Protein AF-A0A1F3PW70-F1 (afdb_monomer)

Structure (mmCIF, N/CA/C/O backbone):
data_AF-A0A1F3PW70-F1
#
_entry.id   AF-A0A1F3PW70-F1
#
loop_
_atom_site.group_PDB
_atom_site.id
_atom_site.type_symbol
_atom_site.label_atom_id
_atom_site.label_alt_id
_atom_site.label_comp_id
_atom_site.label_asym_id
_atom_site.label_entity_id
_atom_site.label_seq_id
_atom_site.pdbx_PDB_ins_code
_atom_site.Cartn_x
_atom_site.Cartn_y
_atom_site.Cartn_z
_atom_site.occupancy
_atom_site.B_iso_or_equiv
_atom_site.auth_seq_id
_atom_site.auth_comp_id
_atom_site.auth_asym_id
_atom_site.auth_atom_id
_atom_site.pdbx_PDB_model_num
ATOM 1 N N . MET A 1 1 ? 24.484 23.112 -0.962 1.00 27.11 1 MET A N 1
ATOM 2 C CA . MET A 1 1 ? 23.730 22.766 -2.185 1.00 27.11 1 MET A CA 1
ATOM 3 C C . MET A 1 1 ? 22.436 22.133 -1.709 1.00 27.11 1 MET A C 1
ATOM 5 O O . MET A 1 1 ? 22.497 21.049 -1.152 1.00 27.11 1 MET A O 1
ATOM 9 N N . ASP A 1 2 ? 21.318 22.853 -1.799 1.00 23.48 2 ASP A N 1
ATOM 10 C CA . ASP A 1 2 ? 20.024 22.425 -1.249 1.00 23.48 2 ASP A CA 1
ATOM 11 C C . ASP A 1 2 ? 19.510 21.160 -1.950 1.00 23.48 2 ASP A C 1
ATOM 13 O O . ASP A 1 2 ? 19.098 21.205 -3.111 1.00 23.48 2 ASP A O 1
ATOM 17 N N . HIS A 1 3 ? 19.544 20.029 -1.244 1.00 26.25 3 HIS A N 1
ATOM 18 C CA . HIS A 1 3 ? 19.108 18.719 -1.738 1.00 26.25 3 HIS A CA 1
ATOM 19 C C . HIS A 1 3 ? 17.603 18.440 -1.534 1.00 26.25 3 HIS A C 1
ATOM 21 O O . HIS A 1 3 ? 17.117 17.414 -2.000 1.00 26.25 3 HIS A O 1
ATOM 27 N N . ASP A 1 4 ? 16.837 19.358 -0.933 1.00 32.06 4 ASP A N 1
ATOM 28 C CA . ASP A 1 4 ? 15.473 19.067 -0.449 1.00 32.06 4 ASP A CA 1
ATOM 29 C C . ASP A 1 4 ? 14.313 19.587 -1.315 1.00 32.06 4 ASP A C 1
ATOM 31 O O . ASP A 1 4 ? 13.145 19.476 -0.934 1.00 32.06 4 ASP A O 1
ATOM 35 N N . CYS A 1 5 ? 14.574 20.130 -2.508 1.00 30.66 5 CYS A N 1
ATOM 36 C CA . CYS A 1 5 ? 13.488 20.618 -3.360 1.00 30.66 5 CYS A CA 1
ATOM 37 C C . CYS A 1 5 ? 13.078 19.567 -4.411 1.00 30.66 5 CYS A C 1
ATOM 39 O O . CYS A 1 5 ? 13.832 19.335 -5.361 1.00 30.66 5 CYS A O 1
ATOM 41 N N . PRO A 1 6 ? 11.878 18.950 -4.314 1.00 42.06 6 PRO A N 1
ATOM 42 C CA . PRO A 1 6 ? 11.386 18.041 -5.337 1.00 42.06 6 PRO A CA 1
ATOM 43 C C . PRO A 1 6 ? 11.268 18.785 -6.662 1.00 42.06 6 PRO A C 1
ATOM 45 O O . PRO A 1 6 ? 10.415 19.659 -6.854 1.00 42.06 6 PRO A O 1
ATOM 48 N N . VAL A 1 7 ? 12.150 18.428 -7.586 1.00 42.88 7 VAL A N 1
ATOM 49 C CA . VAL A 1 7 ? 12.255 19.083 -8.877 1.00 42.88 7 VAL A CA 1
ATOM 50 C C . VAL A 1 7 ? 10.946 18.884 -9.631 1.00 42.88 7 VAL A C 1
ATOM 52 O O . VAL A 1 7 ? 10.474 17.761 -9.815 1.00 42.88 7 VAL A O 1
ATOM 55 N N . ASN A 1 8 ? 10.340 19.983 -10.084 1.00 49.62 8 ASN A N 1
ATOM 56 C CA . ASN A 1 8 ? 9.178 19.916 -10.958 1.00 49.62 8 ASN A CA 1
ATOM 57 C C . ASN A 1 8 ? 9.621 19.232 -12.260 1.00 49.62 8 ASN A C 1
ATOM 59 O O . ASN A 1 8 ? 10.335 19.802 -13.091 1.00 49.62 8 ASN A O 1
ATOM 63 N N . TYR A 1 9 ? 9.258 17.962 -12.372 1.00 51.97 9 TYR A N 1
ATOM 64 C CA . TYR A 1 9 ? 9.927 16.967 -13.202 1.00 51.97 9 TYR A CA 1
ATOM 65 C C . TYR A 1 9 ? 9.960 17.319 -14.691 1.00 51.97 9 TYR A C 1
ATOM 67 O O . TYR A 1 9 ? 10.949 17.094 -15.381 1.00 51.97 9 TYR A O 1
ATOM 75 N N . PHE A 1 10 ? 8.941 18.028 -15.172 1.00 49.50 10 PHE A N 1
ATOM 76 C CA . PHE A 1 10 ? 8.879 18.498 -16.555 1.00 49.50 10 PHE A CA 1
ATOM 77 C C . PHE A 1 10 ? 9.731 19.741 -16.865 1.00 49.50 10 PHE A C 1
ATOM 79 O O . PHE A 1 10 ? 9.753 20.196 -18.012 1.00 49.50 10 PHE A O 1
ATOM 86 N N . THR A 1 11 ? 10.382 20.333 -15.863 1.00 49.75 11 THR A N 1
ATOM 87 C CA . THR A 1 11 ? 11.128 21.596 -15.992 1.00 49.75 11 THR A CA 1
ATOM 88 C C . THR A 1 11 ? 12.610 21.492 -15.653 1.00 49.75 11 THR A C 1
ATOM 90 O O . THR A 1 11 ? 13.328 22.461 -15.906 1.00 49.75 11 THR A O 1
ATOM 93 N N . SER A 1 12 ? 13.098 20.346 -15.158 1.00 55.97 12 SER A N 1
ATOM 94 C CA . SER A 1 12 ? 14.501 20.243 -14.749 1.00 55.97 12 SER A CA 1
ATOM 95 C C . SER A 1 12 ? 15.457 20.468 -15.924 1.00 55.97 12 SER A C 1
ATOM 97 O O . SER A 1 12 ? 15.285 19.930 -17.024 1.00 55.97 12 SER A O 1
ATOM 99 N N . ARG A 1 13 ? 16.480 21.301 -15.694 1.00 48.81 13 ARG A N 1
ATOM 100 C CA . ARG A 1 13 ? 17.551 21.567 -16.669 1.00 48.81 13 ARG A CA 1
ATOM 101 C C . ARG A 1 13 ? 18.281 20.276 -17.060 1.00 48.81 13 ARG A C 1
ATOM 103 O O . ARG A 1 13 ? 18.597 20.104 -18.234 1.00 48.81 13 ARG A O 1
ATOM 110 N N . TYR A 1 14 ? 18.448 19.355 -16.107 1.00 54.81 14 TYR A N 1
ATOM 111 C CA . TYR A 1 14 ? 19.025 18.026 -16.316 1.00 54.81 14 TYR A CA 1
ATOM 112 C C . TYR A 1 14 ? 18.229 17.210 -17.346 1.00 54.81 14 TYR A C 1
ATOM 114 O O . TYR A 1 14 ? 18.786 16.773 -18.350 1.00 54.81 14 TYR A O 1
ATOM 122 N N . TYR A 1 15 ? 16.907 17.101 -17.186 1.00 56.78 15 TYR A N 1
ATOM 123 C CA . TYR A 1 15 ? 16.068 16.347 -18.122 1.00 56.78 15 TYR A CA 1
ATOM 124 C C . TYR A 1 15 ? 15.993 17.006 -19.498 1.00 56.78 15 TYR A C 1
ATOM 126 O O . TYR A 1 15 ? 16.022 16.305 -20.504 1.00 56.78 15 TYR A O 1
ATOM 134 N N . LYS A 1 16 ? 15.960 18.344 -19.583 1.00 58.75 16 LYS A N 1
ATOM 135 C CA . LYS A 1 16 ? 16.035 19.046 -20.879 1.00 58.75 16 LYS A CA 1
ATOM 136 C C . LYS A 1 16 ? 17.350 18.756 -21.616 1.00 58.75 16 LYS A C 1
ATOM 138 O O . LYS A 1 16 ? 17.332 18.594 -22.836 1.00 58.75 16 LYS A O 1
ATOM 143 N N . ALA A 1 17 ? 18.469 18.672 -20.894 1.00 58.19 17 ALA A N 1
ATOM 144 C CA . ALA A 1 17 ? 19.778 18.350 -21.460 1.00 58.19 17 ALA A CA 1
ATOM 145 C C . ALA A 1 17 ? 19.866 16.879 -21.903 1.00 58.19 17 ALA A C 1
ATOM 147 O O . ALA A 1 17 ? 20.215 16.604 -23.049 1.00 58.19 17 ALA A O 1
ATOM 148 N N . VAL A 1 18 ? 19.453 15.941 -21.045 1.00 58.72 18 VAL A N 1
ATOM 149 C CA . VAL A 1 18 ? 19.391 14.502 -21.358 1.00 58.72 18 VAL A CA 1
ATOM 150 C C . VAL A 1 18 ? 18.453 14.228 -22.540 1.00 58.72 18 VAL A C 1
ATOM 152 O O . VAL A 1 18 ? 18.798 13.476 -23.450 1.00 58.72 18 VAL A O 1
ATOM 155 N N . TYR A 1 19 ? 17.299 14.894 -22.587 1.00 56.56 19 TYR A N 1
ATOM 156 C CA . TYR A 1 19 ? 16.337 14.784 -23.684 1.00 56.56 19 TYR A CA 1
ATOM 157 C C . TYR A 1 19 ? 16.921 15.251 -25.025 1.00 56.56 19 TYR A C 1
ATOM 159 O O . TYR A 1 19 ? 16.773 14.554 -26.029 1.00 56.56 19 TYR A O 1
ATOM 167 N N . LYS A 1 20 ? 17.647 16.381 -25.049 1.00 58.44 20 LYS A N 1
ATOM 168 C CA . LYS A 1 20 ? 18.365 16.845 -26.252 1.00 58.44 20 LYS A CA 1
ATOM 169 C C . LYS A 1 20 ? 19.415 15.837 -26.732 1.00 58.44 20 LYS A C 1
ATOM 171 O O . LYS A 1 20 ? 19.617 15.701 -27.935 1.00 58.44 20 LYS A O 1
ATOM 176 N N . ILE A 1 21 ? 20.074 15.129 -25.813 1.00 57.28 21 ILE A N 1
ATOM 177 C CA . ILE A 1 21 ? 21.076 14.105 -26.142 1.00 57.28 21 ILE A CA 1
ATOM 178 C C . ILE A 1 21 ? 20.408 12.861 -26.750 1.00 57.28 21 ILE A C 1
ATOM 180 O O . ILE A 1 21 ? 20.919 12.307 -27.722 1.00 57.28 21 ILE A O 1
ATOM 184 N N . ILE A 1 22 ? 19.253 12.442 -26.227 1.00 55.50 22 ILE A N 1
ATOM 185 C CA . ILE A 1 22 ? 18.537 11.248 -26.703 1.00 55.50 22 ILE A CA 1
ATOM 186 C C . ILE A 1 22 ? 17.853 11.484 -28.057 1.00 55.50 22 ILE A C 1
ATOM 188 O O . ILE A 1 22 ? 17.876 10.585 -28.895 1.00 55.50 22 ILE A O 1
ATOM 192 N N . GLN A 1 23 ? 17.337 12.691 -28.328 1.00 53.91 23 GLN A N 1
ATOM 193 C CA . GLN A 1 23 ? 16.732 13.034 -29.627 1.00 53.91 23 GLN A CA 1
ATOM 194 C C . GLN A 1 23 ? 17.691 12.922 -30.823 1.00 53.91 23 GLN A C 1
ATOM 196 O O . GLN A 1 23 ? 17.235 12.821 -31.959 1.00 53.91 23 GLN A O 1
ATOM 201 N N . LYS A 1 24 ? 19.013 12.898 -30.605 1.00 53.62 24 LYS A N 1
ATOM 202 C CA . LYS A 1 24 ? 19.980 12.665 -31.690 1.00 53.62 24 LYS A CA 1
ATOM 203 C C . LYS A 1 24 ? 19.940 11.234 -32.251 1.00 53.62 24 LYS A C 1
ATOM 205 O O . LYS A 1 24 ? 20.501 11.001 -33.318 1.00 53.62 24 LYS A O 1
ATOM 210 N N . LYS A 1 25 ? 19.283 10.273 -31.585 1.00 53.78 25 LYS A N 1
ATOM 211 C CA . LYS A 1 25 ? 19.016 8.939 -32.148 1.00 53.78 25 LYS A CA 1
ATOM 212 C C . LYS A 1 25 ? 17.690 8.958 -32.915 1.00 53.78 25 LYS A C 1
ATOM 214 O O . LYS A 1 25 ? 16.672 9.323 -32.342 1.00 53.78 25 LYS A O 1
ATOM 219 N N . LYS A 1 26 ? 17.70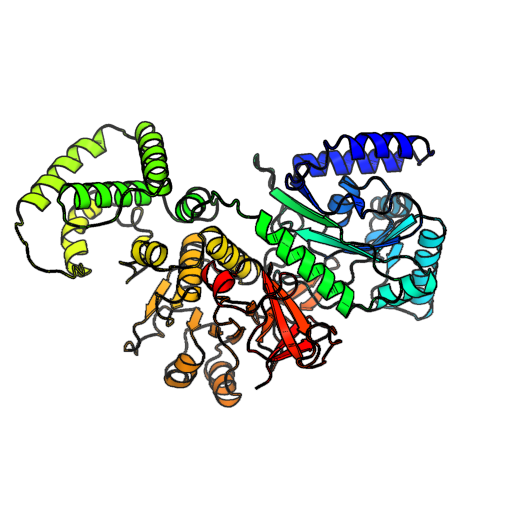1 8.521 -34.184 1.00 49.78 26 LYS A N 1
ATOM 220 C CA . LYS A 1 26 ? 16.508 8.309 -35.032 1.00 49.78 26 LYS A CA 1
ATOM 221 C C . LYS A 1 26 ? 15.528 7.328 -34.358 1.00 49.78 26 LYS A C 1
ATOM 223 O O . LYS A 1 26 ? 15.574 6.130 -34.626 1.00 49.78 26 LYS A O 1
ATOM 228 N N . SER A 1 27 ? 14.650 7.805 -33.481 1.00 54.28 27 SER A N 1
ATOM 229 C CA . SER A 1 27 ? 13.419 7.095 -33.138 1.00 54.28 27 SER A CA 1
ATOM 230 C C . SER A 1 27 ? 12.372 7.380 -34.220 1.00 54.28 27 SER A C 1
ATOM 232 O O . SER A 1 27 ? 12.360 8.445 -34.840 1.00 54.28 27 SER A O 1
ATOM 234 N N . LEU A 1 28 ? 11.518 6.396 -34.512 1.00 58.44 28 LEU A N 1
ATOM 235 C CA . LEU A 1 28 ? 10.416 6.543 -35.465 1.00 58.44 28 LEU A CA 1
ATOM 236 C C . LEU A 1 28 ? 9.529 7.716 -35.021 1.00 58.44 28 LEU A C 1
ATOM 238 O O . LEU A 1 28 ? 9.082 7.729 -33.874 1.00 58.44 28 LEU A O 1
ATOM 242 N N . MET A 1 29 ? 9.249 8.662 -35.924 1.00 63.34 29 MET A N 1
ATOM 243 C CA . MET A 1 29 ? 8.477 9.900 -35.692 1.00 63.34 29 MET A CA 1
ATOM 244 C C . MET A 1 29 ? 7.211 9.694 -34.832 1.00 63.34 29 MET A C 1
ATOM 246 O O . MET A 1 29 ? 6.893 10.513 -33.974 1.00 63.34 29 MET A O 1
ATOM 250 N N . ILE A 1 30 ? 6.537 8.550 -34.993 1.00 67.81 30 ILE A N 1
ATOM 251 C CA . ILE A 1 30 ? 5.342 8.144 -34.236 1.00 67.81 30 ILE A CA 1
ATOM 252 C C . ILE A 1 30 ? 5.615 8.007 -32.731 1.00 67.81 30 ILE A C 1
ATOM 254 O O . ILE A 1 30 ? 4.813 8.454 -31.916 1.00 67.81 30 ILE A O 1
ATOM 258 N N . THR A 1 31 ? 6.742 7.411 -32.337 1.00 69.62 31 THR A N 1
ATOM 259 C CA . THR A 1 31 ? 7.064 7.195 -30.915 1.00 69.62 31 THR A CA 1
ATOM 260 C C . THR A 1 31 ? 7.296 8.509 -30.174 1.00 69.62 31 THR A C 1
ATOM 262 O O . THR A 1 31 ? 6.814 8.671 -29.056 1.00 69.62 31 THR A O 1
ATOM 265 N N . GLU A 1 32 ? 7.940 9.489 -30.810 1.00 71.25 32 GLU A N 1
ATOM 266 C CA . GLU A 1 32 ? 8.129 10.823 -30.229 1.00 71.25 32 GLU A CA 1
ATOM 267 C C . GLU A 1 32 ? 6.812 11.596 -30.123 1.00 71.25 32 GLU A C 1
ATOM 269 O O . GLU A 1 32 ? 6.561 12.229 -29.097 1.00 71.25 32 GLU A O 1
ATOM 274 N N . ILE A 1 33 ? 5.933 11.486 -31.127 1.00 75.38 33 ILE A N 1
ATOM 275 C CA . ILE A 1 33 ? 4.587 12.075 -31.078 1.00 75.38 33 ILE A CA 1
ATOM 276 C C . ILE A 1 33 ? 3.794 11.486 -29.909 1.00 75.38 33 ILE A C 1
ATOM 278 O O . ILE A 1 33 ? 3.243 12.232 -29.107 1.00 75.38 33 ILE A O 1
ATOM 282 N N . VAL A 1 34 ? 3.778 10.159 -29.756 1.00 75.75 34 VAL A N 1
ATOM 283 C CA . VAL A 1 34 ? 3.047 9.490 -28.669 1.00 75.75 34 VAL A CA 1
ATOM 284 C C . VAL A 1 34 ? 3.566 9.919 -27.299 1.00 75.75 34 VAL A C 1
ATOM 286 O O . VAL A 1 34 ? 2.772 10.251 -26.418 1.00 75.75 34 VAL A O 1
ATOM 289 N N . ARG A 1 35 ? 4.888 9.988 -27.123 1.00 74.94 35 ARG A N 1
ATOM 290 C CA . ARG A 1 35 ? 5.501 10.477 -25.878 1.00 74.94 35 ARG A CA 1
ATOM 291 C C . ARG A 1 35 ? 5.129 11.923 -25.592 1.00 74.94 35 ARG A C 1
ATOM 293 O O . ARG A 1 35 ? 4.780 12.252 -24.460 1.00 74.94 35 ARG A O 1
ATOM 300 N N . TYR A 1 36 ? 5.199 12.788 -26.603 1.00 74.81 36 TYR A N 1
ATOM 301 C CA . TYR A 1 36 ? 4.810 14.186 -26.464 1.00 74.81 36 TYR A CA 1
ATOM 302 C C . TYR A 1 36 ? 3.330 14.311 -26.082 1.00 74.81 36 TYR A C 1
ATOM 304 O O . TYR A 1 36 ? 3.002 15.035 -25.143 1.00 74.81 36 TYR A O 1
ATOM 312 N N . THR A 1 37 ? 2.450 13.541 -26.720 1.00 76.62 37 THR A N 1
ATOM 313 C CA . THR A 1 37 ? 1.022 13.493 -26.395 1.00 76.62 37 THR A CA 1
ATOM 314 C C . THR A 1 37 ? 0.788 13.025 -24.959 1.00 76.62 37 THR A C 1
ATOM 316 O O . THR A 1 37 ? 0.092 13.707 -24.206 1.00 76.62 37 THR A O 1
ATOM 319 N N . PHE A 1 38 ? 1.415 11.929 -24.518 1.00 76.50 38 PHE A N 1
ATOM 320 C CA . PHE A 1 38 ? 1.318 11.468 -23.126 1.00 76.50 38 PHE A CA 1
ATOM 321 C C . PHE A 1 38 ? 1.852 12.497 -22.133 1.00 76.50 38 PHE A C 1
ATOM 323 O O . PHE A 1 38 ? 1.259 12.686 -21.075 1.00 76.50 38 PHE A O 1
ATOM 330 N N . ARG A 1 39 ? 2.914 13.226 -22.483 1.00 73.62 39 ARG A N 1
ATOM 331 C CA . ARG A 1 39 ? 3.442 14.331 -21.676 1.00 73.62 39 ARG A CA 1
ATOM 332 C C . ARG A 1 39 ? 2.449 15.482 -21.542 1.00 73.62 39 ARG A C 1
ATOM 334 O O . ARG A 1 39 ? 2.283 16.011 -20.445 1.00 73.62 39 ARG A O 1
ATOM 341 N N . VAL A 1 40 ? 1.804 15.889 -22.633 1.00 75.44 40 VAL A N 1
ATOM 342 C CA . VAL A 1 40 ? 0.788 16.953 -22.610 1.00 75.44 40 VAL A CA 1
ATOM 343 C C . VAL A 1 40 ? -0.411 16.519 -21.771 1.00 75.44 40 VAL A C 1
ATOM 345 O O . VAL A 1 40 ? -0.794 17.238 -20.850 1.00 75.44 40 VAL A O 1
ATOM 348 N N . ILE A 1 41 ? -0.939 15.316 -22.009 1.00 74.44 41 ILE A N 1
ATOM 349 C CA . ILE A 1 41 ? -2.048 14.750 -21.229 1.00 74.44 41 ILE A CA 1
ATOM 350 C C . ILE A 1 41 ? -1.667 14.658 -19.747 1.00 74.44 41 ILE A C 1
ATOM 352 O O . ILE A 1 41 ? -2.415 15.118 -18.887 1.00 74.44 41 ILE A O 1
ATOM 356 N N . GLY A 1 42 ? -0.475 14.143 -19.441 1.00 73.19 42 GLY A N 1
ATOM 357 C CA . GLY A 1 42 ? 0.036 14.039 -18.079 1.00 73.19 42 GLY A CA 1
ATOM 358 C C . GLY A 1 42 ? 0.098 15.394 -17.374 1.00 73.19 42 GLY A C 1
ATOM 359 O O . GLY A 1 42 ? -0.352 15.510 -16.241 1.00 73.19 42 GLY A O 1
ATOM 360 N N . LYS A 1 43 ? 0.562 16.451 -18.054 1.00 73.38 43 LYS A N 1
ATOM 361 C CA . LYS A 1 43 ? 0.604 17.818 -17.501 1.00 73.38 43 LYS A CA 1
ATOM 362 C C . LYS A 1 43 ? -0.771 18.438 -17.271 1.00 73.38 43 LYS A C 1
ATOM 364 O O . LYS A 1 43 ? -0.899 19.264 -16.362 1.00 73.38 43 LYS A O 1
ATOM 369 N N . LEU A 1 44 ? -1.749 18.091 -18.108 1.00 74.88 44 LEU A N 1
ATOM 370 C CA . LEU A 1 44 ? -3.127 18.571 -18.006 1.00 74.88 44 LEU A CA 1
ATOM 371 C C . LEU A 1 44 ? -3.876 17.883 -16.863 1.00 74.88 44 LEU A C 1
ATOM 373 O O . LEU A 1 44 ? -4.639 18.538 -16.161 1.00 74.88 44 LEU A O 1
ATOM 377 N N . LEU A 1 45 ? -3.638 16.587 -16.651 1.00 74.25 45 LEU A N 1
ATOM 378 C CA . LEU A 1 45 ? -4.333 15.800 -15.629 1.00 74.25 45 LEU A CA 1
ATOM 379 C C . LEU A 1 45 ? -3.638 15.847 -14.261 1.00 74.25 45 LEU A C 1
ATOM 381 O O . LEU A 1 45 ? -4.312 15.860 -13.226 1.00 74.25 45 LEU A O 1
ATOM 385 N N . TYR A 1 46 ? -2.304 15.906 -14.243 1.00 76.94 46 TYR A N 1
ATOM 386 C CA . TYR A 1 46 ? -1.503 15.650 -13.049 1.00 76.94 46 TYR A CA 1
ATOM 387 C C . TYR A 1 46 ? -0.502 16.765 -12.730 1.00 76.94 46 TYR A C 1
ATOM 389 O O . TYR A 1 46 ? 0.077 17.418 -13.603 1.00 76.94 46 TYR A O 1
ATOM 397 N N . LYS A 1 47 ? -0.268 16.963 -11.430 1.00 80.31 47 LYS A N 1
ATOM 398 C CA . LYS A 1 47 ? 0.858 17.733 -10.894 1.00 80.31 47 LYS A CA 1
ATOM 399 C C . LYS A 1 47 ? 1.910 16.734 -10.412 1.00 80.31 47 LYS A C 1
ATOM 401 O O . LYS A 1 47 ? 1.840 16.261 -9.283 1.00 80.31 47 LYS A O 1
ATOM 406 N N . VAL A 1 48 ? 2.844 16.394 -11.297 1.00 79.56 48 VAL A N 1
ATOM 407 C CA . VAL A 1 48 ? 3.821 15.320 -11.067 1.00 79.56 48 VAL A CA 1
ATOM 408 C C . VAL A 1 48 ? 5.039 15.833 -10.297 1.00 79.56 48 VAL A C 1
ATOM 410 O O . VAL A 1 48 ? 5.683 16.803 -10.703 1.00 79.56 48 VAL A O 1
ATOM 413 N N . ARG A 1 49 ? 5.360 15.147 -9.203 1.00 83.75 49 ARG A N 1
ATOM 414 C CA . ARG A 1 49 ? 6.618 15.206 -8.457 1.00 83.75 49 ARG A CA 1
ATOM 415 C C . ARG A 1 49 ? 7.398 13.932 -8.743 1.00 83.75 49 ARG A C 1
ATOM 417 O O . ARG A 1 49 ? 6.786 12.872 -8.787 1.00 83.75 49 ARG A O 1
ATOM 424 N N . VAL A 1 50 ? 8.717 14.025 -8.900 1.00 84.00 50 VAL A N 1
ATOM 425 C CA . VAL A 1 50 ? 9.564 12.835 -9.056 1.00 84.00 50 VAL A CA 1
ATOM 426 C C . VAL A 1 50 ? 10.735 12.879 -8.090 1.00 84.00 50 VAL A C 1
ATOM 428 O O . VAL A 1 50 ? 11.359 13.928 -7.936 1.00 84.00 50 VAL A O 1
ATOM 431 N N . THR A 1 51 ? 11.009 11.747 -7.453 1.00 88.31 51 THR A N 1
ATOM 432 C CA . THR A 1 51 ? 12.157 11.507 -6.575 1.00 88.31 51 THR A CA 1
ATOM 433 C C . THR A 1 51 ? 13.016 10.373 -7.141 1.00 88.31 51 THR A C 1
ATOM 435 O O . THR A 1 51 ? 12.511 9.496 -7.847 1.00 88.31 51 THR A O 1
ATOM 438 N N . GLY A 1 52 ? 14.329 10.417 -6.892 1.00 89.31 52 GLY A N 1
ATOM 439 C CA . GLY A 1 52 ? 15.278 9.416 -7.398 1.00 89.31 52 GLY A CA 1
ATOM 440 C C . GLY A 1 52 ? 15.467 9.433 -8.919 1.00 89.31 52 GLY A C 1
ATOM 441 O O . GLY A 1 52 ? 15.798 8.417 -9.524 1.00 89.31 52 GLY A O 1
ATOM 442 N N . ALA A 1 53 ? 15.218 10.566 -9.579 1.00 84.88 53 ALA A N 1
ATOM 443 C CA . ALA A 1 53 ? 15.194 10.657 -11.040 1.00 84.88 53 ALA A CA 1
ATOM 444 C C . ALA A 1 53 ? 16.536 10.283 -11.708 1.00 84.88 53 ALA A C 1
ATOM 446 O O . ALA A 1 53 ? 16.560 9.877 -12.870 1.00 84.88 53 ALA A O 1
ATOM 447 N N . GLU A 1 54 ? 17.637 10.421 -10.973 1.00 84.88 54 GLU A N 1
ATOM 448 C CA . GLU A 1 54 ? 18.999 10.004 -11.303 1.00 84.88 54 GLU A CA 1
ATOM 449 C C . GLU A 1 54 ? 19.171 8.482 -11.419 1.00 84.88 54 GLU A C 1
ATOM 451 O O . GLU A 1 54 ? 20.050 8.019 -12.149 1.00 84.88 54 GLU A O 1
ATOM 456 N N . ASN A 1 55 ? 18.304 7.697 -10.774 1.00 89.44 55 ASN A N 1
ATOM 457 C CA . ASN A 1 55 ? 18.341 6.237 -10.831 1.00 89.44 55 ASN A CA 1
ATOM 458 C C . ASN A 1 55 ? 17.794 5.686 -12.153 1.00 89.44 55 ASN A C 1
ATOM 460 O O . ASN A 1 55 ? 18.043 4.524 -12.500 1.00 89.44 55 ASN A O 1
ATOM 464 N N . PHE A 1 56 ? 17.074 6.509 -12.924 1.00 87.25 56 PHE A N 1
ATOM 465 C CA . PHE A 1 56 ? 16.482 6.066 -14.175 1.00 87.25 56 PHE A CA 1
ATOM 466 C C . PHE A 1 56 ? 17.564 5.694 -15.209 1.00 87.25 56 PHE A C 1
ATOM 468 O O . PHE A 1 56 ? 18.469 6.485 -15.500 1.00 87.25 56 PHE A O 1
ATOM 475 N N . PRO A 1 57 ? 17.499 4.501 -15.827 1.00 86.12 57 PRO A N 1
ATOM 476 C CA . PRO A 1 57 ? 18.534 4.054 -16.748 1.00 86.12 57 PRO A CA 1
ATOM 477 C C . PRO A 1 57 ? 18.495 4.861 -18.053 1.00 86.12 57 PRO A C 1
ATOM 479 O O . PRO A 1 57 ? 17.626 4.665 -18.898 1.00 86.12 57 PRO A O 1
ATOM 482 N N . LEU A 1 58 ? 19.486 5.729 -18.279 1.00 84.38 58 LEU A N 1
ATOM 483 C CA . LEU A 1 58 ? 19.606 6.514 -19.521 1.00 84.38 58 LEU A CA 1
ATOM 484 C C . LEU A 1 58 ? 20.168 5.720 -20.712 1.00 84.38 58 LEU A C 1
ATOM 486 O O . LEU A 1 58 ? 19.979 6.109 -21.865 1.00 84.38 58 LEU A O 1
ATOM 490 N N . LYS A 1 59 ? 20.870 4.615 -20.447 1.00 85.69 59 LYS A N 1
ATOM 491 C CA . LYS A 1 59 ? 21.463 3.708 -21.441 1.00 85.69 59 LYS A CA 1
ATOM 492 C C . LYS A 1 59 ? 21.343 2.262 -20.952 1.00 85.69 59 LYS A C 1
ATOM 494 O O . LYS A 1 59 ? 21.176 2.039 -19.755 1.00 85.69 59 LYS A O 1
ATOM 499 N N . GLY A 1 60 ? 21.455 1.305 -21.874 1.00 89.94 60 GLY A N 1
ATOM 500 C CA . GLY A 1 60 ? 21.401 -0.129 -21.571 1.00 89.94 60 GLY A CA 1
ATOM 501 C C . GLY A 1 60 ? 19.991 -0.647 -21.279 1.00 89.94 60 GLY A C 1
ATOM 502 O O . GLY A 1 60 ? 19.060 0.134 -21.060 1.00 89.94 60 GLY A O 1
ATOM 503 N N . GLY A 1 61 ? 19.829 -1.966 -21.331 1.00 93.56 61 GLY A N 1
ATOM 504 C CA . GLY A 1 61 ? 18.572 -2.633 -21.012 1.00 93.56 61 GLY A CA 1
ATOM 505 C C . GLY A 1 61 ? 18.323 -2.677 -19.513 1.00 93.56 61 GLY A C 1
ATOM 506 O O . GLY A 1 61 ? 19.267 -2.788 -18.732 1.00 93.56 61 GLY A O 1
ATOM 507 N N . ALA A 1 62 ? 17.062 -2.578 -19.108 1.00 95.44 62 ALA A N 1
ATOM 508 C CA . ALA A 1 62 ? 16.678 -2.661 -17.703 1.00 95.44 62 ALA A CA 1
ATOM 509 C C . ALA A 1 62 ? 15.251 -3.181 -17.556 1.00 95.44 62 ALA A C 1
ATOM 511 O O . ALA A 1 62 ? 14.415 -2.997 -18.449 1.00 95.44 62 ALA A O 1
ATOM 512 N N . LEU A 1 63 ? 14.978 -3.784 -16.402 1.00 96.00 63 LEU A N 1
ATOM 513 C CA . LEU A 1 63 ? 13.651 -4.237 -16.029 1.00 96.00 63 LEU A CA 1
ATOM 514 C C . LEU A 1 63 ? 13.033 -3.245 -15.042 1.00 96.00 63 LEU A C 1
ATOM 516 O O . LEU A 1 63 ? 13.493 -3.115 -13.913 1.00 96.00 63 LEU A O 1
ATOM 520 N N . LEU A 1 64 ? 12.001 -2.528 -15.471 1.00 94.31 64 LEU A N 1
ATOM 521 C CA . LEU A 1 64 ? 11.254 -1.595 -14.635 1.00 94.31 64 LEU A CA 1
ATOM 522 C C . LEU A 1 64 ? 10.122 -2.346 -13.929 1.00 94.31 64 LEU A C 1
ATOM 524 O O . LEU A 1 64 ? 9.285 -2.959 -14.597 1.00 94.31 64 LEU A O 1
ATOM 528 N N . ILE A 1 65 ? 10.086 -2.287 -12.599 1.00 94.69 65 ILE A N 1
ATOM 529 C CA . ILE A 1 65 ? 9.089 -2.983 -11.778 1.00 94.69 65 ILE A CA 1
ATOM 530 C C . ILE A 1 65 ? 8.276 -1.958 -10.983 1.00 94.69 65 ILE A C 1
ATOM 532 O O . ILE A 1 65 ? 8.724 -1.512 -9.921 1.00 94.69 65 ILE A O 1
ATOM 536 N N . PRO A 1 66 ? 7.102 -1.553 -11.500 1.00 91.81 66 PRO A N 1
ATOM 537 C CA . PRO A 1 66 ? 6.209 -0.649 -10.798 1.00 91.81 66 PRO A CA 1
ATOM 538 C C . PRO A 1 66 ? 5.076 -1.328 -10.033 1.00 91.81 66 PRO A C 1
ATOM 540 O O . PRO A 1 66 ? 4.753 -2.487 -10.278 1.00 91.81 66 PRO A O 1
ATOM 543 N N . ASN A 1 67 ? 4.421 -0.572 -9.151 1.00 90.31 67 ASN A N 1
ATOM 544 C CA . ASN A 1 67 ? 3.105 -0.925 -8.611 1.00 90.31 67 ASN A CA 1
ATOM 545 C C . ASN A 1 67 ? 1.984 -0.647 -9.637 1.00 90.31 67 ASN A C 1
ATOM 547 O O . ASN A 1 67 ? 2.163 0.159 -10.551 1.00 90.31 67 ASN A O 1
ATOM 551 N N . HIS A 1 68 ? 0.827 -1.302 -9.499 1.00 80.25 68 HIS A N 1
ATOM 552 C CA . HIS A 1 68 ? -0.231 -1.294 -10.519 1.00 80.25 68 HIS A CA 1
ATOM 553 C C . HIS A 1 68 ? -1.497 -0.511 -10.111 1.00 80.25 68 HIS A C 1
ATOM 555 O O . HIS A 1 68 ? -2.570 -1.081 -9.942 1.00 80.25 68 HIS A O 1
ATOM 561 N N . ASN A 1 69 ? -1.414 0.815 -9.981 1.00 68.00 69 ASN A N 1
ATOM 562 C CA . ASN A 1 69 ? -2.498 1.655 -9.449 1.00 68.00 69 ASN A CA 1
ATOM 563 C C . ASN A 1 69 ? -3.556 2.141 -10.469 1.00 68.00 69 ASN A C 1
ATOM 565 O O . ASN A 1 69 ? -4.645 2.571 -10.066 1.00 68.00 69 ASN A O 1
ATOM 569 N N . SER A 1 70 ? -3.286 2.128 -11.775 1.00 61.41 70 SER A N 1
ATOM 570 C CA . SER A 1 70 ? -4.162 2.724 -12.794 1.00 61.41 70 SER A CA 1
ATOM 571 C C . SER A 1 70 ? -4.097 2.045 -14.165 1.00 61.41 70 SER A C 1
ATOM 573 O O . SER A 1 70 ? -3.082 1.497 -14.583 1.00 61.41 70 SER A O 1
ATOM 575 N N . LEU A 1 71 ? -5.182 2.158 -14.940 1.00 57.44 71 LEU A N 1
ATOM 576 C CA . LEU A 1 71 ? -5.180 1.738 -16.350 1.00 57.44 71 LEU A CA 1
ATOM 577 C C . LEU A 1 71 ? -4.250 2.609 -17.211 1.00 57.44 71 LEU A C 1
ATOM 579 O O . LEU A 1 71 ? -3.864 2.213 -18.308 1.00 57.44 71 LEU A O 1
ATOM 583 N N . LEU A 1 72 ? -3.902 3.800 -16.717 1.00 59.66 72 LEU A N 1
ATOM 584 C CA . LEU A 1 72 ? -2.969 4.726 -17.346 1.00 59.66 72 LEU A CA 1
ATOM 585 C C . LEU A 1 72 ? -1.573 4.674 -16.716 1.00 59.66 72 LEU A C 1
ATOM 587 O O . LEU A 1 72 ? -0.782 5.563 -17.016 1.00 59.66 72 LEU A O 1
ATOM 591 N N . ASP A 1 73 ? -1.228 3.661 -15.909 1.00 68.06 73 ASP A N 1
ATOM 592 C CA . ASP A 1 73 ? 0.096 3.589 -15.269 1.00 68.06 73 ASP A CA 1
ATOM 593 C C . ASP A 1 73 ? 1.182 3.660 -16.335 1.00 68.06 73 ASP A C 1
ATOM 595 O O . ASP A 1 73 ? 2.106 4.461 -16.242 1.00 68.06 73 ASP A O 1
ATOM 599 N N . ALA A 1 74 ? 0.988 2.919 -17.429 1.00 65.38 74 ALA A N 1
ATOM 600 C CA . ALA A 1 74 ? 1.879 2.948 -18.576 1.00 65.38 74 ALA A CA 1
ATOM 601 C C . ALA A 1 74 ? 2.014 4.347 -19.196 1.00 65.38 74 ALA A C 1
ATOM 603 O O . ALA A 1 74 ? 3.112 4.743 -19.575 1.00 65.38 74 ALA A O 1
ATOM 604 N N . ALA A 1 75 ? 0.929 5.120 -19.271 1.00 65.44 75 ALA A N 1
ATOM 605 C CA . ALA A 1 75 ? 0.958 6.479 -19.801 1.00 65.44 75 ALA A CA 1
ATOM 606 C C . ALA A 1 75 ? 1.590 7.474 -18.814 1.00 65.44 75 ALA A C 1
ATOM 608 O O . ALA A 1 75 ? 2.326 8.350 -19.252 1.00 65.44 75 ALA A O 1
ATOM 609 N N . ILE A 1 76 ? 1.351 7.338 -17.505 1.00 68.38 76 ILE A N 1
ATOM 610 C CA . ILE A 1 76 ? 1.960 8.179 -16.462 1.00 68.38 76 ILE A CA 1
ATOM 611 C C . ILE A 1 76 ? 3.469 7.948 -16.445 1.00 68.38 76 ILE A C 1
ATOM 613 O O . ILE A 1 76 ? 4.226 8.906 -16.602 1.00 68.38 76 ILE A O 1
ATOM 617 N N . VAL A 1 77 ? 3.887 6.683 -16.367 1.00 67.62 77 VAL A N 1
ATOM 618 C CA . VAL A 1 77 ? 5.289 6.264 -16.448 1.00 67.62 77 VAL A CA 1
ATOM 619 C C . VAL A 1 77 ? 5.897 6.774 -17.766 1.00 67.62 77 VAL A C 1
ATOM 621 O O . VAL A 1 77 ? 6.880 7.502 -17.761 1.00 67.62 77 VAL A O 1
ATOM 624 N N . ALA A 1 78 ? 5.276 6.507 -18.920 1.00 67.38 78 ALA A N 1
ATOM 625 C CA . ALA A 1 78 ? 5.831 6.916 -20.216 1.00 67.38 78 ALA A CA 1
ATOM 626 C C . ALA A 1 78 ? 5.826 8.436 -20.473 1.00 67.38 78 ALA A C 1
ATOM 628 O O . ALA A 1 78 ? 6.647 8.918 -21.255 1.00 67.38 78 ALA A O 1
ATOM 629 N N . SER A 1 79 ? 4.918 9.203 -19.855 1.00 65.56 79 SER A N 1
ATOM 630 C CA . SER A 1 79 ? 4.802 10.663 -20.051 1.00 65.56 79 SER A CA 1
ATOM 631 C C . SER A 1 79 ? 6.058 11.419 -19.624 1.00 65.56 79 SER A C 1
ATOM 633 O O . SER A 1 79 ? 6.344 12.531 -20.093 1.00 65.56 79 SER A O 1
ATOM 635 N N . GLY A 1 80 ? 6.801 10.797 -18.722 1.00 60.53 80 GLY A N 1
ATOM 636 C CA . GLY A 1 80 ? 7.930 11.390 -18.072 1.00 60.53 80 GLY A CA 1
ATOM 637 C C . GLY A 1 80 ? 9.284 10.943 -18.570 1.00 60.53 80 GLY A C 1
ATOM 638 O O . GLY A 1 80 ? 10.215 11.750 -18.632 1.00 60.53 80 GLY A O 1
ATOM 639 N N . GLU A 1 81 ? 9.383 9.680 -18.965 1.00 69.69 81 GLU A N 1
ATOM 640 C CA . GLU A 1 81 ? 10.691 9.069 -19.074 1.00 69.69 81 GLU A CA 1
ATOM 641 C C . GLU A 1 81 ? 11.458 9.473 -20.343 1.00 69.69 81 GLU A C 1
ATOM 643 O O . GLU A 1 81 ? 10.887 9.688 -21.428 1.00 69.69 81 GLU A O 1
ATOM 648 N N . PRO A 1 82 ? 12.796 9.589 -20.240 1.00 66.25 82 PRO A N 1
ATOM 649 C CA . PRO A 1 82 ? 13.649 10.031 -21.328 1.00 66.25 82 PRO A CA 1
ATOM 650 C C . PRO A 1 82 ? 13.770 8.961 -22.422 1.00 66.25 82 PRO A C 1
ATOM 652 O O . PRO A 1 82 ? 14.217 9.277 -23.526 1.00 66.25 82 PRO A O 1
ATOM 655 N N . ARG A 1 83 ? 13.280 7.739 -22.177 1.00 78.12 83 ARG A N 1
ATOM 656 C CA . ARG A 1 83 ? 13.312 6.599 -23.098 1.00 78.12 83 ARG A CA 1
ATOM 657 C C . ARG A 1 83 ? 11.929 5.976 -23.260 1.00 78.12 83 ARG A C 1
ATOM 659 O O . ARG A 1 83 ? 11.099 6.050 -22.361 1.00 78.12 83 ARG A O 1
ATOM 666 N N . MET A 1 84 ? 11.701 5.346 -24.411 1.00 76.12 84 MET A N 1
ATOM 667 C CA . MET A 1 84 ? 10.521 4.506 -24.608 1.00 76.12 84 MET A CA 1
ATOM 668 C C . MET A 1 84 ? 10.594 3.267 -23.716 1.00 76.12 84 MET A C 1
ATOM 670 O O . MET A 1 84 ? 11.659 2.679 -23.548 1.00 76.12 84 MET A O 1
ATOM 674 N N . ILE A 1 85 ? 9.441 2.866 -23.190 1.00 87.00 85 ILE A N 1
ATOM 675 C CA . ILE A 1 85 ? 9.289 1.699 -22.324 1.00 87.00 85 ILE A CA 1
ATOM 676 C C . ILE A 1 85 ? 8.414 0.676 -23.046 1.00 87.00 85 ILE A C 1
ATOM 678 O O . ILE A 1 85 ? 7.371 1.021 -23.608 1.00 87.00 85 ILE A O 1
ATOM 682 N N . ARG A 1 86 ? 8.855 -0.581 -23.049 1.00 90.81 86 ARG A N 1
ATOM 683 C CA . ARG A 1 86 ? 8.140 -1.739 -23.592 1.00 90.81 86 ARG A CA 1
ATOM 684 C C . ARG A 1 86 ? 7.296 -2.332 -22.469 1.00 90.81 86 ARG A C 1
ATOM 686 O O . ARG A 1 86 ? 7.795 -3.090 -21.640 1.00 90.81 86 ARG A O 1
ATOM 693 N N . PHE A 1 87 ? 6.030 -1.938 -22.389 1.00 90.38 87 PHE A N 1
ATOM 694 C CA . PHE A 1 87 ? 5.128 -2.465 -21.368 1.00 90.38 87 PHE A CA 1
ATOM 695 C C . PHE A 1 87 ? 4.666 -3.868 -21.732 1.00 90.38 87 PHE A C 1
ATOM 697 O O . PHE A 1 87 ? 4.307 -4.145 -22.881 1.00 90.38 87 PHE A O 1
ATOM 704 N N . VAL A 1 88 ? 4.631 -4.735 -20.725 1.00 90.75 88 VAL A N 1
ATOM 705 C CA . VAL A 1 88 ? 3.914 -6.001 -20.807 1.00 90.75 88 VAL A CA 1
ATOM 706 C C . VAL A 1 88 ? 2.419 -5.729 -20.646 1.00 90.75 88 VAL A C 1
ATOM 708 O O . VAL A 1 88 ? 1.989 -5.181 -19.634 1.00 90.75 88 VAL A O 1
ATOM 711 N N . ILE A 1 89 ? 1.626 -6.090 -21.656 1.00 87.31 89 ILE A N 1
ATOM 712 C CA . ILE A 1 89 ? 0.185 -5.810 -21.731 1.00 87.31 89 ILE A CA 1
ATOM 713 C C . ILE A 1 89 ? -0.578 -7.112 -21.971 1.00 87.31 89 ILE A C 1
ATOM 715 O O . ILE A 1 89 ? -0.125 -7.995 -22.699 1.00 87.31 89 ILE A O 1
ATOM 719 N N . TYR A 1 90 ? -1.763 -7.233 -21.376 1.00 85.56 90 TYR A N 1
ATOM 720 C CA . TYR A 1 90 ? -2.620 -8.398 -21.564 1.00 85.56 90 TYR A CA 1
ATOM 721 C C . TYR A 1 90 ? -2.956 -8.636 -23.049 1.00 85.56 90 TYR A C 1
ATOM 723 O O . TYR A 1 90 ? -3.416 -7.731 -23.746 1.00 85.56 90 TYR A O 1
ATOM 731 N N . LYS A 1 91 ? -2.730 -9.864 -23.535 1.00 86.69 91 LYS A N 1
ATOM 732 C CA . LYS A 1 91 ? -2.819 -10.255 -24.957 1.00 86.69 91 LYS A CA 1
ATOM 733 C C . LYS A 1 91 ? -4.184 -9.946 -25.576 1.00 86.69 91 LYS A C 1
ATOM 735 O O . LYS A 1 91 ? -4.239 -9.551 -26.735 1.00 86.69 91 LYS A O 1
ATOM 740 N N . GLU A 1 92 ? -5.269 -10.052 -24.811 1.00 84.44 92 GLU A N 1
ATOM 741 C CA . GLU A 1 92 ? -6.623 -9.756 -25.303 1.00 84.44 92 GLU A CA 1
ATOM 742 C C . GLU A 1 92 ? -6.804 -8.286 -25.706 1.00 84.44 92 GLU A C 1
ATOM 744 O O . GLU A 1 92 ? -7.537 -7.995 -26.648 1.00 84.44 92 GLU A O 1
ATOM 749 N N . VAL A 1 93 ? -6.069 -7.351 -25.089 1.00 82.19 93 VAL A N 1
ATOM 750 C CA . VAL A 1 93 ? -6.130 -5.922 -25.450 1.00 82.19 93 VAL A CA 1
ATOM 751 C C . VAL A 1 93 ? -5.684 -5.709 -26.902 1.00 82.19 93 VAL A C 1
ATOM 753 O O . VAL A 1 93 ? -6.248 -4.871 -27.607 1.00 82.19 93 VAL A O 1
ATOM 756 N N . PHE A 1 94 ? -4.745 -6.526 -27.394 1.00 86.38 94 PHE A N 1
ATOM 757 C CA . PHE A 1 94 ? -4.257 -6.464 -28.774 1.00 86.38 94 PHE A CA 1
ATOM 758 C C . PHE A 1 94 ? -5.282 -6.929 -29.815 1.00 86.38 94 PHE A C 1
ATOM 760 O O . PHE A 1 94 ? -5.102 -6.639 -30.997 1.00 86.38 94 PHE A O 1
ATOM 767 N N . LYS A 1 95 ? -6.361 -7.612 -29.409 1.00 87.31 95 LYS A N 1
ATOM 768 C CA . LYS A 1 95 ? -7.452 -7.996 -30.321 1.00 87.31 95 LYS A CA 1
ATOM 769 C C . LYS A 1 95 ? -8.372 -6.822 -30.662 1.00 87.31 95 LYS A C 1
ATOM 771 O O . LYS A 1 95 ? -9.115 -6.895 -31.634 1.00 87.31 95 LYS A O 1
ATOM 776 N N . THR A 1 96 ? -8.304 -5.729 -29.900 1.00 86.38 96 THR A N 1
ATOM 777 C CA . THR A 1 96 ? -9.088 -4.516 -30.161 1.00 86.38 96 THR A CA 1
ATOM 778 C C . THR A 1 96 ? -8.624 -3.861 -31.469 1.00 86.38 96 THR A C 1
ATOM 780 O O . THR A 1 96 ? -7.446 -3.488 -31.565 1.00 86.38 96 THR A O 1
ATOM 783 N N . PRO A 1 97 ? -9.504 -3.671 -32.473 1.00 81.69 97 PRO A N 1
ATOM 784 C CA . PRO A 1 97 ? -9.138 -2.998 -33.716 1.00 81.69 97 PRO A CA 1
ATOM 785 C C . PRO A 1 97 ? -8.567 -1.599 -33.452 1.00 81.69 97 PRO A C 1
ATOM 787 O O . PRO A 1 97 ? -8.998 -0.913 -32.529 1.00 81.69 97 PRO A O 1
ATOM 790 N N . ILE A 1 98 ? -7.593 -1.169 -34.264 1.00 86.56 98 ILE A N 1
ATOM 791 C CA . ILE A 1 98 ? -6.839 0.098 -34.130 1.00 86.56 98 ILE A CA 1
ATOM 792 C C . ILE A 1 98 ? -5.922 0.131 -32.897 1.00 86.56 98 ILE A C 1
ATOM 794 O O . ILE A 1 98 ? -4.711 0.282 -33.061 1.00 86.56 98 ILE A O 1
ATOM 798 N N . LEU A 1 99 ? -6.457 -0.068 -31.688 1.00 83.81 99 LEU A N 1
ATOM 799 C CA . LEU A 1 99 ? -5.683 -0.062 -30.443 1.00 83.81 99 LEU A CA 1
ATOM 800 C C . LEU A 1 99 ? -4.593 -1.141 -30.456 1.00 83.81 99 LEU A C 1
ATOM 802 O O . LEU A 1 99 ? -3.445 -0.847 -30.143 1.00 83.81 99 LEU A O 1
ATOM 806 N N . GLY A 1 100 ? -4.906 -2.364 -30.885 1.00 86.62 100 GLY A N 1
ATOM 807 C CA . GLY A 1 100 ? -3.917 -3.435 -30.991 1.00 86.62 100 GLY A CA 1
ATOM 808 C C . GLY A 1 100 ? -2.784 -3.108 -31.963 1.00 86.62 100 GLY A C 1
ATOM 809 O O . GLY A 1 100 ? -1.614 -3.258 -31.616 1.00 86.62 100 GLY A O 1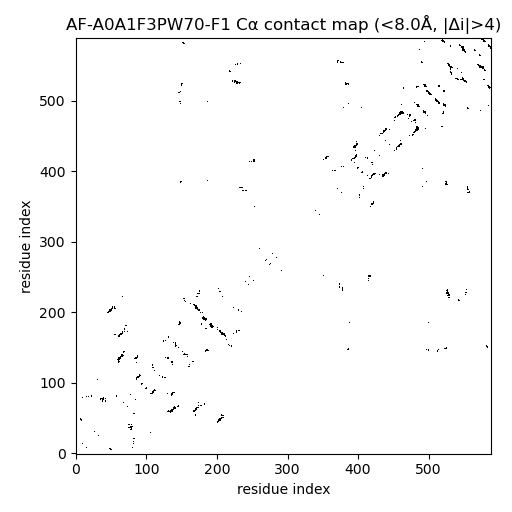
ATOM 810 N N . LYS A 1 101 ? -3.110 -2.574 -33.151 1.00 87.12 101 LYS A N 1
ATOM 811 C CA . LYS A 1 101 ? -2.112 -2.126 -34.144 1.00 87.12 101 LYS A CA 1
ATOM 812 C C . LYS A 1 101 ? -1.228 -1.010 -33.581 1.00 87.12 101 LYS A C 1
ATOM 814 O O . LYS A 1 101 ? -0.014 -1.033 -33.768 1.00 87.12 101 LYS A O 1
ATOM 819 N N . PHE A 1 102 ? -1.826 -0.072 -32.849 1.00 86.44 102 PHE A N 1
ATOM 820 C CA . PHE A 1 102 ? -1.108 0.996 -32.164 1.00 86.44 102 PHE A CA 1
ATOM 821 C C . PHE A 1 102 ? -0.144 0.444 -31.103 1.00 86.44 102 PHE A C 1
ATOM 823 O O . PHE A 1 102 ? 1.038 0.781 -31.123 1.00 86.44 102 PHE A O 1
ATOM 830 N N . LEU A 1 103 ? -0.592 -0.471 -30.239 1.00 86.75 103 LEU A N 1
ATOM 831 C CA . LEU A 1 103 ? 0.261 -1.110 -29.228 1.00 86.75 103 LEU A CA 1
ATOM 832 C C . LEU A 1 103 ? 1.416 -1.910 -29.854 1.00 86.75 103 LEU A C 1
ATOM 834 O O . LEU A 1 103 ? 2.549 -1.814 -29.376 1.00 86.75 103 LEU A O 1
ATOM 838 N N . PHE A 1 104 ? 1.171 -2.631 -30.954 1.00 87.38 104 PHE A N 1
ATOM 839 C CA . PHE A 1 104 ? 2.229 -3.298 -31.720 1.00 87.38 104 PHE A CA 1
ATOM 840 C C . PHE A 1 104 ? 3.236 -2.301 -32.301 1.00 87.38 104 PHE A C 1
ATOM 842 O O . PHE A 1 104 ? 4.439 -2.533 -32.203 1.00 87.38 104 PHE A O 1
ATOM 849 N N . SER A 1 105 ? 2.776 -1.160 -32.830 1.00 84.06 105 SER A N 1
ATOM 850 C CA . SER A 1 105 ? 3.670 -0.112 -33.354 1.00 84.06 105 SER A CA 1
ATOM 851 C C . SER A 1 105 ? 4.598 0.475 -32.282 1.00 84.06 105 SER A C 1
ATOM 853 O O . SER A 1 105 ? 5.716 0.891 -32.580 1.00 84.06 105 SER A O 1
ATOM 855 N N . LEU A 1 106 ? 4.168 0.445 -31.016 1.00 82.69 106 LEU A N 1
ATOM 856 C CA . LEU A 1 106 ? 4.963 0.869 -29.865 1.00 82.69 106 LEU A CA 1
ATOM 857 C C . LEU A 1 106 ? 5.872 -0.236 -29.298 1.00 82.69 106 LEU A C 1
ATOM 859 O O . LEU A 1 106 ? 6.577 0.007 -28.312 1.00 82.69 106 LEU A O 1
ATOM 863 N N . ARG A 1 107 ? 5.883 -1.425 -29.921 1.00 88.56 107 ARG A N 1
ATOM 864 C CA . ARG A 1 107 ? 6.625 -2.624 -29.489 1.00 88.56 107 ARG A CA 1
ATOM 865 C C . ARG A 1 107 ? 6.237 -3.087 -28.076 1.00 88.56 107 ARG A C 1
ATOM 867 O O . ARG A 1 107 ? 7.080 -3.544 -27.310 1.00 88.56 107 ARG A O 1
ATOM 874 N N . MET A 1 108 ? 4.962 -2.948 -27.710 1.00 89.81 108 MET A N 1
ATOM 875 C CA . MET A 1 108 ? 4.442 -3.485 -26.447 1.00 89.81 108 MET A CA 1
ATOM 876 C C . MET A 1 108 ? 4.431 -5.017 -26.481 1.00 89.81 108 MET A C 1
ATOM 878 O O . MET A 1 108 ? 4.223 -5.616 -27.537 1.00 89.81 108 MET A O 1
ATOM 882 N N . ILE A 1 109 ? 4.650 -5.657 -25.332 1.00 91.75 109 ILE A N 1
ATOM 883 C CA . ILE A 1 109 ? 4.851 -7.108 -25.243 1.00 91.75 109 ILE A CA 1
ATOM 884 C C . ILE A 1 109 ? 3.548 -7.774 -24.764 1.00 91.75 109 ILE A C 1
ATOM 886 O O . ILE A 1 109 ? 3.135 -7.537 -23.629 1.00 91.75 109 ILE A O 1
ATOM 890 N N . PRO A 1 110 ? 2.877 -8.606 -25.581 1.00 90.12 110 PRO A N 1
ATOM 891 C CA . PRO A 1 110 ? 1.650 -9.284 -25.172 1.00 90.12 110 PRO A CA 1
ATOM 892 C C . PRO A 1 110 ? 1.924 -10.438 -24.194 1.00 90.12 110 PRO A C 1
ATOM 894 O O . PRO A 1 110 ? 2.835 -11.235 -24.418 1.00 90.12 110 PRO A O 1
ATOM 897 N N . ILE A 1 111 ? 1.084 -10.585 -23.165 1.00 87.69 111 ILE A N 1
ATOM 898 C CA . ILE A 1 111 ? 1.094 -11.729 -22.236 1.00 87.69 111 ILE A CA 1
ATOM 899 C C . ILE A 1 111 ? -0.291 -12.384 -22.120 1.00 87.69 111 ILE A C 1
ATOM 901 O O . ILE A 1 111 ? -1.300 -11.699 -21.952 1.00 87.69 111 ILE A O 1
ATOM 905 N N . ALA A 1 112 ? -0.354 -13.715 -22.215 1.00 79.44 112 ALA A N 1
ATOM 906 C CA . ALA A 1 112 ? -1.589 -14.491 -22.062 1.00 79.44 112 ALA A CA 1
ATOM 907 C C . ALA A 1 112 ? -1.876 -14.844 -20.586 1.00 79.44 112 ALA A C 1
ATOM 909 O O . ALA A 1 112 ? -0.954 -14.993 -19.775 1.00 79.44 112 ALA A O 1
ATOM 910 N N . SER A 1 113 ? -3.162 -14.978 -20.240 1.00 66.38 113 SER A N 1
ATOM 911 C CA . SER A 1 113 ? -3.639 -15.374 -18.904 1.00 66.38 113 SER A CA 1
ATOM 912 C C . SER A 1 113 ? -3.543 -16.887 -18.701 1.00 66.38 113 SER A C 1
ATOM 914 O O . SER A 1 113 ? -3.005 -17.335 -17.690 1.00 66.38 113 SER A O 1
ATOM 916 N N . THR A 1 114 ? -3.997 -17.668 -19.681 1.00 60.38 114 THR A N 1
ATOM 917 C CA . THR A 1 114 ? -3.767 -19.111 -19.795 1.00 60.38 114 THR A CA 1
ATOM 918 C C . THR A 1 114 ? -2.485 -19.358 -20.578 1.00 60.38 114 THR A C 1
ATOM 920 O O . THR A 1 114 ? -2.229 -18.728 -21.600 1.00 60.38 114 THR A O 1
ATOM 923 N N . ARG A 1 115 ? -1.622 -20.217 -20.041 1.00 65.31 115 ARG A N 1
ATOM 924 C CA . ARG A 1 115 ? -0.229 -20.327 -20.468 1.00 65.31 115 ARG A CA 1
ATOM 925 C C . ARG A 1 115 ? 0.066 -21.755 -20.893 1.00 65.31 115 ARG A C 1
ATOM 927 O O . ARG A 1 115 ? 0.246 -22.618 -20.038 1.00 65.31 115 ARG A O 1
ATOM 934 N N . SER A 1 116 ? 0.185 -21.998 -22.194 1.00 77.62 116 SER A N 1
ATOM 935 C CA . SER A 1 116 ? 0.993 -23.140 -22.624 1.00 77.62 116 SER A CA 1
ATOM 936 C C . SER A 1 116 ? 2.458 -22.873 -22.249 1.00 77.62 116 SER A C 1
ATOM 938 O O . SER A 1 116 ? 2.907 -21.721 -22.219 1.00 77.62 116 SER A O 1
ATOM 940 N N . LYS A 1 117 ? 3.230 -23.927 -21.958 1.00 79.81 117 LYS A N 1
ATOM 941 C CA . LYS A 1 117 ? 4.670 -23.799 -21.664 1.00 79.81 117 LYS A CA 1
ATOM 942 C C . LYS A 1 117 ? 5.397 -23.033 -22.780 1.00 79.81 117 LYS A C 1
ATOM 944 O O . LYS A 1 117 ? 6.248 -22.196 -22.498 1.00 79.81 117 LYS A O 1
ATOM 949 N N . THR A 1 118 ? 5.004 -23.265 -24.030 1.00 84.38 118 THR A N 1
ATOM 950 C CA . THR A 1 118 ? 5.566 -22.617 -25.220 1.00 84.38 118 THR A CA 1
ATOM 951 C C . THR A 1 118 ? 5.311 -21.108 -25.248 1.00 84.38 118 THR A C 1
ATOM 953 O O . THR A 1 118 ? 6.247 -20.341 -25.460 1.00 84.38 118 THR A O 1
ATOM 956 N N . GLU A 1 119 ? 4.082 -20.654 -24.978 1.00 85.38 119 GLU A N 1
ATOM 957 C CA . GLU A 1 119 ? 3.757 -19.218 -24.971 1.00 85.38 119 GLU A CA 1
ATOM 958 C C . GLU A 1 119 ? 4.495 -18.450 -23.870 1.00 85.38 119 GLU A C 1
ATOM 960 O O . GLU A 1 119 ? 4.905 -17.308 -24.080 1.00 85.38 119 GLU A O 1
ATOM 965 N N . LEU A 1 120 ? 4.700 -19.073 -22.706 1.00 85.00 120 LEU A N 1
ATOM 966 C CA . LEU A 1 120 ? 5.510 -18.485 -21.638 1.00 85.00 120 LEU A CA 1
ATOM 967 C C . LEU A 1 120 ? 6.966 -18.301 -22.051 1.00 85.00 120 LEU A C 1
ATOM 969 O O . LEU A 1 120 ? 7.543 -17.246 -21.793 1.00 85.00 120 LEU A O 1
ATOM 973 N N . MET A 1 121 ? 7.556 -19.317 -22.679 1.00 86.44 121 MET A N 1
ATOM 974 C CA . MET A 1 121 ? 8.949 -19.252 -23.117 1.00 86.44 121 MET A CA 1
ATOM 975 C C . MET A 1 121 ? 9.140 -18.215 -24.227 1.00 86.44 121 MET A C 1
ATOM 977 O O . MET A 1 121 ? 10.114 -17.466 -24.189 1.00 86.44 121 MET A O 1
ATOM 981 N N . ASP A 1 122 ? 8.192 -18.094 -25.163 1.00 89.19 122 ASP A N 1
ATOM 982 C CA . ASP A 1 122 ? 8.218 -17.022 -26.165 1.00 89.19 122 ASP A CA 1
ATOM 983 C C . ASP A 1 122 ? 8.098 -15.633 -25.518 1.00 89.19 122 ASP A C 1
ATOM 985 O O . ASP A 1 122 ? 8.853 -14.724 -25.864 1.00 89.19 122 ASP A O 1
ATOM 989 N N . PHE A 1 123 ? 7.213 -15.468 -24.527 1.00 91.75 123 PHE A N 1
ATOM 990 C CA . PHE A 1 123 ? 7.103 -14.227 -23.757 1.00 91.75 123 PHE A CA 1
ATOM 991 C C . PHE A 1 123 ? 8.424 -13.857 -23.061 1.00 91.75 123 PHE A C 1
ATOM 993 O O . PHE A 1 123 ? 8.916 -12.740 -23.241 1.00 91.75 123 PHE A O 1
ATOM 1000 N N . TYR A 1 124 ? 9.036 -14.786 -22.318 1.00 92.44 124 TYR A N 1
ATOM 1001 C CA . TYR A 1 124 ? 10.320 -14.537 -21.654 1.00 92.44 124 TYR A CA 1
ATOM 1002 C C . TYR A 1 124 ? 11.432 -14.227 -22.661 1.00 92.44 124 TYR A C 1
ATOM 1004 O O . TYR A 1 124 ? 12.183 -13.268 -22.472 1.00 92.44 124 TYR A O 1
ATOM 1012 N N . GLY A 1 125 ? 11.481 -14.962 -23.777 1.00 93.50 125 GLY A N 1
ATOM 1013 C CA . GLY A 1 125 ? 12.416 -14.709 -24.868 1.00 93.50 125 GLY A CA 1
ATOM 1014 C C . GLY A 1 125 ? 12.242 -13.320 -25.487 1.00 93.50 125 GLY A C 1
ATOM 1015 O O . GLY A 1 125 ? 13.234 -12.639 -25.737 1.00 93.50 125 GLY A O 1
ATOM 1016 N N . LYS A 1 126 ? 11.001 -12.856 -25.694 1.00 94.38 126 LYS A N 1
ATOM 1017 C CA . LYS A 1 126 ? 10.702 -11.495 -26.178 1.00 94.38 126 LYS A CA 1
ATOM 1018 C C . LYS A 1 126 ? 11.209 -10.429 -25.213 1.00 94.38 126 LYS A C 1
ATOM 1020 O O . LYS A 1 126 ? 11.899 -9.512 -25.651 1.00 94.38 126 LYS A O 1
ATOM 1025 N N . CYS A 1 127 ? 10.924 -10.573 -23.920 1.00 95.69 127 CYS A N 1
ATOM 1026 C CA . CYS A 1 127 ? 11.420 -9.655 -22.896 1.00 95.69 127 CYS A CA 1
ATOM 1027 C C . CYS A 1 127 ? 12.954 -9.593 -22.893 1.00 95.69 127 CYS A C 1
ATOM 1029 O O . CYS A 1 127 ? 13.518 -8.504 -22.968 1.00 95.69 127 CYS A O 1
ATOM 1031 N N . CYS A 1 128 ? 13.632 -10.745 -22.891 1.00 95.69 128 CYS A N 1
ATOM 1032 C CA . CYS A 1 128 ? 15.095 -10.797 -22.905 1.00 95.69 128 CYS A CA 1
ATOM 1033 C C . CYS A 1 128 ? 15.684 -10.173 -24.176 1.00 95.69 128 CYS A C 1
ATOM 1035 O O . CYS A 1 128 ? 16.661 -9.436 -24.089 1.00 95.69 128 CYS A O 1
ATOM 1037 N N . ARG A 1 129 ? 15.081 -10.404 -25.351 1.00 95.44 129 ARG A N 1
ATOM 1038 C CA . ARG A 1 129 ? 15.525 -9.783 -26.611 1.00 95.44 129 ARG A CA 1
ATOM 1039 C C . ARG A 1 129 ? 15.443 -8.259 -26.568 1.00 95.44 129 ARG A C 1
ATOM 1041 O O . ARG A 1 129 ? 16.402 -7.602 -26.957 1.00 95.44 129 ARG A O 1
ATOM 1048 N N . GLU A 1 130 ? 14.332 -7.700 -26.091 1.00 94.94 130 GLU A N 1
ATOM 1049 C CA . GLU A 1 130 ? 14.164 -6.244 -25.978 1.00 94.94 130 GLU A CA 1
ATOM 1050 C C . GLU A 1 130 ? 15.165 -5.644 -24.979 1.00 94.94 130 GLU A C 1
ATOM 1052 O O . GLU A 1 130 ? 15.833 -4.656 -25.284 1.00 94.94 130 GLU A O 1
ATOM 1057 N N . ILE A 1 131 ? 15.345 -6.282 -23.821 1.00 95.44 131 ILE A N 1
ATOM 1058 C CA . ILE A 1 131 ? 16.326 -5.849 -22.819 1.00 95.44 131 ILE A CA 1
ATOM 1059 C C . ILE A 1 131 ? 17.750 -5.905 -23.391 1.00 95.44 131 ILE A C 1
ATOM 1061 O O . ILE A 1 131 ? 18.485 -4.922 -23.301 1.00 95.44 131 ILE A O 1
ATOM 1065 N N . ASN A 1 132 ? 18.134 -7.003 -24.046 1.00 94.88 132 ASN A N 1
ATOM 1066 C CA . ASN A 1 132 ? 19.463 -7.164 -24.647 1.00 94.88 132 ASN A CA 1
ATOM 1067 C C . ASN A 1 132 ? 19.700 -6.194 -25.817 1.00 94.88 132 ASN A C 1
ATOM 1069 O O . ASN A 1 132 ? 20.830 -5.769 -26.040 1.00 94.88 132 ASN A O 1
ATOM 1073 N N . ALA A 1 133 ? 18.640 -5.771 -26.515 1.00 92.88 133 ALA A N 1
ATOM 1074 C CA . ALA A 1 133 ? 18.688 -4.690 -27.503 1.00 92.88 133 ALA A CA 1
ATOM 1075 C C . ALA A 1 133 ? 18.861 -3.293 -26.871 1.00 92.88 133 ALA A C 1
ATOM 1077 O O . ALA A 1 133 ? 18.914 -2.282 -27.574 1.00 92.88 133 ALA A O 1
ATOM 1078 N N . GLY A 1 134 ? 18.961 -3.220 -25.543 1.00 91.81 134 GLY A N 1
ATOM 1079 C CA . GLY A 1 134 ? 19.130 -1.986 -24.806 1.00 91.81 134 GLY A CA 1
ATOM 1080 C C . GLY A 1 134 ? 17.823 -1.233 -24.607 1.00 91.81 134 GLY A C 1
ATOM 1081 O O . GLY A 1 134 ? 17.868 -0.010 -24.547 1.00 91.81 134 GLY A O 1
ATOM 1082 N N . GLU A 1 135 ? 16.678 -1.910 -24.528 1.00 91.69 135 GLU A N 1
ATOM 1083 C CA . GLU A 1 135 ? 15.374 -1.302 -24.237 1.00 91.69 135 GLU A CA 1
ATOM 1084 C C . GLU A 1 135 ? 14.966 -1.518 -22.774 1.00 91.69 135 GLU A C 1
ATOM 1086 O O . GLU A 1 135 ? 15.455 -2.416 -22.087 1.00 91.69 135 GLU A O 1
ATOM 1091 N N . ILE A 1 136 ? 14.059 -0.675 -22.281 1.00 92.94 136 ILE A N 1
ATOM 1092 C CA . ILE A 1 136 ? 13.469 -0.847 -20.950 1.00 92.94 136 ILE A CA 1
ATOM 1093 C C . ILE A 1 136 ? 12.200 -1.673 -21.105 1.00 92.94 136 ILE A C 1
ATOM 1095 O O . ILE A 1 136 ? 11.290 -1.265 -21.828 1.00 92.94 136 ILE A O 1
ATOM 1099 N N . VAL A 1 137 ? 12.120 -2.798 -20.402 1.00 94.38 137 VAL A N 1
ATOM 1100 C CA . VAL A 1 137 ? 10.896 -3.601 -20.307 1.00 94.38 137 VAL A CA 1
ATOM 1101 C C . VAL A 1 137 ? 10.241 -3.325 -18.964 1.00 94.38 137 VAL A C 1
ATOM 1103 O O . VAL A 1 137 ? 10.909 -3.341 -17.937 1.00 94.38 137 VAL A O 1
ATOM 1106 N N . CYS A 1 138 ? 8.939 -3.051 -18.968 1.00 93.38 138 CYS A N 1
ATOM 1107 C CA . CYS A 1 138 ? 8.172 -2.786 -17.756 1.00 93.38 138 CYS A CA 1
ATOM 1108 C C . CYS A 1 138 ? 7.198 -3.928 -17.470 1.00 93.38 138 CYS A C 1
ATOM 1110 O O . CYS A 1 138 ? 6.389 -4.290 -18.332 1.00 93.38 138 CYS A O 1
ATOM 1112 N N . VAL A 1 139 ? 7.284 -4.479 -16.258 1.00 92.69 139 VAL A N 1
ATOM 1113 C CA . VAL A 1 139 ? 6.468 -5.607 -15.797 1.00 92.69 139 VAL A CA 1
ATOM 1114 C C . VAL A 1 139 ? 5.809 -5.247 -14.474 1.00 92.69 139 VAL A C 1
ATOM 1116 O O . VAL A 1 139 ? 6.492 -5.063 -13.473 1.00 92.69 139 VAL A O 1
ATOM 1119 N N . PHE A 1 140 ? 4.477 -5.207 -14.461 1.00 91.62 140 PHE A N 1
ATOM 1120 C CA . PHE A 1 140 ? 3.692 -5.059 -13.236 1.00 91.62 140 PHE A CA 1
ATOM 1121 C C . PHE A 1 140 ? 3.651 -6.408 -12.496 1.00 91.62 140 PHE A C 1
ATOM 1123 O O . PHE A 1 140 ? 3.024 -7.354 -12.989 1.00 91.62 140 PHE A O 1
ATOM 1130 N N . PRO A 1 141 ? 4.317 -6.540 -11.337 1.00 91.94 141 PRO A N 1
ATOM 1131 C CA . PRO A 1 141 ? 4.516 -7.822 -10.674 1.00 91.94 141 PRO A CA 1
ATOM 1132 C C . PRO A 1 141 ? 3.257 -8.297 -9.935 1.00 91.94 141 PRO A C 1
ATOM 1134 O O . PRO A 1 141 ? 3.105 -9.497 -9.730 1.00 91.94 141 PRO A O 1
ATOM 1137 N N . GLU A 1 142 ? 2.328 -7.396 -9.592 1.00 87.69 142 GLU A N 1
ATOM 1138 C CA . GLU A 1 142 ? 1.038 -7.722 -8.958 1.00 87.69 142 GLU A CA 1
ATOM 1139 C C . GLU A 1 142 ? 0.167 -8.607 -9.870 1.00 87.69 142 GLU A C 1
ATOM 1141 O O . GLU A 1 142 ? -0.578 -9.476 -9.420 1.00 87.69 142 GLU A O 1
ATOM 1146 N N . GLY A 1 143 ? 0.291 -8.430 -11.192 1.00 80.62 143 GLY A N 1
ATOM 1147 C CA . GLY A 1 143 ? -0.458 -9.176 -12.206 1.00 80.62 143 GLY A CA 1
ATOM 1148 C C . GLY A 1 143 ? -1.962 -8.879 -12.254 1.00 80.62 143 GLY A C 1
ATOM 1149 O O . GLY A 1 143 ? -2.635 -9.376 -13.152 1.00 80.62 143 GLY A O 1
ATOM 1150 N N . GLU A 1 144 ? -2.461 -8.078 -11.319 1.00 79.94 144 GLU A N 1
ATOM 1151 C CA . GLU A 1 144 ? -3.808 -7.528 -11.234 1.00 79.94 144 GLU A CA 1
ATOM 1152 C C . GLU A 1 144 ? -3.719 -6.107 -10.671 1.00 79.94 144 GLU A C 1
ATOM 1154 O O . GLU A 1 144 ? -2.715 -5.728 -10.072 1.00 79.94 144 GLU A O 1
ATOM 1159 N N . MET A 1 145 ? -4.778 -5.322 -10.853 1.00 82.69 145 MET A N 1
ATOM 1160 C CA . MET A 1 145 ? -4.890 -4.007 -10.226 1.00 82.69 145 MET A CA 1
ATOM 1161 C C . MET A 1 145 ? -5.590 -4.136 -8.866 1.00 82.69 145 MET A C 1
ATOM 1163 O O . MET A 1 145 ? -6.656 -4.763 -8.813 1.00 82.69 145 MET A O 1
ATOM 1167 N N . PRO A 1 146 ? -5.096 -3.498 -7.794 1.00 82.88 146 PRO A N 1
ATOM 1168 C CA . PRO A 1 146 ? -5.734 -3.536 -6.491 1.00 82.88 146 PRO A CA 1
ATOM 1169 C C . PRO A 1 146 ? -7.117 -2.877 -6.520 1.00 82.88 146 PRO A C 1
ATOM 1171 O O . PRO A 1 146 ? -7.377 -1.905 -7.240 1.00 82.88 146 PRO A O 1
ATOM 1174 N N . ARG A 1 147 ? -8.039 -3.431 -5.727 1.00 81.56 147 ARG A N 1
ATOM 1175 C CA . ARG A 1 147 ? -9.414 -2.929 -5.536 1.00 81.56 147 ARG A CA 1
ATOM 1176 C C . ARG A 1 147 ? -9.682 -2.425 -4.121 1.00 81.56 147 ARG A C 1
ATOM 1178 O O . ARG A 1 147 ? -10.773 -1.924 -3.853 1.00 81.56 147 ARG A O 1
ATOM 1185 N N . ASN A 1 148 ? -8.694 -2.540 -3.240 1.00 76.88 148 ASN A N 1
ATOM 1186 C CA . ASN A 1 148 ? -8.769 -2.249 -1.809 1.00 76.88 148 ASN A CA 1
ATOM 1187 C C . ASN A 1 148 ? -7.698 -1.243 -1.341 1.00 76.88 148 ASN A C 1
ATOM 1189 O O . ASN A 1 148 ? -7.495 -1.084 -0.147 1.00 76.88 148 ASN A O 1
ATOM 1193 N N . GLY A 1 149 ? -6.991 -0.587 -2.266 1.00 81.44 149 GLY A N 1
ATOM 1194 C CA . GLY A 1 149 ? -5.989 0.429 -1.939 1.00 81.44 149 GLY A CA 1
ATOM 1195 C C . GLY A 1 149 ? -4.674 -0.096 -1.353 1.00 81.44 149 GLY A C 1
ATOM 1196 O O . GLY A 1 149 ? -3.784 0.718 -1.121 1.00 81.44 149 GLY A O 1
ATOM 1197 N N . PHE A 1 150 ? -4.523 -1.408 -1.152 1.00 89.62 150 PHE A N 1
ATOM 1198 C CA . PHE A 1 150 ? -3.262 -2.034 -0.751 1.00 89.62 150 PHE A CA 1
ATOM 1199 C C . PHE A 1 150 ? -2.399 -2.400 -1.961 1.00 89.62 150 PHE A C 1
ATOM 1201 O O . PHE A 1 150 ? -2.915 -2.669 -3.042 1.00 89.62 150 PHE A O 1
ATOM 1208 N N . MET A 1 151 ? -1.088 -2.503 -1.744 1.00 91.06 151 MET A N 1
ATOM 1209 C CA . MET A 1 151 ? -0.173 -3.171 -2.673 1.00 91.06 151 MET A CA 1
ATOM 1210 C C . MET A 1 151 ? -0.315 -4.695 -2.548 1.00 91.06 151 MET A C 1
ATOM 1212 O O . MET A 1 151 ? -0.163 -5.243 -1.446 1.00 91.06 151 MET A O 1
ATOM 1216 N N . LEU A 1 152 ? -0.586 -5.377 -3.664 1.00 90.69 152 LEU A N 1
ATOM 1217 C CA . LEU A 1 152 ? -0.813 -6.826 -3.696 1.00 90.69 152 LEU A CA 1
ATOM 1218 C C . LEU A 1 152 ? 0.492 -7.641 -3.575 1.00 90.69 152 LEU A C 1
ATOM 1220 O O . LEU A 1 152 ? 1.597 -7.102 -3.451 1.00 90.69 152 LEU A O 1
ATOM 1224 N N . GLY A 1 153 ? 0.347 -8.969 -3.578 1.00 90.75 153 GLY A N 1
ATOM 1225 C CA . GLY A 1 153 ? 1.453 -9.925 -3.672 1.00 90.75 153 GLY A CA 1
ATOM 1226 C C . GLY A 1 153 ? 2.106 -9.920 -5.053 1.00 90.75 153 GLY A C 1
ATOM 1227 O O . GLY A 1 153 ? 1.454 -9.634 -6.058 1.00 90.75 153 GLY A O 1
ATOM 1228 N N . PHE A 1 154 ? 3.404 -10.220 -5.115 1.00 93.25 154 PHE A N 1
ATOM 1229 C CA . PHE A 1 154 ? 4.180 -10.142 -6.357 1.00 93.25 154 PHE A CA 1
ATOM 1230 C C . PHE A 1 154 ? 4.420 -11.522 -6.966 1.00 93.25 154 PHE A C 1
ATOM 1232 O O . PHE A 1 154 ? 4.856 -12.458 -6.299 1.00 93.25 154 PHE A O 1
ATOM 1239 N N . LYS A 1 155 ? 4.189 -11.642 -8.276 1.00 91.38 155 LYS A N 1
ATOM 1240 C CA . LYS A 1 155 ? 4.460 -12.854 -9.054 1.00 91.38 155 LYS A CA 1
ATOM 1241 C C . LYS A 1 155 ? 5.944 -12.926 -9.427 1.00 91.38 155 LYS A C 1
ATOM 1243 O O . LYS A 1 155 ? 6.515 -11.954 -9.910 1.00 91.38 155 LYS A O 1
ATOM 1248 N N . LYS A 1 156 ? 6.537 -14.121 -9.342 1.00 91.94 156 LYS A N 1
ATOM 1249 C CA . LYS A 1 156 ? 7.971 -14.383 -9.607 1.00 91.94 156 LYS A CA 1
ATOM 1250 C C . LYS A 1 156 ? 8.380 -14.351 -11.089 1.00 91.94 156 LYS A C 1
ATOM 1252 O O . LYS A 1 156 ? 9.540 -14.550 -11.424 1.00 91.94 156 LYS A O 1
ATOM 1257 N N . GLY A 1 157 ? 7.441 -14.117 -12.013 1.00 89.81 157 GLY A N 1
ATOM 1258 C CA . GLY A 1 157 ? 7.712 -14.190 -13.458 1.00 89.81 157 GLY A CA 1
ATOM 1259 C C . GLY A 1 157 ? 8.779 -13.200 -13.938 1.00 89.81 157 GLY A C 1
ATOM 1260 O O . GLY A 1 157 ? 9.515 -13.498 -14.874 1.00 89.81 157 GLY A O 1
ATOM 1261 N N . PHE A 1 158 ? 8.896 -12.044 -13.283 1.00 93.06 158 PHE A N 1
ATOM 1262 C CA . PHE A 1 158 ? 9.913 -11.052 -13.624 1.00 93.06 158 PHE A CA 1
ATOM 1263 C C . PHE A 1 158 ? 11.329 -11.485 -13.195 1.00 93.06 158 PHE A C 1
ATOM 1265 O O . PHE A 1 158 ? 12.292 -11.093 -13.849 1.00 93.06 158 PHE A O 1
ATOM 1272 N N . GLU A 1 159 ? 11.467 -12.324 -12.158 1.00 95.25 159 GLU A N 1
ATOM 1273 C CA . GLU A 1 159 ? 12.769 -12.824 -11.688 1.00 95.25 159 GLU A CA 1
ATOM 1274 C C . GLU A 1 159 ? 13.460 -13.657 -12.772 1.00 95.25 159 GLU A C 1
ATOM 1276 O O . GLU A 1 159 ? 14.661 -13.534 -12.995 1.00 95.25 159 GLU A O 1
ATOM 1281 N N . LEU A 1 160 ? 12.689 -14.476 -13.499 1.00 93.19 160 LEU A N 1
ATOM 1282 C CA . LEU A 1 160 ? 13.206 -15.262 -14.622 1.00 93.19 160 LEU A CA 1
ATOM 1283 C C . LEU A 1 160 ? 13.723 -14.363 -15.747 1.00 93.19 160 LEU A C 1
ATOM 1285 O O . LEU A 1 160 ? 14.790 -14.633 -16.292 1.00 93.19 160 LEU A O 1
ATOM 1289 N N . ILE A 1 161 ? 12.991 -13.287 -16.063 1.00 95.38 161 ILE A N 1
ATOM 1290 C CA . ILE A 1 161 ? 13.408 -12.304 -17.069 1.00 95.38 161 ILE A CA 1
ATOM 1291 C C . ILE A 1 161 ? 14.732 -11.676 -16.642 1.00 95.38 161 ILE A C 1
ATOM 1293 O O . ILE A 1 161 ? 15.683 -11.713 -17.414 1.00 95.38 161 ILE A O 1
ATOM 1297 N N . ALA A 1 162 ? 14.802 -11.157 -15.412 1.00 95.88 162 ALA A N 1
ATOM 1298 C CA . ALA A 1 162 ? 15.988 -10.489 -14.892 1.00 95.88 162 ALA A CA 1
ATOM 1299 C C . ALA A 1 162 ? 17.219 -11.409 -14.894 1.00 95.88 162 ALA A C 1
ATOM 1301 O O . ALA A 1 162 ? 18.271 -11.017 -15.396 1.00 95.88 162 ALA A O 1
ATOM 1302 N N . ARG A 1 163 ? 17.083 -12.655 -14.415 1.00 95.31 163 ARG A N 1
ATOM 1303 C CA . ARG A 1 163 ? 18.182 -13.635 -14.387 1.00 95.31 163 ARG A CA 1
ATOM 1304 C C . ARG A 1 163 ? 18.666 -14.022 -15.784 1.00 95.31 163 ARG A C 1
ATOM 1306 O O . ARG A 1 163 ? 19.871 -14.126 -15.995 1.00 95.31 163 ARG A O 1
ATOM 1313 N N . GLN A 1 164 ? 17.756 -14.225 -16.739 1.00 94.19 164 GLN A N 1
ATOM 1314 C CA . GLN A 1 164 ? 18.123 -14.611 -18.107 1.00 94.19 164 GLN A CA 1
ATOM 1315 C C . GLN A 1 164 ? 18.777 -13.468 -18.889 1.00 94.19 164 GLN A C 1
ATOM 1317 O O . GLN A 1 164 ? 19.744 -13.700 -19.613 1.00 94.19 164 GLN A O 1
ATOM 1322 N N . SER A 1 165 ? 18.284 -12.237 -18.739 1.00 95.00 165 SER A N 1
ATOM 1323 C CA . SER A 1 165 ? 18.874 -11.057 -19.381 1.00 95.00 165 SER A CA 1
ATOM 1324 C C . SER A 1 165 ? 20.091 -10.501 -18.633 1.00 95.00 165 SER A C 1
ATOM 1326 O O . SER A 1 165 ? 20.788 -9.642 -19.170 1.00 95.00 165 SER A O 1
ATOM 1328 N N . LYS A 1 166 ? 20.328 -10.937 -17.384 1.00 95.00 166 LYS A N 1
ATOM 1329 C CA . LYS A 1 166 ? 21.286 -10.339 -16.434 1.00 95.00 166 LYS A CA 1
ATOM 1330 C C . LYS A 1 166 ? 21.104 -8.822 -16.287 1.00 95.00 166 LYS A C 1
ATOM 1332 O O . LYS A 1 166 ? 22.065 -8.087 -16.063 1.00 95.00 166 LYS A O 1
ATOM 1337 N N . SER A 1 167 ? 19.875 -8.333 -16.455 1.00 92.19 167 SER A N 1
ATOM 1338 C CA . SER A 1 167 ? 19.593 -6.897 -16.446 1.00 92.19 167 SER A CA 1
ATOM 1339 C C . SER A 1 167 ? 19.277 -6.380 -15.049 1.00 92.19 167 SER A C 1
ATOM 1341 O O . SER A 1 167 ? 18.575 -7.070 -14.308 1.00 92.19 167 SER A O 1
ATOM 1343 N N . PRO A 1 168 ? 19.683 -5.143 -14.716 1.00 95.62 168 PRO A N 1
ATOM 1344 C CA . PRO A 1 168 ? 19.315 -4.530 -13.450 1.00 95.62 168 PRO A CA 1
ATOM 1345 C C . PRO A 1 168 ? 17.798 -4.349 -13.345 1.00 95.62 168 PRO A C 1
ATOM 1347 O O . PRO A 1 168 ? 17.115 -4.073 -14.341 1.00 95.62 168 PRO A O 1
ATOM 1350 N N . ILE A 1 169 ? 17.299 -4.460 -12.118 1.00 97.44 169 ILE A N 1
ATOM 1351 C CA . ILE A 1 169 ? 15.902 -4.222 -11.769 1.00 97.44 169 ILE A CA 1
ATOM 1352 C C . ILE A 1 169 ? 15.775 -2.803 -11.212 1.00 97.44 169 ILE A C 1
ATOM 1354 O O . ILE A 1 169 ? 16.560 -2.392 -10.364 1.00 97.44 169 ILE A O 1
ATOM 1358 N N . ILE A 1 170 ? 14.794 -2.044 -11.691 1.00 95.75 170 ILE A N 1
ATOM 1359 C CA . ILE A 1 170 ? 14.531 -0.663 -11.279 1.00 95.75 170 ILE A CA 1
ATOM 1360 C C . ILE A 1 170 ? 13.161 -0.615 -10.591 1.00 95.75 170 ILE A C 1
ATOM 1362 O O . ILE A 1 170 ? 12.140 -0.730 -11.280 1.00 95.75 170 ILE A O 1
ATOM 1366 N N . PRO A 1 171 ? 13.101 -0.454 -9.258 1.00 95.88 171 PRO A N 1
ATOM 1367 C CA . PRO A 1 171 ? 11.850 -0.197 -8.550 1.00 95.88 171 PRO A CA 1
ATOM 1368 C C . PRO A 1 171 ? 11.263 1.154 -8.970 1.00 95.88 171 PRO A C 1
ATOM 1370 O O . PRO A 1 171 ? 11.975 2.158 -9.006 1.00 95.88 171 PRO A O 1
ATOM 1373 N N . PHE A 1 172 ? 9.968 1.197 -9.271 1.00 92.12 172 PHE A N 1
ATOM 1374 C CA . PHE A 1 172 ? 9.303 2.419 -9.727 1.00 92.12 172 PHE A CA 1
ATOM 1375 C C . PHE A 1 172 ? 7.932 2.585 -9.072 1.00 92.12 172 PHE A C 1
ATOM 1377 O O . PHE A 1 172 ? 6.964 1.944 -9.456 1.00 92.12 172 PHE A O 1
ATOM 1384 N N . TYR A 1 173 ? 7.812 3.453 -8.080 1.00 92.19 173 TYR A N 1
ATOM 1385 C CA . TYR A 1 173 ? 6.558 3.625 -7.354 1.00 92.19 173 TYR A CA 1
ATOM 1386 C C . TYR A 1 173 ? 5.765 4.834 -7.861 1.00 92.19 173 TYR A C 1
ATOM 1388 O O . TYR A 1 173 ? 6.330 5.907 -8.056 1.00 92.19 173 TYR A O 1
ATOM 1396 N N . VAL A 1 174 ? 4.451 4.683 -8.042 1.00 88.56 174 VAL A N 1
ATOM 1397 C CA . VAL A 1 174 ? 3.518 5.762 -8.401 1.00 88.56 174 VAL A CA 1
ATOM 1398 C C . VAL A 1 174 ? 2.493 5.953 -7.285 1.00 88.56 174 VAL A C 1
ATOM 1400 O O . VAL A 1 174 ? 1.602 5.122 -7.088 1.00 88.56 174 VAL A O 1
ATOM 1403 N N . ASP A 1 175 ? 2.587 7.084 -6.588 1.00 88.56 175 ASP A N 1
ATOM 1404 C CA . ASP A 1 175 ? 1.725 7.463 -5.470 1.00 88.56 175 ASP A CA 1
ATOM 1405 C C . ASP A 1 175 ? 0.528 8.330 -5.885 1.00 88.56 175 ASP A C 1
ATOM 1407 O O . ASP A 1 175 ? 0.597 9.128 -6.822 1.00 88.56 175 ASP A O 1
ATOM 1411 N N . ASN A 1 176 ? -0.563 8.224 -5.119 1.00 80.75 176 ASN A N 1
ATOM 1412 C CA . ASN A 1 176 ? -1.746 9.091 -5.194 1.00 80.75 176 ASN A CA 1
ATOM 1413 C C . ASN A 1 176 ? -2.457 9.117 -6.565 1.00 80.75 176 ASN A C 1
ATOM 1415 O O . ASN A 1 176 ? -3.224 10.029 -6.877 1.00 80.75 176 ASN A O 1
ATOM 1419 N N . ALA A 1 177 ? -2.239 8.086 -7.386 1.00 69.44 177 ALA A N 1
ATOM 1420 C CA . ALA A 1 177 ? -2.997 7.871 -8.616 1.00 69.44 177 ALA A CA 1
ATOM 1421 C C . ALA A 1 177 ? -4.424 7.357 -8.331 1.00 69.44 177 ALA A C 1
ATOM 1423 O O . ALA A 1 177 ? -5.337 7.592 -9.125 1.00 69.44 177 ALA A O 1
ATOM 1424 N N . LEU A 1 178 ? -4.642 6.681 -7.198 1.00 63.97 178 LEU A N 1
ATOM 1425 C CA . LEU A 1 178 ? -5.920 6.063 -6.839 1.00 63.97 178 LEU A CA 1
ATOM 1426 C C . LEU A 1 178 ? -7.042 7.106 -6.692 1.00 63.97 178 LEU A C 1
ATOM 1428 O O . LEU A 1 178 ? -6.902 8.128 -6.028 1.00 63.97 178 LEU A O 1
ATOM 1432 N N . GLY A 1 179 ? -8.185 6.851 -7.328 1.00 57.78 179 GLY A N 1
ATOM 1433 C CA . GLY A 1 17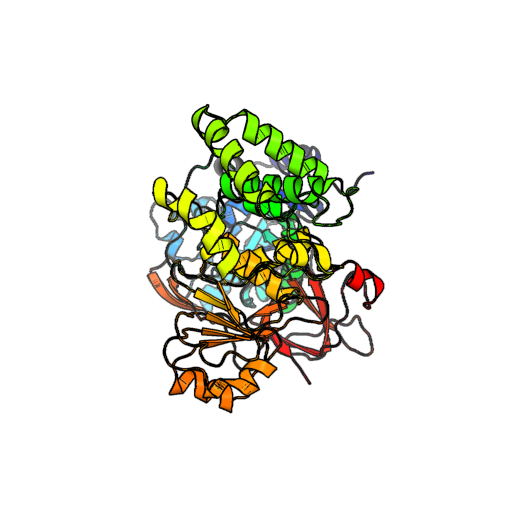9 ? -9.313 7.782 -7.381 1.00 57.78 179 GLY A CA 1
ATOM 1434 C C . GLY A 1 179 ? -9.229 8.838 -8.492 1.00 57.78 179 GLY A C 1
ATOM 1435 O O . GLY A 1 179 ? -10.194 9.589 -8.661 1.00 57.78 179 GLY A O 1
ATOM 1436 N N . SER A 1 180 ? -8.135 8.885 -9.260 1.00 61.38 180 SER A N 1
ATOM 1437 C CA . SER A 1 180 ? -8.013 9.696 -10.479 1.00 61.38 180 SER A CA 1
ATOM 1438 C C . SER A 1 180 ? -8.662 8.998 -11.694 1.00 61.38 180 SER A C 1
ATOM 1440 O O . SER A 1 180 ? -9.022 7.819 -11.596 1.00 61.38 180 SER A O 1
ATOM 1442 N N . PRO A 1 181 ? -8.899 9.697 -12.822 1.00 57.47 181 PRO A N 1
ATOM 1443 C CA . PRO A 1 181 ? -9.496 9.096 -14.014 1.00 57.47 181 PRO A CA 1
ATOM 1444 C C . PRO A 1 181 ? -8.823 7.771 -14.393 1.00 57.47 181 PRO A C 1
ATOM 1446 O O . PRO A 1 181 ? -7.601 7.675 -14.383 1.00 57.47 181 PRO A O 1
ATOM 1449 N N . PHE A 1 182 ? -9.618 6.759 -14.748 1.00 60.66 182 PHE A N 1
ATOM 1450 C CA . PHE A 1 182 ? -9.133 5.428 -15.153 1.00 60.66 182 PHE A CA 1
ATOM 1451 C C . PHE A 1 182 ? -8.464 4.592 -14.039 1.00 60.66 182 PHE A C 1
ATOM 1453 O O . PHE A 1 182 ? -7.799 3.593 -14.318 1.00 60.66 182 PHE A O 1
ATOM 1460 N N . THR A 1 183 ? -8.681 4.953 -12.773 1.00 62.62 183 THR A N 1
ATOM 1461 C CA . THR A 1 183 ? -8.377 4.105 -11.601 1.00 62.62 183 THR A CA 1
ATOM 1462 C C . THR A 1 183 ? -9.650 3.535 -10.988 1.00 62.62 183 THR A C 1
ATOM 1464 O O . THR A 1 183 ? -10.752 3.930 -11.367 1.00 62.62 183 THR A O 1
ATOM 1467 N N . PHE A 1 184 ? -9.523 2.632 -10.019 1.00 62.81 184 PHE A N 1
ATOM 1468 C CA . PHE A 1 184 ? -10.655 2.103 -9.259 1.00 62.81 184 PHE A CA 1
ATOM 1469 C C . PHE A 1 184 ? -10.661 2.711 -7.856 1.00 62.81 184 PHE A C 1
ATOM 1471 O O . PHE A 1 184 ? -9.613 2.897 -7.244 1.00 62.81 184 PHE A O 1
ATOM 1478 N N . LYS A 1 185 ? -11.849 3.052 -7.348 1.00 64.94 185 LYS A N 1
ATOM 1479 C CA . LYS A 1 185 ? -12.018 3.394 -5.929 1.00 64.94 185 LYS A CA 1
ATOM 1480 C C . LYS A 1 185 ? -12.206 2.117 -5.124 1.00 64.94 185 LYS A C 1
ATOM 1482 O O . LYS A 1 185 ? -12.799 1.167 -5.632 1.00 64.94 185 LYS A O 1
ATOM 1487 N N . THR A 1 186 ? -11.783 2.147 -3.867 1.00 65.06 186 THR A N 1
ATOM 1488 C CA . THR A 1 186 ? -11.922 1.030 -2.932 1.00 65.06 186 THR A CA 1
ATOM 1489 C C . THR A 1 186 ? -13.361 0.520 -2.889 1.00 65.06 186 THR A C 1
ATOM 1491 O O . THR A 1 186 ? -14.306 1.298 -2.722 1.00 65.06 186 THR A O 1
ATOM 1494 N N . GLY A 1 187 ? -13.534 -0.780 -3.144 1.00 60.22 187 GLY A N 1
ATOM 1495 C CA . GLY A 1 187 ? -14.844 -1.436 -3.187 1.00 60.22 187 GLY A CA 1
ATOM 1496 C C . GLY A 1 187 ? -15.708 -1.116 -4.417 1.00 60.22 187 GLY A C 1
ATOM 1497 O O . GLY A 1 187 ? -16.910 -1.380 -4.401 1.00 60.22 187 GLY A O 1
ATOM 1498 N N . LYS A 1 188 ? -15.157 -0.521 -5.487 1.00 66.94 188 LYS A N 1
ATOM 1499 C CA . LYS A 1 188 ? -15.895 -0.224 -6.731 1.00 66.94 188 LYS A CA 1
ATOM 1500 C C . LYS A 1 188 ? -15.356 -1.026 -7.916 1.00 66.94 188 LYS A C 1
ATOM 1502 O O . LYS A 1 188 ? -14.156 -1.102 -8.144 1.00 66.94 188 LYS A O 1
ATOM 1507 N N . SER A 1 189 ? -16.276 -1.555 -8.723 1.00 61.97 189 SER A N 1
ATOM 1508 C CA . SER A 1 189 ? -15.979 -2.344 -9.928 1.00 61.97 189 SER A CA 1
ATOM 1509 C C . SER A 1 189 ? -15.824 -1.513 -11.203 1.00 61.97 189 SER A C 1
ATOM 1511 O O . SER A 1 189 ? -15.275 -1.997 -12.186 1.00 61.97 189 SER A O 1
ATOM 1513 N N . LYS A 1 190 ? -16.300 -0.261 -11.211 1.00 63.38 190 LYS A N 1
ATOM 1514 C CA . LYS A 1 190 ? -16.198 0.636 -12.370 1.00 63.38 190 LYS A CA 1
ATOM 1515 C C . LYS A 1 190 ? -15.040 1.621 -12.192 1.00 63.38 190 LYS A C 1
ATOM 1517 O O . LYS A 1 190 ? -14.895 2.166 -11.091 1.00 63.38 190 LYS A O 1
ATOM 1522 N N . PRO A 1 191 ? -14.265 1.903 -13.255 1.00 62.44 191 PRO A N 1
ATOM 1523 C CA . PRO A 1 191 ? -13.216 2.904 -13.188 1.00 62.44 191 PRO A CA 1
ATOM 1524 C C . PRO A 1 191 ? -13.813 4.297 -12.954 1.00 62.44 191 PRO A C 1
ATOM 1526 O O . PRO A 1 191 ? -14.933 4.609 -13.375 1.00 62.44 191 PRO A O 1
ATOM 1529 N N . VAL A 1 192 ? -13.052 5.158 -12.284 1.00 63.31 192 VAL A N 1
ATOM 1530 C CA . VAL A 1 192 ? -13.406 6.560 -12.083 1.00 63.31 192 VAL A CA 1
ATOM 1531 C C . VAL A 1 192 ? -13.449 7.248 -13.443 1.00 63.31 192 VAL A C 1
ATOM 1533 O O . VAL A 1 192 ? -12.458 7.284 -14.173 1.00 63.31 192 VAL A O 1
ATOM 1536 N N . LYS A 1 193 ? -14.618 7.801 -13.783 1.00 63.56 193 LYS A N 1
ATOM 1537 C CA . LYS A 1 193 ? -14.804 8.577 -15.012 1.00 63.56 193 LYS A CA 1
ATOM 1538 C C . LYS A 1 193 ? -13.919 9.823 -14.995 1.00 63.56 193 LYS A C 1
ATOM 1540 O O . LYS A 1 193 ? -13.741 10.445 -13.946 1.00 63.56 193 LYS A O 1
ATOM 1545 N N . LEU A 1 194 ? -13.431 10.216 -16.169 1.00 63.47 194 LEU A N 1
ATOM 1546 C CA . LEU A 1 194 ? -12.717 11.474 -16.350 1.00 63.47 194 LEU A CA 1
ATOM 1547 C C . LEU A 1 194 ? -13.611 12.643 -15.916 1.00 63.47 194 LEU A C 1
ATOM 1549 O O . LEU A 1 194 ? -14.673 12.872 -16.488 1.00 63.47 194 LEU A O 1
ATOM 1553 N N . LYS A 1 195 ? -13.175 13.376 -14.890 1.00 58.19 195 LYS A N 1
ATOM 1554 C CA . LYS A 1 195 ? -13.722 14.684 -14.533 1.00 58.19 195 LYS A CA 1
ATOM 1555 C C . LYS A 1 195 ? -12.617 15.704 -14.731 1.00 58.19 195 LYS A C 1
ATOM 1557 O O . LYS A 1 195 ? -11.636 15.684 -13.992 1.00 58.19 195 LYS A O 1
ATOM 1562 N N . ILE A 1 196 ? -12.775 16.564 -15.734 1.00 55.97 196 ILE A N 1
ATOM 1563 C CA . ILE A 1 196 ? -11.866 17.687 -15.953 1.00 55.97 196 ILE A CA 1
ATOM 1564 C C . ILE A 1 196 ? -12.060 18.640 -14.771 1.00 55.97 196 ILE A C 1
ATOM 1566 O O . ILE A 1 196 ? -13.095 19.283 -14.632 1.00 55.97 196 ILE A O 1
ATOM 1570 N N . SER A 1 197 ? -11.091 18.639 -13.861 1.00 56.03 197 SER A N 1
ATOM 1571 C CA . SER A 1 197 ? -11.043 19.517 -12.697 1.00 56.03 197 SER A CA 1
ATOM 1572 C C . SER A 1 197 ? -10.018 20.613 -12.983 1.00 56.03 197 SER A C 1
ATOM 1574 O O . SER A 1 197 ? -8.931 20.286 -13.459 1.00 56.03 197 SER A O 1
ATOM 1576 N N . PRO A 1 198 ? -10.291 21.889 -12.644 1.00 52.88 198 PRO A N 1
ATOM 1577 C CA . PRO A 1 198 ? -9.276 22.943 -12.731 1.00 52.88 198 PRO A CA 1
ATOM 1578 C C . PRO A 1 198 ? -8.087 22.672 -11.789 1.00 52.88 198 PRO A C 1
ATOM 1580 O O . PRO A 1 198 ? -6.997 23.209 -11.968 1.00 52.88 198 PRO A O 1
ATOM 1583 N N . PHE A 1 199 ? -8.275 21.789 -10.803 1.00 61.28 199 PHE A N 1
ATOM 1584 C CA . PHE A 1 199 ? -7.231 21.312 -9.907 1.00 61.28 199 PHE A CA 1
ATOM 1585 C C . PHE A 1 199 ? -6.705 19.961 -10.389 1.00 61.28 199 PHE A C 1
ATOM 1587 O O . PHE A 1 199 ? -7.453 18.979 -10.394 1.00 61.28 199 PHE A O 1
ATOM 1594 N N . ARG A 1 200 ? -5.424 19.936 -10.766 1.00 73.50 200 ARG A N 1
ATOM 1595 C CA . ARG A 1 200 ? -4.676 18.739 -11.175 1.00 73.50 200 ARG A CA 1
ATOM 1596 C C . ARG A 1 200 ? -4.398 17.835 -9.979 1.00 73.50 200 ARG A C 1
ATOM 1598 O O . ARG A 1 200 ? -4.024 18.335 -8.918 1.00 73.50 200 ARG A O 1
ATOM 1605 N N . THR A 1 201 ? -4.519 16.522 -10.160 1.00 76.25 201 THR A N 1
ATOM 1606 C CA . THR A 1 201 ? -4.222 15.560 -9.088 1.00 76.25 201 THR A CA 1
ATOM 1607 C C . THR A 1 201 ? -2.709 15.523 -8.842 1.00 76.25 201 THR A C 1
ATOM 1609 O O . THR A 1 201 ? -1.956 15.308 -9.797 1.00 76.25 201 THR A O 1
ATOM 1612 N N . PRO A 1 202 ? -2.226 15.759 -7.609 1.00 81.81 202 PRO A N 1
ATOM 1613 C CA . PRO A 1 202 ? -0.811 15.608 -7.300 1.00 81.81 202 PRO A CA 1
ATOM 1614 C C . PRO A 1 202 ? -0.434 14.126 -7.326 1.00 81.81 202 PRO A C 1
ATOM 1616 O O . PRO A 1 202 ? -1.109 13.317 -6.700 1.00 81.81 202 PRO A O 1
ATOM 1619 N N . ILE A 1 203 ? 0.631 13.783 -8.044 1.00 84.12 203 ILE A N 1
ATOM 1620 C CA . ILE A 1 203 ? 1.188 12.425 -8.118 1.00 84.12 203 ILE A CA 1
ATOM 1621 C C . ILE A 1 203 ? 2.668 12.515 -7.773 1.00 84.12 203 ILE A C 1
ATOM 1623 O O . ILE A 1 203 ? 3.352 13.414 -8.268 1.00 84.12 203 ILE A O 1
ATOM 1627 N N . THR A 1 204 ? 3.156 11.574 -6.971 1.00 87.19 204 THR A N 1
ATOM 1628 C CA . THR A 1 204 ? 4.592 11.391 -6.740 1.00 87.19 204 THR A CA 1
ATOM 1629 C C . THR A 1 204 ? 5.043 10.122 -7.446 1.00 87.19 204 THR A C 1
ATOM 1631 O O . THR A 1 204 ? 4.431 9.074 -7.273 1.00 87.19 204 THR A O 1
ATOM 1634 N N . ILE A 1 205 ? 6.107 10.213 -8.235 1.00 88.12 205 ILE A N 1
ATOM 1635 C CA . ILE A 1 205 ? 6.813 9.062 -8.791 1.00 88.12 205 ILE A CA 1
ATOM 1636 C C . ILE A 1 205 ? 8.128 8.921 -8.029 1.00 88.12 205 ILE A C 1
ATOM 1638 O O . ILE A 1 205 ? 8.899 9.875 -7.980 1.00 88.12 205 ILE A O 1
ATOM 1642 N N . SER A 1 206 ? 8.398 7.747 -7.476 1.00 91.19 206 SER A N 1
ATOM 1643 C CA . SER A 1 206 ? 9.657 7.457 -6.791 1.00 91.19 206 SER A CA 1
ATOM 1644 C C . SER A 1 206 ? 10.422 6.390 -7.556 1.00 91.19 206 SER A C 1
ATOM 1646 O O . SER A 1 206 ? 9.921 5.281 -7.742 1.00 91.19 206 SER A O 1
ATOM 1648 N N . ILE A 1 207 ? 11.634 6.712 -8.003 1.00 92.12 207 ILE A N 1
ATOM 1649 C CA . ILE A 1 207 ? 12.493 5.792 -8.751 1.00 92.12 207 ILE A CA 1
ATOM 1650 C C . ILE A 1 207 ? 13.591 5.290 -7.815 1.00 92.12 207 ILE A C 1
ATOM 1652 O O . ILE A 1 207 ? 14.464 6.045 -7.385 1.00 92.12 207 ILE A O 1
ATOM 1656 N N . GLY A 1 208 ? 13.524 4.006 -7.476 1.00 93.75 208 GLY A N 1
ATOM 1657 C CA . GLY A 1 208 ? 14.490 3.363 -6.595 1.00 93.75 208 GLY A CA 1
ATOM 1658 C C . GLY A 1 208 ? 15.838 3.135 -7.268 1.00 93.75 208 GLY A C 1
ATOM 1659 O O . GLY A 1 208 ? 15.949 3.119 -8.495 1.00 93.75 208 GLY A O 1
ATOM 1660 N N . GLU A 1 209 ? 16.858 2.921 -6.443 1.00 94.88 209 GLU A N 1
ATOM 1661 C CA . GLU A 1 209 ? 18.189 2.519 -6.891 1.00 94.88 209 GLU A CA 1
ATOM 1662 C C . GLU A 1 209 ? 18.151 1.213 -7.691 1.00 94.88 209 GLU A C 1
ATOM 1664 O O . GLU A 1 209 ? 17.236 0.393 -7.563 1.00 94.88 209 GLU A O 1
ATOM 1669 N N . LYS A 1 210 ? 19.175 1.012 -8.524 1.00 95.38 210 LYS A N 1
ATOM 1670 C CA . LYS A 1 210 ? 19.296 -0.200 -9.334 1.00 95.38 210 LYS A CA 1
ATOM 1671 C C . LYS A 1 210 ? 19.557 -1.396 -8.433 1.00 95.38 210 LYS A C 1
ATOM 1673 O O . LYS A 1 210 ? 20.538 -1.411 -7.697 1.00 95.38 210 LYS A O 1
ATOM 1678 N N . LEU A 1 211 ? 18.722 -2.416 -8.565 1.00 96.50 211 LEU A N 1
ATOM 1679 C CA . LEU A 1 211 ? 18.856 -3.662 -7.832 1.00 96.50 211 LEU A CA 1
ATOM 1680 C C . LEU A 1 211 ? 19.461 -4.762 -8.720 1.00 96.50 211 LEU A C 1
ATOM 1682 O O . LEU A 1 211 ? 19.229 -4.767 -9.939 1.00 96.50 211 LEU A O 1
ATOM 1686 N N . PRO A 1 212 ? 20.237 -5.691 -8.132 1.00 96.88 212 PRO A N 1
ATOM 1687 C CA . PRO A 1 212 ? 20.787 -6.850 -8.829 1.00 96.88 212 PRO A CA 1
ATOM 1688 C C . PRO A 1 212 ? 19.724 -7.700 -9.539 1.00 96.88 212 PRO A C 1
ATOM 1690 O O . PRO A 1 212 ? 18.562 -7.746 -9.133 1.00 96.88 212 PRO A O 1
ATOM 1693 N N . PHE A 1 213 ? 20.122 -8.404 -10.599 1.00 95.62 213 PHE A N 1
ATOM 1694 C CA . PHE A 1 213 ? 19.218 -9.224 -11.418 1.00 95.62 213 PHE A CA 1
ATOM 1695 C C . PHE A 1 213 ? 18.641 -10.448 -10.685 1.00 95.62 213 PHE A C 1
ATOM 1697 O O . PHE A 1 213 ? 17.685 -11.060 -11.159 1.00 95.62 213 PHE A O 1
ATOM 1704 N N . ASP A 1 214 ? 19.238 -10.846 -9.565 1.00 95.50 214 ASP A N 1
ATOM 1705 C CA . ASP A 1 214 ? 18.831 -11.970 -8.723 1.00 95.50 214 ASP A CA 1
ATOM 1706 C C . ASP A 1 214 ? 17.907 -11.558 -7.567 1.00 95.50 214 ASP A C 1
ATOM 1708 O O . ASP A 1 214 ? 17.432 -12.434 -6.841 1.00 95.50 214 ASP A O 1
ATOM 1712 N N . THR A 1 215 ? 17.577 -10.263 -7.454 1.00 95.50 215 THR A N 1
ATOM 1713 C CA . THR A 1 215 ? 16.643 -9.743 -6.445 1.00 95.50 215 THR A CA 1
ATOM 1714 C C . THR A 1 215 ? 15.283 -10.438 -6.541 1.00 95.50 215 THR A C 1
ATOM 1716 O O . THR A 1 215 ? 14.649 -10.474 -7.599 1.00 95.50 215 THR A O 1
ATOM 1719 N N . SER A 1 216 ? 14.817 -10.968 -5.412 1.00 94.62 216 SER A N 1
ATOM 1720 C CA . SER A 1 216 ? 13.561 -11.722 -5.309 1.00 94.62 216 SER A CA 1
ATOM 1721 C C . SER A 1 216 ? 12.306 -10.840 -5.358 1.00 94.62 216 SER A C 1
ATOM 1723 O O . SER A 1 216 ? 12.341 -9.647 -5.044 1.00 94.62 216 SER A O 1
ATOM 1725 N N . SER A 1 217 ? 11.147 -11.439 -5.663 1.00 94.25 217 SER A N 1
ATOM 1726 C CA . SER A 1 217 ? 9.829 -10.789 -5.587 1.00 94.25 217 SER A CA 1
ATOM 1727 C C . SER A 1 217 ? 9.550 -10.142 -4.237 1.00 94.25 217 SER A C 1
ATOM 1729 O O . SER A 1 217 ? 8.984 -9.050 -4.186 1.00 94.25 217 SER A O 1
ATOM 1731 N N . PHE A 1 218 ? 9.975 -10.793 -3.155 1.00 92.88 218 PHE A N 1
ATOM 1732 C CA . PHE A 1 218 ? 9.793 -10.302 -1.797 1.00 92.88 218 PHE A CA 1
ATOM 1733 C C . PHE A 1 218 ? 10.625 -9.040 -1.529 1.00 92.88 218 PHE A C 1
ATOM 1735 O O . PHE A 1 218 ? 10.076 -8.026 -1.096 1.00 92.88 218 PHE A O 1
ATOM 1742 N N . GLN A 1 219 ? 11.912 -9.056 -1.888 1.00 93.38 219 GLN A N 1
ATOM 1743 C CA . GLN A 1 219 ? 12.808 -7.903 -1.734 1.00 93.38 219 GLN A CA 1
ATOM 1744 C C . GLN A 1 219 ? 12.358 -6.702 -2.578 1.00 93.38 219 GLN A C 1
ATOM 1746 O O . GLN A 1 219 ? 12.338 -5.575 -2.084 1.00 93.38 219 GLN A O 1
ATOM 1751 N N . ILE A 1 220 ? 11.931 -6.919 -3.831 1.00 94.75 220 ILE A N 1
ATOM 1752 C CA . ILE A 1 220 ? 11.400 -5.823 -4.661 1.00 94.75 220 ILE A CA 1
ATOM 1753 C C . ILE A 1 220 ? 10.129 -5.232 -4.046 1.00 94.75 220 ILE A C 1
ATOM 1755 O O . ILE A 1 220 ? 9.959 -4.011 -4.038 1.00 94.75 220 ILE A O 1
ATOM 1759 N N . ARG A 1 221 ? 9.240 -6.072 -3.504 1.00 94.50 221 ARG A N 1
ATOM 1760 C CA . ARG A 1 221 ? 8.022 -5.602 -2.837 1.00 94.50 221 ARG A CA 1
ATOM 1761 C C . ARG A 1 221 ? 8.345 -4.774 -1.592 1.00 94.50 221 ARG A C 1
ATOM 1763 O O . ARG A 1 221 ? 7.769 -3.702 -1.428 1.00 94.50 221 ARG A O 1
ATOM 1770 N N . GLN A 1 222 ? 9.282 -5.225 -0.754 1.00 92.94 222 GLN A N 1
ATOM 1771 C CA . GLN A 1 222 ? 9.776 -4.439 0.382 1.00 92.94 222 GLN A CA 1
ATOM 1772 C C . GLN A 1 222 ? 10.331 -3.091 -0.088 1.00 92.94 222 GLN A C 1
ATOM 1774 O O . GLN A 1 222 ? 9.946 -2.053 0.448 1.00 92.94 222 GLN A O 1
ATOM 1779 N N . LYS A 1 223 ? 11.132 -3.075 -1.163 1.00 94.75 223 LYS A N 1
ATOM 1780 C CA . LYS A 1 223 ? 11.682 -1.823 -1.688 1.00 94.75 223 LYS A CA 1
ATOM 1781 C C . LYS A 1 223 ? 10.609 -0.865 -2.203 1.00 94.75 223 LYS A C 1
ATOM 1783 O O . LYS A 1 223 ? 10.699 0.337 -1.973 1.00 94.75 223 LYS A O 1
ATOM 1788 N N . LEU A 1 224 ? 9.568 -1.366 -2.867 1.00 95.12 224 LEU A N 1
ATOM 1789 C CA . LEU A 1 224 ? 8.443 -0.526 -3.285 1.00 95.12 224 LEU A CA 1
ATOM 1790 C C . LEU A 1 224 ? 7.621 -0.017 -2.093 1.00 95.12 224 LEU A C 1
ATOM 1792 O O . LEU A 1 224 ? 7.156 1.118 -2.143 1.00 95.12 224 LEU A O 1
ATOM 1796 N N . LYS A 1 225 ? 7.481 -0.797 -1.013 1.00 94.50 225 LYS A N 1
ATOM 1797 C CA . LYS A 1 225 ? 6.862 -0.331 0.240 1.00 94.50 225 LYS A CA 1
ATOM 1798 C C . LYS A 1 225 ? 7.673 0.784 0.903 1.00 94.50 225 LYS A C 1
ATOM 1800 O O . LYS A 1 225 ? 7.082 1.741 1.395 1.00 94.50 225 LYS A O 1
ATOM 1805 N N . GLU A 1 226 ? 9.003 0.714 0.875 1.00 94.50 226 GLU A N 1
ATOM 1806 C CA . GLU A 1 226 ? 9.863 1.815 1.335 1.00 94.50 226 GLU A CA 1
ATOM 1807 C C . GLU A 1 226 ? 9.609 3.096 0.539 1.00 94.50 226 GLU A C 1
ATOM 1809 O O . GLU A 1 226 ? 9.314 4.139 1.126 1.00 94.50 226 GLU A O 1
ATOM 1814 N N . LEU A 1 227 ? 9.650 3.001 -0.795 1.00 94.88 227 LEU A N 1
ATOM 1815 C CA . LEU A 1 227 ? 9.378 4.132 -1.686 1.00 94.88 227 LEU A CA 1
ATOM 1816 C C . LEU A 1 227 ? 7.966 4.695 -1.488 1.00 94.88 227 LEU A C 1
ATOM 1818 O O . LEU A 1 227 ? 7.776 5.909 -1.558 1.00 94.88 227 LEU A O 1
ATOM 1822 N N . GLU A 1 228 ? 6.985 3.830 -1.217 1.00 94.44 228 GLU A N 1
ATOM 1823 C CA . GLU A 1 228 ? 5.634 4.237 -0.843 1.00 94.44 228 GLU A CA 1
ATOM 1824 C C . GLU A 1 228 ? 5.628 5.041 0.455 1.00 94.44 228 GLU A C 1
ATOM 1826 O O . GLU A 1 228 ? 5.019 6.108 0.487 1.00 94.44 228 GLU A O 1
ATOM 1831 N N . SER A 1 229 ? 6.303 4.563 1.506 1.00 93.19 229 SER A N 1
ATOM 1832 C CA . SER A 1 229 ? 6.326 5.243 2.807 1.00 93.19 229 SER A CA 1
ATOM 1833 C C . SER A 1 229 ? 6.838 6.678 2.696 1.00 93.19 229 SER A C 1
ATOM 1835 O O . SER A 1 229 ? 6.241 7.594 3.257 1.00 93.19 229 SER A O 1
ATOM 1837 N N . GLU A 1 230 ? 7.872 6.896 1.883 1.00 91.69 230 GLU A N 1
ATOM 1838 C CA . GLU A 1 230 ? 8.443 8.216 1.623 1.00 91.69 230 GLU A CA 1
ATOM 1839 C C . GLU A 1 230 ? 7.513 9.066 0.757 1.00 91.69 230 GLU A C 1
ATOM 1841 O O . GLU A 1 230 ? 7.193 10.204 1.115 1.00 91.69 230 GLU A O 1
ATOM 1846 N N . ALA A 1 231 ? 7.020 8.501 -0.351 1.00 91.50 231 ALA A N 1
ATOM 1847 C CA . ALA A 1 231 ? 6.137 9.197 -1.279 1.00 91.50 231 ALA A CA 1
ATOM 1848 C C . ALA A 1 231 ? 4.847 9.680 -0.604 1.00 91.50 231 ALA A C 1
ATOM 1850 O O . ALA A 1 231 ? 4.363 10.775 -0.895 1.00 91.50 231 ALA A O 1
ATOM 1851 N N . PHE A 1 232 ? 4.314 8.884 0.323 1.00 91.69 232 PHE A N 1
ATOM 1852 C CA . PHE A 1 232 ? 3.075 9.173 1.029 1.00 91.69 232 PHE A CA 1
ATOM 1853 C C . PHE A 1 232 ? 3.182 10.437 1.892 1.00 91.69 232 PHE A C 1
ATOM 1855 O O . PHE A 1 232 ? 2.233 11.219 1.964 1.00 91.69 232 PHE A O 1
ATOM 1862 N N . THR A 1 233 ? 4.359 10.714 2.469 1.00 88.31 233 THR A N 1
ATOM 1863 C CA . THR A 1 233 ? 4.593 11.929 3.273 1.00 88.31 233 THR A CA 1
ATOM 1864 C C . THR A 1 233 ? 4.437 13.228 2.480 1.00 88.31 233 THR A C 1
ATOM 1866 O O . THR A 1 233 ? 4.229 14.289 3.069 1.00 88.31 233 THR A O 1
ATOM 1869 N N . TYR A 1 234 ? 4.512 13.162 1.148 1.00 88.00 234 TYR A N 1
ATOM 1870 C CA . TYR A 1 234 ? 4.359 14.307 0.257 1.00 88.00 234 TYR A CA 1
ATOM 1871 C C . TYR A 1 234 ? 2.906 14.676 -0.043 1.00 88.00 234 TYR A C 1
ATOM 1873 O O . TYR A 1 234 ? 2.674 15.723 -0.657 1.00 88.00 234 TYR A O 1
ATOM 1881 N N . ARG A 1 235 ? 1.937 13.843 0.360 1.00 85.88 235 ARG A N 1
ATOM 1882 C CA . ARG A 1 235 ? 0.505 14.122 0.169 1.00 85.88 235 ARG A CA 1
ATOM 1883 C C . ARG A 1 235 ? 0.009 15.287 1.025 1.00 85.88 235 ARG A C 1
ATOM 1885 O O . ARG A 1 235 ? -0.961 15.928 0.636 1.00 85.88 235 ARG A O 1
ATOM 1892 N N . VAL A 1 236 ? 0.676 15.548 2.149 1.00 80.75 236 VAL A N 1
ATOM 1893 C CA . VAL A 1 236 ? 0.335 16.592 3.125 1.00 80.75 236 VAL A CA 1
ATOM 1894 C C . VAL A 1 236 ? 1.570 17.455 3.353 1.00 80.75 236 VAL A C 1
ATOM 1896 O O . VAL A 1 236 ? 2.668 16.936 3.571 1.00 80.75 236 VAL A O 1
ATOM 1899 N N . LYS A 1 237 ? 1.421 18.776 3.275 1.00 74.38 237 LYS A N 1
ATOM 1900 C CA . LYS A 1 237 ? 2.525 19.697 3.589 1.00 74.38 237 LYS A CA 1
ATOM 1901 C C . LYS A 1 237 ? 2.671 19.861 5.100 1.00 74.38 237 LYS A C 1
ATOM 1903 O O . LYS A 1 237 ? 1.695 19.741 5.825 1.00 74.38 237 LYS A O 1
ATOM 1908 N N . ASN A 1 238 ? 3.872 20.198 5.570 1.00 67.00 238 ASN A N 1
ATOM 1909 C CA . ASN A 1 238 ? 4.123 20.391 7.006 1.00 67.00 238 ASN A CA 1
ATOM 1910 C C . ASN A 1 238 ? 3.280 21.529 7.613 1.00 67.00 238 ASN A C 1
ATOM 1912 O O . ASN A 1 238 ? 2.901 21.450 8.769 1.00 67.00 238 ASN A O 1
ATOM 1916 N N . GLU A 1 239 ? 2.949 22.547 6.819 1.00 60.22 239 GLU A N 1
ATOM 1917 C CA . GLU A 1 239 ? 2.154 23.714 7.231 1.00 60.22 239 GLU A CA 1
ATOM 1918 C C . GLU A 1 239 ? 0.636 23.440 7.274 1.00 60.22 239 GLU A C 1
ATOM 1920 O O . GLU A 1 239 ? -0.144 24.293 7.698 1.00 60.22 239 GLU A O 1
ATOM 1925 N N . GLU A 1 240 ? 0.176 22.286 6.773 1.00 63.38 240 GLU A N 1
ATOM 1926 C CA . GLU A 1 240 ? -1.252 21.964 6.732 1.00 63.38 240 GLU A CA 1
ATOM 1927 C C . GLU A 1 240 ? -1.729 21.477 8.105 1.00 63.38 240 GLU A C 1
ATOM 1929 O O . GLU A 1 240 ? -1.487 20.339 8.507 1.00 63.38 240 GLU A O 1
ATOM 1934 N N . SER A 1 241 ? -2.463 22.337 8.812 1.00 63.88 241 SER A N 1
ATOM 1935 C CA . SER A 1 241 ? -3.146 21.958 10.048 1.00 63.88 241 SER A CA 1
ATOM 1936 C C . SER A 1 241 ? -4.380 21.093 9.773 1.00 63.88 241 SER A C 1
ATOM 1938 O O . SER A 1 241 ? -4.973 21.133 8.689 1.00 63.88 241 SER A O 1
ATOM 1940 N N . ILE A 1 242 ? -4.838 20.347 10.784 1.00 63.53 242 ILE A N 1
ATOM 1941 C CA . ILE A 1 242 ? -6.096 19.579 10.704 1.00 63.53 242 ILE A CA 1
ATOM 1942 C C . ILE A 1 242 ? -7.269 20.501 10.347 1.00 63.53 242 ILE A C 1
ATOM 1944 O O . ILE A 1 242 ? -8.097 20.151 9.508 1.00 63.53 242 ILE A O 1
ATOM 1948 N N . SER A 1 243 ? -7.316 21.701 10.926 1.00 57.81 243 SER A N 1
ATOM 1949 C CA . SER A 1 243 ? -8.348 22.700 10.634 1.00 57.81 243 SER A CA 1
ATOM 1950 C C . SER A 1 243 ? -8.320 23.140 9.171 1.00 57.81 243 SER A C 1
ATOM 1952 O O . SER A 1 243 ? -9.364 23.187 8.521 1.00 57.81 243 SER A O 1
ATOM 1954 N N . TYR A 1 244 ? -7.129 23.415 8.625 1.00 63.00 244 TYR A N 1
ATOM 1955 C CA . TYR A 1 244 ? -6.965 23.720 7.204 1.00 63.00 244 TYR A CA 1
ATOM 1956 C C . TYR A 1 244 ? -7.444 22.550 6.336 1.00 63.00 244 TYR A C 1
ATOM 1958 O O . TYR A 1 244 ? -8.227 22.737 5.404 1.00 63.00 244 TYR A O 1
ATOM 1966 N N . TYR A 1 245 ? -7.032 21.330 6.680 1.00 64.44 245 TYR A N 1
ATOM 1967 C CA . TYR A 1 245 ? -7.425 20.130 5.954 1.00 64.44 245 TYR A CA 1
ATOM 1968 C C . TYR A 1 245 ? -8.947 19.928 5.958 1.00 64.44 245 TYR A C 1
ATOM 1970 O O . TYR A 1 245 ? -9.536 19.678 4.908 1.00 64.44 245 TYR A O 1
ATOM 1978 N N . LEU A 1 246 ? -9.613 20.093 7.104 1.00 62.25 246 LEU A N 1
ATOM 1979 C CA . LEU A 1 246 ? -11.069 19.987 7.213 1.00 62.25 246 LEU A CA 1
ATOM 1980 C C . LEU A 1 246 ? -11.799 21.076 6.419 1.00 62.25 246 LEU A C 1
ATOM 1982 O O . LEU A 1 246 ? -12.841 20.792 5.842 1.00 62.25 246 LEU A O 1
ATOM 1986 N N . LEU A 1 247 ? -11.269 22.297 6.343 1.00 56.66 247 LEU A N 1
ATOM 1987 C CA . LEU A 1 247 ? -11.899 23.392 5.597 1.00 56.66 247 LEU A CA 1
ATOM 1988 C C . LEU A 1 247 ? -11.764 23.240 4.080 1.00 56.66 247 LEU A C 1
ATOM 1990 O O . LEU A 1 247 ? -12.708 23.506 3.342 1.00 56.66 247 LEU A O 1
ATOM 1994 N N . PHE A 1 248 ? -10.582 22.848 3.606 1.00 56.91 248 PHE A N 1
ATOM 1995 C CA . PHE A 1 248 ? -10.255 22.878 2.177 1.00 56.91 248 PHE A CA 1
ATOM 1996 C C . PHE A 1 248 ? -10.296 21.502 1.506 1.00 56.91 248 PHE A C 1
ATOM 1998 O O . PHE A 1 248 ? -10.208 21.404 0.276 1.00 56.91 248 PHE A O 1
ATOM 2005 N N . SER A 1 249 ? -10.475 20.426 2.273 1.00 57.47 249 SER A N 1
ATOM 2006 C CA . SER A 1 249 ? -10.755 19.114 1.703 1.00 57.47 249 SER A CA 1
ATOM 2007 C C . SER A 1 249 ? -12.125 19.129 1.032 1.00 57.47 249 SER A C 1
ATOM 2009 O O . SER A 1 249 ? -13.156 19.226 1.685 1.00 57.47 249 SER A O 1
ATOM 2011 N N . LYS A 1 250 ? -12.160 18.917 -0.291 1.00 52.50 250 LYS A N 1
ATOM 2012 C CA . LYS A 1 250 ? -13.407 18.764 -1.074 1.00 52.50 250 LYS A CA 1
ATOM 2013 C C . LYS A 1 250 ? -14.330 17.635 -0.583 1.00 52.50 250 LYS A C 1
ATOM 2015 O O . LYS A 1 250 ? -15.413 17.464 -1.137 1.00 52.50 250 LYS A O 1
ATOM 2020 N N . LYS A 1 251 ? -13.867 16.800 0.354 1.00 50.62 251 LYS A N 1
ATOM 2021 C CA . LYS A 1 251 ? -14.622 15.690 0.940 1.00 50.62 251 LYS A CA 1
ATOM 2022 C C . LYS A 1 251 ? -15.317 16.068 2.253 1.00 50.62 251 LYS A C 1
ATOM 2024 O O . LYS A 1 251 ? -16.247 15.358 2.613 1.00 50.62 251 LYS A O 1
ATOM 2029 N N . SER A 1 252 ? -14.890 17.126 2.948 1.00 51.50 252 SER A N 1
ATOM 2030 C CA . SER A 1 252 ? -15.393 17.426 4.289 1.00 51.50 252 SER A CA 1
ATOM 2031 C C . SER A 1 252 ? -16.863 17.849 4.270 1.00 51.50 252 SER A C 1
ATOM 2033 O O . SER A 1 252 ? -17.331 18.544 3.368 1.00 51.50 252 SER A O 1
ATOM 2035 N N . SER A 1 253 ? -17.610 17.415 5.285 1.00 50.47 253 SER A N 1
ATOM 2036 C CA . SER A 1 253 ? -18.998 17.834 5.509 1.00 50.47 253 SER A CA 1
ATOM 2037 C C . SER A 1 253 ? -19.115 19.049 6.433 1.00 50.47 253 SER A C 1
ATOM 2039 O O . SER A 1 253 ? -20.219 19.389 6.850 1.00 50.47 253 SER A O 1
ATOM 2041 N N . VAL A 1 254 ? -17.989 19.656 6.815 1.00 46.16 254 VAL A N 1
ATOM 2042 C CA . VAL A 1 254 ? -17.939 20.771 7.767 1.00 46.16 254 VAL A CA 1
ATOM 2043 C C . VAL A 1 254 ? -18.137 22.071 6.995 1.00 46.16 254 VAL A C 1
ATOM 2045 O O . VAL A 1 254 ? -17.378 22.350 6.068 1.00 46.16 254 VAL A O 1
ATOM 2048 N N . SER A 1 255 ? -19.153 22.866 7.342 1.00 47.38 255 SER A N 1
ATOM 2049 C CA . SER A 1 255 ? -19.363 24.143 6.662 1.00 47.38 255 SER A CA 1
ATOM 2050 C C . SER A 1 255 ? -18.418 25.219 7.208 1.00 47.38 255 SER A C 1
ATOM 2052 O O . SER A 1 255 ? -18.060 25.231 8.388 1.00 47.38 255 SER A O 1
ATOM 2054 N N . TYR A 1 256 ? -18.033 26.169 6.350 1.00 41.69 256 TYR A N 1
ATOM 2055 C CA . TYR A 1 256 ? -17.247 27.345 6.749 1.00 41.69 256 TYR A CA 1
ATOM 2056 C C . TYR A 1 256 ? -17.938 28.168 7.852 1.00 41.69 256 TYR A C 1
ATOM 2058 O O . TYR A 1 256 ? -17.265 28.800 8.667 1.00 41.69 256 TYR A O 1
ATOM 2066 N N . LEU A 1 257 ? -19.275 28.144 7.888 1.00 39.66 257 LEU A N 1
ATOM 2067 C CA . LEU A 1 257 ? -20.085 28.848 8.876 1.00 39.66 257 LEU A CA 1
ATOM 2068 C C . LEU A 1 257 ? -19.968 28.204 10.266 1.00 39.66 257 LEU A C 1
ATOM 2070 O O . LEU A 1 257 ? -19.817 28.926 11.249 1.00 39.66 257 LEU A O 1
ATOM 2074 N N . ASP A 1 258 ? -19.944 26.870 10.342 1.00 43.16 258 ASP A N 1
ATOM 2075 C CA . ASP A 1 258 ? -19.851 26.130 11.610 1.00 43.16 258 ASP A CA 1
ATOM 2076 C C . ASP A 1 258 ? -18.541 26.445 12.345 1.00 43.16 258 ASP A C 1
ATOM 2078 O O . ASP A 1 258 ? -18.537 26.738 13.539 1.00 43.16 258 ASP A O 1
ATOM 2082 N N . LEU A 1 259 ? -17.424 26.486 11.612 1.00 44.78 259 LEU A N 1
ATOM 2083 C CA . LEU A 1 259 ? -16.108 26.823 12.165 1.00 44.78 259 LEU A CA 1
ATOM 2084 C C . LEU A 1 259 ? -15.981 28.305 12.544 1.00 44.78 259 LEU A C 1
ATOM 2086 O O . LEU A 1 259 ? -15.364 28.625 13.563 1.00 44.78 259 LEU A O 1
ATOM 2090 N N . ALA A 1 260 ? -16.587 29.213 11.772 1.00 41.25 260 ALA A N 1
ATOM 2091 C CA . ALA A 1 260 ? -16.617 30.637 12.106 1.00 41.25 260 ALA A CA 1
ATOM 2092 C C . ALA A 1 260 ? -17.405 30.904 13.401 1.00 41.25 260 ALA A C 1
ATOM 2094 O O . ALA A 1 260 ? -16.989 31.734 14.215 1.00 41.25 260 ALA A O 1
ATOM 2095 N N . ILE A 1 261 ? -18.504 30.173 13.620 1.00 42.03 261 ILE A N 1
ATOM 2096 C CA . ILE A 1 261 ? -19.294 30.227 14.855 1.00 42.03 261 ILE A CA 1
ATOM 2097 C C . ILE A 1 261 ? -18.480 29.671 16.029 1.00 42.03 261 ILE A C 1
ATOM 2099 O O . ILE A 1 261 ? -18.363 30.357 17.045 1.00 42.03 261 ILE A O 1
ATOM 2103 N N . SER A 1 262 ? -17.840 28.504 15.886 1.00 42.28 262 SER A N 1
ATOM 2104 C CA . SER A 1 262 ? -16.988 27.927 16.940 1.00 42.28 262 SER A CA 1
ATOM 2105 C C . SER A 1 262 ? -15.829 28.847 17.331 1.00 42.28 262 SER A C 1
ATOM 2107 O O . SER A 1 262 ? -15.562 29.044 18.514 1.00 42.28 262 SER A O 1
ATOM 2109 N N . ALA A 1 263 ? -15.166 29.478 16.362 1.00 40.75 263 ALA A N 1
ATOM 2110 C CA . ALA A 1 263 ? -14.057 30.389 16.629 1.00 40.75 263 ALA A CA 1
ATOM 2111 C C . ALA A 1 263 ? -14.503 31.689 17.312 1.00 40.75 263 ALA A C 1
ATOM 2113 O O . ALA A 1 263 ? -13.820 32.197 18.204 1.00 40.75 263 ALA A O 1
ATOM 2114 N N . ARG A 1 264 ? -15.658 32.239 16.914 1.00 40.97 264 ARG A N 1
ATOM 2115 C CA . ARG A 1 264 ? -16.212 33.450 17.532 1.00 40.97 264 ARG A CA 1
ATOM 2116 C C . ARG A 1 264 ? -16.736 33.160 18.937 1.00 40.97 264 ARG A C 1
ATOM 2118 O O . ARG A 1 264 ? -16.538 33.988 19.817 1.00 40.97 264 ARG A O 1
ATOM 2125 N N . PHE A 1 265 ? -17.306 31.977 19.162 1.00 42.41 265 PHE A N 1
ATOM 2126 C CA . PHE A 1 265 ? -17.675 31.471 20.483 1.00 42.41 265 PHE A CA 1
ATOM 2127 C C . PHE A 1 265 ? -16.451 31.348 21.400 1.00 42.41 265 PHE A C 1
ATOM 2129 O O . PHE A 1 265 ? -16.436 31.959 22.463 1.00 42.41 265 PHE A O 1
ATOM 2136 N N . LEU A 1 266 ? -15.378 30.687 20.952 1.00 40.91 266 LEU A N 1
ATOM 2137 C CA . LEU A 1 266 ? -14.125 30.566 21.713 1.00 40.91 266 LEU A CA 1
ATOM 2138 C C . LEU A 1 266 ? -13.496 31.931 22.030 1.00 40.91 266 LEU A C 1
ATOM 2140 O O . LEU A 1 266 ? -13.026 32.161 23.143 1.00 40.91 266 LEU A O 1
ATOM 2144 N N . LYS A 1 267 ? -13.535 32.874 21.079 1.00 42.25 267 LYS A N 1
ATOM 2145 C CA . LYS A 1 267 ? -13.059 34.250 21.289 1.00 42.25 267 LYS A CA 1
ATOM 2146 C C . LYS A 1 267 ? -13.895 35.004 22.331 1.00 42.25 267 LYS A C 1
ATOM 2148 O O . LYS A 1 267 ? -13.331 35.768 23.111 1.00 42.25 267 LYS A O 1
ATOM 2153 N N . THR A 1 268 ? -15.213 34.801 22.350 1.00 41.25 268 THR A N 1
ATOM 2154 C CA . THR A 1 268 ? -16.122 35.396 23.344 1.00 41.25 268 THR A CA 1
ATOM 2155 C C . THR A 1 268 ? -15.914 34.786 24.727 1.00 41.25 268 THR A C 1
ATOM 2157 O O . THR A 1 268 ? -15.726 35.537 25.678 1.00 41.25 268 THR A O 1
ATOM 2160 N N . MET A 1 269 ? -15.833 33.455 24.821 1.00 39.22 269 MET A N 1
ATOM 2161 C CA . MET A 1 269 ? -15.541 32.734 26.066 1.00 39.22 269 MET A CA 1
ATOM 2162 C C . MET A 1 269 ? -14.214 33.204 26.679 1.00 39.22 269 MET A C 1
ATOM 2164 O O . MET A 1 269 ? -14.135 33.461 27.877 1.00 39.22 269 MET A O 1
ATOM 2168 N N . LYS A 1 270 ? -13.189 33.433 25.846 1.00 39.72 270 LYS A N 1
ATOM 2169 C CA . LYS A 1 270 ? -11.903 33.985 26.292 1.00 39.72 270 LYS A CA 1
ATOM 2170 C C . LYS A 1 270 ? -11.985 35.457 26.707 1.00 39.72 270 LYS A C 1
ATOM 2172 O O . LYS A 1 270 ? -11.384 35.841 27.700 1.00 39.72 270 LYS A O 1
ATOM 2177 N N . LYS A 1 271 ? -12.728 36.297 25.972 1.00 43.75 271 LYS A N 1
ATOM 2178 C CA . LYS A 1 271 ? -12.949 37.708 26.352 1.00 43.75 271 LYS A CA 1
ATOM 2179 C C . LYS A 1 271 ? -13.647 37.827 27.714 1.00 43.75 271 LYS A C 1
ATOM 2181 O O . LYS A 1 271 ? -13.479 38.833 28.391 1.00 43.75 271 LYS A O 1
ATOM 2186 N N . GLN A 1 272 ? -14.404 36.804 28.098 1.00 38.91 272 GLN A N 1
ATOM 2187 C CA . GLN A 1 272 ? -15.080 36.692 29.387 1.00 38.91 272 GLN A CA 1
ATOM 2188 C C . GLN A 1 272 ? -14.276 35.895 30.437 1.00 38.91 272 GLN A C 1
ATOM 2190 O O . GLN A 1 272 ? -14.817 35.601 31.494 1.00 38.91 272 GLN A O 1
ATOM 2195 N N . ASN A 1 273 ? -12.999 35.563 30.181 1.00 34.53 273 ASN A N 1
ATOM 2196 C CA . ASN A 1 273 ? -12.129 34.772 31.072 1.00 34.53 273 ASN A CA 1
ATOM 2197 C C . ASN A 1 273 ? -12.675 33.379 31.458 1.00 34.53 273 ASN A C 1
ATOM 2199 O O . ASN A 1 273 ? -12.260 32.806 32.458 1.00 34.53 273 ASN A O 1
ATOM 2203 N N . LEU A 1 274 ? -13.562 32.792 30.649 1.00 29.25 274 LEU A N 1
ATOM 2204 C CA . LEU A 1 274 ? -14.183 31.491 30.934 1.00 29.25 274 LEU A CA 1
ATOM 2205 C C . LEU A 1 274 ? -13.296 30.289 30.552 1.00 29.25 274 LEU A C 1
ATOM 2207 O O . LEU A 1 274 ? -13.644 29.154 30.860 1.00 29.25 274 LEU A O 1
ATOM 2211 N N . ILE A 1 275 ? -12.181 30.510 29.841 1.00 30.11 275 ILE A N 1
ATOM 2212 C CA . ILE A 1 275 ? -11.232 29.468 29.414 1.00 30.11 275 ILE A CA 1
ATOM 2213 C C . ILE A 1 275 ? -9.813 30.063 29.392 1.00 30.11 275 ILE A C 1
ATOM 2215 O O . ILE A 1 275 ? -9.598 31.095 28.750 1.00 30.11 275 ILE A O 1
ATOM 2219 N N . TYR A 1 276 ? -8.839 29.405 30.033 1.00 30.81 276 TYR A N 1
ATOM 2220 C CA . TYR A 1 276 ? -7.412 29.746 29.947 1.00 30.81 276 TYR A CA 1
ATOM 2221 C C . TYR A 1 276 ? -6.728 28.826 28.920 1.00 30.81 276 TYR A C 1
ATOM 2223 O O . TYR A 1 276 ? -6.688 27.612 29.096 1.00 30.81 276 TYR A O 1
ATOM 2231 N N . MET A 1 277 ? -6.221 29.385 27.820 1.00 34.09 277 MET A N 1
ATOM 2232 C CA . MET A 1 277 ? -5.403 28.678 26.821 1.00 34.09 277 MET A CA 1
ATOM 2233 C C . MET A 1 277 ? -4.290 29.617 26.349 1.00 34.09 277 MET A C 1
ATOM 2235 O O . MET A 1 277 ? -4.521 30.822 26.274 1.00 34.09 277 MET A O 1
ATOM 2239 N N . ASP A 1 278 ? -3.104 29.086 26.055 1.00 35.16 278 ASP A N 1
ATOM 2240 C CA . ASP A 1 278 ? -1.913 29.859 25.669 1.00 35.16 278 ASP A CA 1
ATOM 2241 C C . ASP A 1 278 ? -1.985 30.342 24.198 1.00 35.16 278 ASP A C 1
ATOM 2243 O O . ASP A 1 278 ? -2.472 29.628 23.322 1.00 35.16 278 ASP A O 1
ATOM 2247 N N . PHE A 1 279 ? -1.557 31.583 23.926 1.00 36.78 279 PHE A N 1
ATOM 2248 C CA . PHE A 1 279 ? -1.842 32.353 22.694 1.00 36.78 279 PHE A CA 1
ATOM 2249 C C . PHE A 1 279 ? -0.673 32.479 21.712 1.00 36.78 279 PHE A C 1
ATOM 2251 O O . PHE A 1 279 ? -0.810 33.166 20.696 1.00 36.78 279 PHE A O 1
ATOM 2258 N N . ASN A 1 280 ? 0.456 31.831 21.988 1.00 36.44 280 ASN A N 1
ATOM 2259 C CA . ASN A 1 280 ? 1.686 32.024 21.219 1.00 36.44 280 ASN A CA 1
ATOM 2260 C C . ASN A 1 280 ? 1.878 31.068 20.031 1.00 36.44 280 ASN A C 1
ATOM 2262 O O . ASN A 1 280 ? 2.921 31.128 19.387 1.00 36.44 280 ASN A O 1
ATOM 2266 N N . SER A 1 281 ? 0.901 30.221 19.681 1.00 45.09 281 SER A N 1
ATOM 2267 C CA . SER A 1 281 ? 1.015 29.440 18.445 1.00 45.09 281 SER A CA 1
ATOM 2268 C C . SER A 1 281 ? 0.647 30.294 17.226 1.00 45.09 281 SER A C 1
ATOM 2270 O O . SER A 1 281 ? -0.457 30.844 17.118 1.00 45.09 281 SER A O 1
ATOM 2272 N N . ASP A 1 282 ? 1.567 30.377 16.263 1.00 35.97 282 ASP A N 1
ATOM 2273 C CA . ASP A 1 282 ? 1.353 31.019 14.956 1.00 35.97 282 ASP A CA 1
ATOM 2274 C C . ASP A 1 282 ? 0.084 30.495 14.244 1.00 35.97 282 ASP A C 1
ATOM 2276 O O . ASP A 1 282 ? -0.564 31.202 13.464 1.00 35.97 282 ASP A O 1
ATOM 2280 N N . GLU A 1 283 ? -0.339 29.276 14.586 1.00 38.38 283 GLU A N 1
ATOM 2281 C CA . GLU A 1 283 ? -1.552 28.607 14.118 1.00 38.38 283 GLU A CA 1
ATOM 2282 C C . GLU A 1 283 ? -2.849 29.333 14.506 1.00 38.38 283 GLU A C 1
ATOM 2284 O O . GLU A 1 283 ? -3.764 29.435 13.681 1.00 38.38 283 GLU A O 1
ATOM 2289 N N . TYR A 1 284 ? -2.949 29.887 15.721 1.00 42.88 284 TYR A N 1
ATOM 2290 C CA . TYR A 1 284 ? -4.163 30.584 16.163 1.00 42.88 284 TYR A CA 1
ATOM 2291 C C . TYR A 1 284 ? -4.290 31.968 15.508 1.00 42.88 284 TYR A C 1
ATOM 2293 O O . TYR A 1 284 ? -5.381 32.385 15.103 1.00 42.88 284 TYR A O 1
ATOM 2301 N N . GLN A 1 285 ? -3.163 32.661 15.317 1.00 37.72 285 GLN A N 1
ATOM 2302 C CA . GLN A 1 285 ? -3.108 33.934 14.592 1.00 37.72 285 GLN A CA 1
ATOM 2303 C C . GLN A 1 285 ? -3.466 33.756 13.108 1.00 37.72 285 GLN A C 1
ATOM 2305 O O . GLN A 1 285 ? -4.186 34.578 12.530 1.00 37.72 285 GLN A O 1
ATOM 2310 N N . PHE A 1 286 ? -3.029 32.651 12.496 1.00 37.94 286 PHE A N 1
ATOM 2311 C CA . PHE A 1 286 ? -3.379 32.285 11.125 1.00 37.94 286 PHE A CA 1
ATOM 2312 C C . PHE A 1 286 ? -4.861 31.894 10.981 1.00 37.94 286 PHE A C 1
ATOM 2314 O O . PHE A 1 286 ? -5.543 32.378 10.073 1.00 37.94 286 PHE A O 1
ATOM 2321 N N . PHE A 1 287 ? -5.394 31.100 11.918 1.00 38.81 287 PHE A N 1
ATOM 2322 C CA . PHE A 1 287 ? -6.805 30.702 11.968 1.00 38.81 287 PHE A CA 1
ATOM 2323 C C . PHE A 1 287 ? -7.743 31.913 12.106 1.00 38.81 287 PHE A C 1
ATOM 2325 O O . PHE A 1 287 ? -8.704 32.046 11.344 1.00 38.81 287 PHE A O 1
ATOM 2332 N N . ILE A 1 288 ? -7.422 32.865 12.992 1.00 39.06 288 ILE A N 1
ATOM 2333 C CA . ILE A 1 288 ? -8.178 34.120 13.121 1.00 39.06 288 ILE A CA 1
ATOM 2334 C C . ILE A 1 288 ? -8.064 34.989 11.862 1.00 39.06 288 ILE A C 1
ATOM 2336 O O . ILE A 1 288 ? -9.073 35.556 11.438 1.00 39.06 288 ILE A O 1
ATOM 2340 N N . LYS A 1 289 ? -6.891 35.080 11.220 1.00 35.44 289 LYS A N 1
ATOM 2341 C CA . LYS A 1 289 ? -6.733 35.829 9.959 1.00 35.44 289 LYS A CA 1
ATOM 2342 C C . LYS A 1 289 ? -7.597 35.261 8.833 1.00 35.44 289 LYS A C 1
ATOM 2344 O O . LYS A 1 289 ? -8.274 36.036 8.159 1.00 35.44 289 LYS A O 1
ATOM 2349 N N . ILE A 1 290 ? -7.627 33.939 8.654 1.00 34.19 290 ILE A N 1
ATOM 2350 C CA . ILE A 1 290 ? -8.465 33.281 7.637 1.00 34.19 290 ILE A CA 1
ATOM 2351 C C . ILE A 1 290 ? -9.954 33.506 7.918 1.00 34.19 290 ILE A C 1
ATOM 2353 O O . ILE A 1 290 ? -10.712 33.803 6.997 1.00 34.19 290 ILE A O 1
ATOM 2357 N N . ILE A 1 291 ? -10.375 33.439 9.182 1.00 35.62 291 ILE A N 1
ATOM 2358 C CA . ILE A 1 291 ? -11.774 33.658 9.577 1.00 35.62 291 ILE A CA 1
ATOM 2359 C C . ILE A 1 291 ? -12.192 35.124 9.408 1.00 35.62 291 ILE A C 1
ATOM 2361 O O . ILE A 1 291 ? -13.305 35.396 8.962 1.00 35.62 291 ILE A O 1
ATOM 2365 N N . LEU A 1 292 ? -11.308 36.080 9.703 1.00 33.22 292 LEU A N 1
ATOM 2366 C CA . LEU A 1 292 ? -11.554 37.506 9.463 1.00 33.22 292 LEU A CA 1
ATOM 2367 C C . LEU A 1 292 ? -11.629 37.835 7.963 1.00 33.22 292 LEU A C 1
ATOM 2369 O O . LEU A 1 292 ? -12.446 38.665 7.562 1.00 33.22 292 LEU A O 1
ATOM 2373 N N . LEU A 1 293 ? -10.815 37.171 7.136 1.00 31.27 293 LEU A N 1
ATOM 2374 C CA . LEU A 1 293 ? -10.837 37.301 5.676 1.00 31.27 293 LEU A CA 1
ATOM 2375 C C . LEU A 1 293 ? -12.104 36.685 5.064 1.00 31.27 293 LEU A C 1
ATOM 2377 O O . LEU A 1 293 ? -12.759 37.342 4.260 1.00 31.27 293 LEU A O 1
ATOM 2381 N N . ALA A 1 294 ? -12.494 35.479 5.488 1.00 30.61 294 ALA A N 1
ATOM 2382 C CA . ALA A 1 294 ? -13.703 34.798 5.015 1.00 30.61 294 ALA A CA 1
ATOM 2383 C C . ALA A 1 294 ? -14.999 35.469 5.514 1.00 30.61 294 ALA A C 1
ATOM 2385 O O . ALA A 1 294 ? -15.986 35.557 4.781 1.00 30.61 294 ALA A O 1
ATOM 2386 N N . GLY A 1 295 ? -14.985 36.003 6.740 1.00 30.03 295 GLY A N 1
ATOM 2387 C CA . GLY A 1 295 ? -16.095 36.761 7.316 1.00 30.03 295 GLY A CA 1
ATOM 2388 C C . GLY A 1 295 ? -16.340 38.100 6.617 1.00 30.03 295 GLY A C 1
ATOM 2389 O O . GLY A 1 295 ? -17.488 38.504 6.471 1.00 30.03 295 GLY A O 1
ATOM 2390 N N . LYS A 1 296 ? -15.297 38.770 6.105 1.00 26.59 296 LYS A N 1
ATOM 2391 C CA . LYS A 1 296 ? -15.444 40.031 5.352 1.00 26.59 296 LYS A CA 1
ATOM 2392 C C . LYS A 1 296 ? -16.239 39.876 4.050 1.00 26.59 296 LYS A C 1
ATOM 2394 O O . LYS A 1 296 ? -16.866 40.834 3.615 1.00 26.59 296 LYS A O 1
ATOM 2399 N N . THR A 1 297 ? -16.231 38.690 3.445 1.00 27.59 297 THR A N 1
ATOM 2400 C CA . THR A 1 297 ? -16.903 38.406 2.166 1.00 27.59 297 THR A CA 1
ATOM 2401 C C . THR A 1 297 ? -18.361 37.947 2.283 1.00 27.59 297 THR A C 1
ATOM 2403 O O . THR A 1 297 ? -19.037 37.886 1.262 1.00 27.59 297 THR A O 1
ATOM 2406 N N . MET A 1 298 ? -18.870 37.623 3.481 1.00 32.19 298 MET A N 1
ATOM 2407 C CA . MET A 1 298 ? -20.168 36.933 3.642 1.00 32.19 298 MET A CA 1
ATOM 2408 C C . MET A 1 298 ? -21.144 37.556 4.657 1.00 32.19 298 MET A C 1
ATOM 2410 O O . MET A 1 298 ? -22.136 36.923 5.011 1.00 32.19 298 MET A O 1
ATOM 2414 N N . ILE A 1 299 ? -20.919 38.783 5.132 1.00 32.22 299 ILE A N 1
ATOM 2415 C CA . ILE A 1 299 ? -21.857 39.428 6.065 1.00 32.22 299 ILE A CA 1
ATOM 2416 C C . ILE A 1 299 ? -22.880 40.259 5.281 1.00 32.22 299 ILE A C 1
ATOM 2418 O O . ILE A 1 299 ? -22.627 41.410 4.930 1.00 32.22 299 ILE A O 1
ATOM 2422 N N . THR A 1 300 ? -24.054 39.678 5.028 1.00 31.83 300 THR A N 1
ATOM 2423 C CA . THR A 1 300 ? -25.292 40.433 4.782 1.00 31.83 300 THR A CA 1
ATOM 2424 C C . THR A 1 300 ? -25.900 40.876 6.122 1.00 31.83 300 THR A C 1
ATOM 2426 O O . THR A 1 300 ? -25.752 40.204 7.146 1.00 31.83 300 THR A O 1
ATOM 2429 N N . LYS A 1 301 ? -26.530 42.059 6.128 1.00 28.98 301 LYS A N 1
ATOM 2430 C CA . LYS A 1 301 ? -26.915 42.853 7.315 1.00 28.98 301 LYS A CA 1
ATOM 2431 C C . LYS A 1 301 ? -27.829 42.148 8.334 1.00 28.98 301 LYS A C 1
ATOM 2433 O O . LYS A 1 301 ? -27.822 42.548 9.495 1.00 28.98 301 LYS A O 1
ATOM 2438 N N . ASP A 1 302 ? -28.542 41.092 7.957 1.00 31.75 302 ASP A N 1
ATOM 2439 C CA . ASP A 1 302 ? -29.606 40.516 8.796 1.00 31.75 302 ASP A CA 1
ATOM 2440 C C . ASP A 1 302 ? -29.102 39.662 9.975 1.00 31.75 302 ASP A C 1
ATOM 2442 O O . ASP A 1 302 ? -29.805 39.491 10.968 1.00 31.75 302 ASP A O 1
ATOM 2446 N N . ILE A 1 303 ? -27.859 39.166 9.932 1.00 34.03 303 ILE A N 1
ATOM 2447 C CA . ILE A 1 303 ? -27.294 38.330 11.013 1.00 34.03 303 ILE A CA 1
ATOM 2448 C C . ILE A 1 303 ? -26.746 39.182 12.175 1.00 34.03 303 ILE A C 1
ATOM 2450 O O . ILE A 1 303 ? -26.659 38.708 13.308 1.00 34.03 303 ILE A O 1
ATOM 2454 N N . ALA A 1 304 ? -26.403 40.451 11.933 1.00 33.06 304 ALA A N 1
ATOM 2455 C CA . ALA A 1 304 ? -25.803 41.317 12.951 1.00 33.06 304 ALA A CA 1
ATOM 2456 C C . ALA A 1 304 ? -26.793 41.726 14.058 1.00 33.06 304 ALA A C 1
ATOM 2458 O O . ALA A 1 304 ? -26.394 41.815 15.218 1.00 33.06 304 ALA A O 1
ATOM 2459 N N . ASN A 1 305 ? -28.074 41.905 13.720 1.00 32.53 305 ASN A N 1
ATOM 2460 C CA . ASN A 1 305 ? -29.094 42.381 14.661 1.00 32.53 305 ASN A CA 1
ATOM 2461 C C . ASN A 1 305 ? -29.572 41.294 15.639 1.00 32.53 305 ASN A C 1
ATOM 2463 O O . ASN A 1 305 ? -29.921 41.603 16.769 1.00 32.53 305 ASN A O 1
ATOM 2467 N N . ASN A 1 306 ? -29.509 40.016 15.258 1.00 36.81 306 ASN A N 1
ATOM 2468 C CA . ASN A 1 306 ? -29.912 38.903 16.132 1.00 36.81 306 ASN A CA 1
ATOM 2469 C C . ASN A 1 306 ? -28.795 38.453 17.097 1.00 36.81 306 ASN A C 1
ATOM 2471 O O . ASN A 1 306 ? -29.019 37.634 17.987 1.00 36.81 306 ASN A O 1
ATOM 2475 N N . TYR A 1 307 ? -27.573 38.969 16.923 1.00 36.47 307 TYR A N 1
ATOM 2476 C CA . TYR A 1 307 ? -26.407 38.598 17.731 1.00 36.47 307 TYR A CA 1
ATOM 2477 C C . TYR A 1 307 ? -26.313 39.404 19.039 1.00 36.47 307 TYR A C 1
ATOM 2479 O O . TYR A 1 307 ? -25.752 38.920 20.022 1.00 36.47 307 TYR A O 1
ATOM 2487 N N . SER A 1 308 ? -26.874 40.619 19.077 1.00 36.34 308 SER A N 1
ATOM 2488 C CA . SER A 1 308 ? -26.945 41.446 20.292 1.00 36.34 308 SER A CA 1
ATOM 2489 C C . SER A 1 308 ? -27.873 40.847 21.349 1.00 36.34 308 SER A C 1
ATOM 2491 O O . SER A 1 308 ? -27.535 40.863 22.532 1.00 36.34 308 SER A O 1
ATOM 2493 N N . ASP A 1 309 ? -28.982 40.237 20.928 1.00 35.00 309 ASP A N 1
ATOM 2494 C CA . ASP A 1 309 ? -29.954 39.623 21.839 1.00 35.00 309 ASP A CA 1
ATOM 2495 C C . ASP A 1 309 ? -29.404 38.355 22.501 1.00 35.00 309 ASP A C 1
ATOM 2497 O O . ASP A 1 309 ? -29.625 38.121 23.690 1.00 35.00 309 ASP A O 1
ATOM 2501 N N . PHE A 1 310 ? -28.597 37.581 21.769 1.00 35.72 310 PHE A N 1
ATOM 2502 C CA . PHE A 1 310 ? -27.895 36.416 22.308 1.00 35.72 310 PHE A CA 1
ATOM 2503 C C . PHE A 1 310 ? -26.897 36.802 23.412 1.00 35.72 310 PHE A C 1
ATOM 2505 O O . PHE A 1 310 ? -26.840 36.149 24.451 1.00 35.72 310 PHE A O 1
ATOM 2512 N N . ILE A 1 311 ? -26.146 37.896 23.226 1.00 37.03 311 ILE A N 1
ATOM 2513 C CA . ILE A 1 311 ? -25.210 38.396 24.247 1.00 37.03 311 ILE A CA 1
ATOM 2514 C C . ILE A 1 311 ? -25.958 38.897 25.491 1.00 37.03 311 ILE A C 1
ATOM 2516 O O . ILE A 1 311 ? -25.481 38.687 26.606 1.00 37.03 311 ILE A O 1
ATOM 2520 N N . ARG A 1 312 ? -27.140 39.506 25.327 1.00 36.97 312 ARG A N 1
ATOM 2521 C CA . ARG A 1 312 ? -27.961 39.965 26.458 1.00 36.97 312 ARG A CA 1
ATOM 2522 C C . ARG A 1 312 ? -28.424 38.802 27.342 1.00 36.97 312 ARG A C 1
ATOM 2524 O O . ARG A 1 312 ? -28.262 38.868 28.553 1.00 36.97 312 ARG A O 1
ATOM 2531 N N . ILE A 1 313 ? -28.912 37.719 26.735 1.00 35.72 313 ILE A N 1
ATOM 2532 C CA . ILE A 1 313 ? -29.426 36.532 27.448 1.00 35.72 313 ILE A CA 1
ATOM 2533 C C . ILE A 1 313 ? -28.318 35.805 28.227 1.00 35.72 313 ILE A C 1
ATOM 2535 O O . ILE A 1 313 ? -28.557 35.300 29.322 1.00 35.72 313 ILE A O 1
ATOM 2539 N N . VAL A 1 314 ? -27.099 35.760 27.682 1.00 33.91 314 VAL A N 1
ATOM 2540 C CA . VAL A 1 314 ? -25.943 35.141 28.352 1.00 33.91 314 VAL A CA 1
ATOM 2541 C C . VAL A 1 314 ? -25.470 35.979 29.546 1.00 33.91 314 VAL A C 1
ATOM 2543 O O . VAL A 1 314 ? -25.082 35.415 30.563 1.00 33.91 314 VAL A O 1
ATOM 2546 N N . ASN A 1 315 ? -25.554 37.310 29.463 1.00 34.75 315 ASN A N 1
ATOM 2547 C CA . ASN A 1 315 ? -25.152 38.204 30.553 1.00 34.75 315 ASN A CA 1
ATOM 2548 C C . ASN A 1 315 ? -26.132 38.224 31.742 1.00 34.75 315 ASN A C 1
ATOM 2550 O O . ASN A 1 315 ? -25.732 38.598 32.839 1.00 34.75 315 ASN A O 1
ATOM 2554 N N . GLU A 1 316 ? -27.398 37.834 31.557 1.00 34.00 316 GLU A N 1
ATOM 2555 C CA . GLU A 1 316 ? -28.406 37.851 32.633 1.00 34.00 316 GLU A CA 1
ATOM 2556 C C . GLU A 1 316 ? -28.304 36.652 33.596 1.00 34.00 316 GLU A C 1
ATOM 2558 O O . GLU A 1 316 ? -28.872 36.690 34.687 1.00 34.00 316 GLU A O 1
ATOM 2563 N N . LYS A 1 317 ? -27.548 35.600 33.252 1.00 33.72 317 LYS A N 1
ATOM 2564 C CA . LYS A 1 317 ? -27.326 34.441 34.131 1.00 33.72 317 LYS A CA 1
ATOM 2565 C C . LYS A 1 317 ? -25.921 34.465 34.735 1.00 33.72 317 LYS A C 1
ATOM 2567 O O . LYS A 1 317 ? -25.014 33.780 34.271 1.00 33.72 317 LYS A O 1
ATOM 2572 N N . ASN A 1 318 ? -25.757 35.250 35.800 1.00 29.48 318 ASN A N 1
ATOM 2573 C CA . ASN A 1 318 ? -24.581 35.197 36.670 1.00 29.48 318 ASN A CA 1
ATOM 2574 C C . ASN A 1 318 ? -24.503 33.832 37.372 1.00 29.48 318 ASN A C 1
ATOM 2576 O O . ASN A 1 318 ? -25.154 33.615 38.390 1.00 29.48 318 ASN A O 1
ATOM 2580 N N . THR A 1 319 ? -23.669 32.933 36.857 1.00 27.38 319 THR A N 1
ATOM 2581 C CA . THR A 1 319 ? -23.270 31.712 37.568 1.00 27.38 319 THR A CA 1
ATOM 2582 C C . THR A 1 319 ? -21.770 31.515 37.386 1.00 27.38 319 THR A C 1
ATOM 2584 O O . THR A 1 319 ? -21.311 31.009 36.368 1.00 27.38 319 THR A O 1
ATOM 2587 N N . PHE A 1 320 ? -21.008 31.984 38.373 1.00 27.83 320 PHE A N 1
ATOM 2588 C CA . PHE A 1 320 ? -19.652 31.517 38.657 1.00 27.83 320 PHE A CA 1
ATOM 2589 C C . PHE A 1 320 ? -19.751 30.254 39.519 1.00 27.83 320 PHE A C 1
ATOM 2591 O O . PHE A 1 320 ? -20.610 30.236 40.394 1.00 27.83 320 PHE A O 1
ATOM 2598 N N . ILE A 1 321 ? -18.883 29.258 39.280 1.00 24.03 321 ILE A N 1
ATOM 2599 C CA . ILE A 1 321 ? -18.187 28.379 40.254 1.00 24.03 321 ILE A CA 1
ATOM 2600 C C . ILE A 1 321 ? -17.402 27.294 39.474 1.00 24.03 321 ILE A C 1
ATOM 2602 O O . ILE A 1 321 ? -17.979 26.620 38.627 1.00 24.03 321 ILE A O 1
ATOM 2606 N N . GLY A 1 322 ? -16.126 27.097 39.841 1.00 22.73 322 GLY A N 1
ATOM 2607 C CA . GLY A 1 322 ? -15.431 25.798 39.799 1.00 22.73 322 GLY A CA 1
ATOM 2608 C C . GLY A 1 322 ? -14.548 25.483 38.587 1.00 22.73 322 GLY A C 1
ATOM 2609 O O . GLY A 1 322 ? -14.990 25.551 37.445 1.00 22.73 322 GLY A O 1
ATOM 2610 N N . GLU A 1 323 ? -13.300 25.087 38.858 1.00 26.28 323 GLU A N 1
ATOM 2611 C CA . GLU A 1 323 ? -12.470 24.289 37.945 1.00 26.28 323 GLU A CA 1
ATOM 2612 C C . GLU A 1 323 ? -13.260 23.028 37.525 1.00 26.28 323 GLU A C 1
ATOM 2614 O O . GLU A 1 323 ? -13.976 22.463 38.345 1.00 26.28 323 GLU A O 1
ATOM 2619 N N . ASP A 1 324 ? -13.164 22.632 36.250 1.00 26.28 324 ASP A N 1
ATOM 2620 C CA . ASP A 1 324 ? -13.992 21.626 35.547 1.00 26.28 324 ASP A CA 1
ATOM 2621 C C . ASP A 1 324 ? -15.403 22.072 35.100 1.00 26.28 324 ASP A C 1
ATOM 2623 O O . ASP A 1 324 ? -16.432 21.655 35.631 1.00 26.28 324 ASP A O 1
ATOM 2627 N N . LEU A 1 325 ? -15.479 22.841 34.003 1.00 25.70 325 LEU A N 1
ATOM 2628 C CA . LEU A 1 325 ? -16.750 23.086 33.306 1.00 25.70 325 LEU A CA 1
ATOM 2629 C C . LEU A 1 325 ? -17.050 21.993 32.259 1.00 25.70 325 LEU A C 1
ATOM 2631 O O . LEU A 1 325 ? -16.578 22.040 31.120 1.00 25.70 325 LEU A O 1
ATOM 2635 N N . VAL A 1 326 ? -17.909 21.037 32.621 1.00 25.20 326 VAL A N 1
ATOM 2636 C CA . VAL A 1 326 ? -18.616 20.151 31.680 1.00 25.20 326 VAL A CA 1
ATOM 2637 C C . VAL A 1 326 ? -19.989 20.760 31.392 1.00 25.20 326 VAL A C 1
ATOM 2639 O O . VAL A 1 326 ? -20.888 20.693 32.224 1.00 25.20 326 VAL A O 1
ATOM 2642 N N . PHE A 1 327 ? -20.190 21.337 30.203 1.00 27.36 327 PHE A N 1
ATOM 2643 C CA . PHE A 1 327 ? -21.544 21.694 29.768 1.00 27.36 327 PHE A CA 1
ATOM 2644 C C . PHE A 1 327 ? -22.363 20.418 29.561 1.00 27.36 327 PHE A C 1
ATOM 2646 O O . PHE A 1 327 ? -22.013 19.574 28.730 1.00 27.36 327 PHE A O 1
ATOM 2653 N N . THR A 1 328 ? -23.491 20.288 30.260 1.00 28.77 328 THR A N 1
ATOM 2654 C CA . THR A 1 328 ? -24.429 19.202 29.972 1.00 28.77 328 THR A CA 1
ATOM 2655 C C . THR A 1 328 ? -25.193 19.507 28.680 1.00 28.77 328 THR A C 1
ATOM 2657 O O . THR A 1 328 ? -25.604 20.636 28.398 1.00 28.77 328 THR A O 1
ATOM 2660 N N . THR A 1 329 ? -25.427 18.483 27.856 1.00 30.97 329 THR A N 1
ATOM 2661 C CA . THR A 1 329 ? -26.146 18.576 26.567 1.00 30.97 329 THR A CA 1
ATOM 2662 C C . THR A 1 329 ? -27.537 19.205 26.691 1.00 30.97 329 THR A C 1
ATOM 2664 O O . THR A 1 329 ? -28.058 19.719 25.703 1.00 30.97 329 THR A O 1
ATOM 2667 N N . LYS A 1 330 ? -28.133 19.198 27.890 1.00 29.69 330 LYS A N 1
ATOM 2668 C CA . LYS A 1 330 ? -29.441 19.789 28.204 1.00 29.69 330 LYS A CA 1
ATOM 2669 C C . LYS A 1 330 ? -29.395 21.325 28.264 1.00 29.69 330 LYS A C 1
ATOM 2671 O O . LYS A 1 330 ? -30.317 21.976 27.779 1.00 29.69 330 LYS A O 1
ATOM 2676 N N . GLU A 1 331 ? -28.308 21.907 28.766 1.00 32.94 331 GLU A N 1
ATOM 2677 C CA . GLU A 1 331 ? -28.137 23.363 28.905 1.00 32.94 331 GLU A CA 1
ATOM 2678 C C . GLU A 1 331 ? -27.794 24.035 27.570 1.00 32.94 331 GLU A C 1
ATOM 2680 O O . GLU A 1 331 ? -28.348 25.088 27.237 1.00 32.94 331 GLU A O 1
ATOM 2685 N N . LEU A 1 332 ? -26.979 23.374 26.739 1.00 32.47 332 LEU A N 1
ATOM 2686 C CA . LEU A 1 332 ? -26.707 23.825 25.369 1.00 32.47 332 LEU A CA 1
ATOM 2687 C C . LEU A 1 332 ? -27.974 23.778 24.498 1.00 32.47 332 LEU A C 1
ATOM 2689 O O . LEU A 1 332 ? -28.231 24.698 23.719 1.00 32.47 332 LEU A O 1
ATOM 2693 N N . LYS A 1 333 ? -28.800 22.731 24.658 1.00 31.80 333 LYS A N 1
ATOM 2694 C CA . LYS A 1 333 ? -30.077 22.595 23.941 1.00 31.80 333 LYS A CA 1
ATOM 2695 C C . LYS A 1 333 ? -31.032 23.727 24.302 1.00 31.80 333 LYS A C 1
ATOM 2697 O O . LYS A 1 333 ? -31.552 24.375 23.405 1.00 31.80 333 LYS A O 1
ATOM 2702 N N . ASN A 1 334 ? -31.221 24.014 25.586 1.00 34.28 334 ASN A N 1
ATOM 2703 C CA . ASN A 1 334 ? -32.193 25.021 26.022 1.00 34.28 334 ASN A CA 1
ATOM 2704 C C . ASN A 1 334 ? -31.794 26.457 25.647 1.00 34.28 334 ASN A C 1
ATOM 2706 O O . ASN A 1 334 ? -32.668 27.301 25.468 1.00 34.28 334 ASN A O 1
ATOM 2710 N N . THR A 1 335 ? -30.498 26.723 25.467 1.00 35.69 335 THR A N 1
ATOM 2711 C CA . THR A 1 335 ? -29.988 28.060 25.121 1.00 35.69 335 THR A CA 1
ATOM 2712 C C . THR A 1 335 ? -29.959 28.310 23.607 1.00 35.69 335 THR A C 1
ATOM 2714 O O . THR A 1 335 ? -30.204 29.425 23.156 1.00 35.69 335 THR A O 1
ATOM 2717 N N . ILE A 1 336 ? -29.702 27.276 22.796 1.00 33.81 336 ILE A N 1
ATOM 2718 C CA . ILE A 1 336 ? -29.529 27.404 21.335 1.00 33.81 336 ILE A CA 1
ATOM 2719 C C . ILE A 1 336 ? -30.811 27.031 20.558 1.00 33.81 336 ILE A C 1
ATOM 2721 O O . ILE A 1 336 ? -31.048 27.529 19.455 1.00 33.81 336 ILE A O 1
ATOM 2725 N N . SER A 1 337 ? -31.682 26.195 21.136 1.00 34.66 337 SER A N 1
ATOM 2726 C CA . SER A 1 337 ? -32.905 25.696 20.486 1.00 34.66 337 SER A CA 1
ATOM 2727 C C . SER A 1 337 ? -33.887 26.784 20.018 1.00 34.66 337 SER A C 1
ATOM 2729 O O . SER A 1 337 ? -34.398 26.633 18.909 1.00 34.66 337 SER A O 1
ATOM 2731 N N . PRO A 1 338 ? -34.151 27.889 20.749 1.00 34.22 338 PRO A N 1
ATOM 2732 C CA . PRO A 1 338 ? -35.158 28.866 20.315 1.00 34.22 338 PRO A CA 1
ATOM 2733 C C . PRO A 1 338 ? -34.762 29.609 19.026 1.00 34.22 338 PRO A C 1
ATOM 2735 O O . PRO A 1 338 ? -35.570 29.763 18.112 1.00 34.22 338 PRO A O 1
ATOM 2738 N N . VAL A 1 339 ? -33.486 29.991 18.906 1.00 33.81 339 VAL A N 1
ATOM 2739 C CA . VAL A 1 339 ? -32.945 30.762 17.768 1.00 33.81 339 VAL A CA 1
ATOM 2740 C C . VAL A 1 339 ? -32.850 29.908 16.499 1.00 33.81 339 VAL A C 1
ATOM 2742 O O . VAL A 1 339 ? -33.097 30.381 15.386 1.00 33.81 339 VAL A O 1
ATOM 2745 N N . CYS A 1 340 ? -32.525 28.623 16.655 1.00 31.23 340 CYS A N 1
ATOM 2746 C CA . CYS A 1 340 ? -32.420 27.688 15.539 1.00 31.23 340 CYS A CA 1
ATOM 2747 C C . CYS A 1 340 ? -33.785 27.130 15.083 1.00 31.23 340 CYS A C 1
ATOM 2749 O O . CYS A 1 340 ? -33.913 26.762 13.911 1.00 31.23 340 CYS A O 1
ATOM 2751 N N . MET A 1 341 ? -34.792 27.077 15.971 1.00 31.45 341 MET A N 1
ATOM 2752 C CA . MET A 1 341 ? -36.171 26.680 15.644 1.00 31.45 341 MET A CA 1
ATOM 2753 C C . MET A 1 341 ? -36.909 27.758 14.842 1.00 31.45 341 MET A C 1
ATOM 2755 O O . MET A 1 341 ? -37.565 27.422 13.860 1.00 31.45 341 MET A O 1
ATOM 2759 N N . ALA A 1 342 ? -36.738 29.039 15.186 1.00 31.89 342 ALA A N 1
ATOM 2760 C CA . ALA A 1 342 ? -37.415 30.153 14.512 1.00 31.89 342 ALA A CA 1
ATOM 2761 C C . ALA A 1 342 ? -37.069 30.295 13.015 1.00 31.89 342 ALA A C 1
ATOM 2763 O O . ALA A 1 342 ? -37.842 30.870 12.257 1.00 31.89 342 ALA A O 1
ATOM 2764 N N . ASN A 1 343 ? -35.930 29.751 12.571 1.00 31.91 343 ASN A N 1
ATOM 2765 C CA . ASN A 1 343 ? -35.419 29.948 11.210 1.00 31.91 343 ASN A CA 1
ATOM 2766 C C . ASN A 1 343 ? -35.316 28.655 10.371 1.00 31.91 343 ASN A C 1
ATOM 2768 O O . ASN A 1 343 ? -34.771 28.679 9.269 1.00 31.91 343 ASN A O 1
ATOM 2772 N N . GLY A 1 344 ? -35.768 27.497 10.876 1.00 28.94 344 GLY A N 1
ATOM 2773 C CA . GLY A 1 344 ? -35.691 26.216 10.144 1.00 28.94 344 GLY A CA 1
ATOM 2774 C C . GLY A 1 344 ? -34.263 25.730 9.827 1.00 28.94 344 GLY A C 1
ATOM 2775 O O . GLY A 1 344 ? -34.071 24.819 9.019 1.00 28.94 344 GLY A O 1
ATOM 2776 N N . ILE A 1 345 ? -33.240 26.325 10.452 1.00 32.06 345 ILE A N 1
ATOM 2777 C CA . ILE A 1 345 ? -31.818 26.083 10.150 1.00 32.06 345 ILE A CA 1
ATOM 2778 C C . ILE A 1 345 ? -31.243 24.934 10.996 1.00 32.06 345 ILE A C 1
ATOM 2780 O O . ILE A 1 345 ? -30.158 24.437 10.713 1.00 32.06 345 ILE A O 1
ATOM 2784 N N . LEU A 1 346 ? -31.975 24.431 11.993 1.00 32.16 346 LEU A N 1
ATOM 2785 C CA . LEU A 1 346 ? -31.505 23.378 12.905 1.00 32.16 346 LEU A CA 1
ATOM 2786 C C . LEU A 1 346 ? -31.067 22.087 12.174 1.00 32.16 346 LEU A C 1
ATOM 2788 O O . LEU A 1 346 ? -30.110 21.441 12.589 1.00 32.16 346 LEU A O 1
ATOM 2792 N N . GLY A 1 347 ? -31.684 21.764 11.030 1.00 31.78 347 GLY A N 1
ATOM 2793 C CA . GLY A 1 347 ? -31.279 20.637 10.175 1.00 31.78 347 GLY A CA 1
ATOM 2794 C C . GLY A 1 347 ? -30.086 20.909 9.241 1.00 31.78 347 GLY A C 1
ATOM 2795 O O . GLY A 1 347 ? -29.562 19.972 8.644 1.00 31.78 347 GLY A O 1
ATOM 2796 N N . LYS A 1 348 ? -29.658 22.173 9.096 1.00 32.41 348 LYS A N 1
ATOM 2797 C CA . LYS A 1 348 ? -28.593 22.623 8.174 1.00 32.41 348 LYS A CA 1
ATOM 2798 C C . LYS A 1 348 ? -27.341 23.170 8.879 1.00 32.41 348 LYS A C 1
ATOM 2800 O O . LYS A 1 348 ? -26.271 23.104 8.289 1.00 32.41 348 LYS A O 1
ATOM 2805 N N . LEU A 1 349 ? -27.464 23.676 10.111 1.00 29.77 349 LEU A N 1
ATOM 2806 C CA . LEU A 1 349 ? -26.383 24.274 10.923 1.00 29.77 349 LEU A CA 1
ATOM 2807 C C . LEU A 1 349 ? -25.663 23.284 11.851 1.00 29.77 349 LEU A C 1
ATOM 2809 O O . LEU A 1 349 ? -24.721 23.655 12.539 1.00 29.77 349 LEU A O 1
ATOM 2813 N N . PHE A 1 350 ? -26.108 22.030 11.926 1.00 33.00 350 PHE A N 1
ATOM 2814 C CA . PHE A 1 350 ? -25.549 21.077 12.883 1.00 33.00 350 PHE A CA 1
ATOM 2815 C C . PHE A 1 350 ? -25.035 19.793 12.223 1.00 33.00 350 PHE A C 1
ATOM 2817 O O . PHE A 1 350 ? -25.617 18.727 12.434 1.00 33.00 350 PHE A O 1
ATOM 2824 N N . PRO A 1 351 ? -23.878 19.818 11.534 1.00 35.38 351 PRO A N 1
ATOM 2825 C CA . PRO A 1 351 ? -23.086 18.600 11.377 1.00 35.38 351 PRO A CA 1
ATOM 2826 C C . PRO A 1 351 ? -22.588 18.084 12.742 1.00 35.38 351 PRO A C 1
ATOM 2828 O O . PRO A 1 351 ? -22.397 16.884 12.911 1.00 35.38 351 PRO A O 1
ATOM 2831 N N . PHE A 1 352 ? -22.459 18.959 13.749 1.00 31.16 352 PHE A N 1
ATOM 2832 C CA . PHE A 1 352 ? -22.022 18.603 15.106 1.00 31.16 352 PHE A CA 1
ATOM 2833 C C . PHE A 1 352 ? -23.043 17.793 15.924 1.00 31.16 352 PHE A C 1
ATOM 2835 O O . PHE A 1 352 ? -22.650 17.133 16.879 1.00 31.16 352 PHE A O 1
ATOM 2842 N N . THR A 1 353 ? -24.327 17.743 15.542 1.00 30.84 353 THR A N 1
ATOM 2843 C CA . THR A 1 353 ? -25.290 16.823 16.195 1.00 30.84 353 THR A CA 1
ATOM 2844 C C . THR A 1 353 ? -25.076 15.356 15.808 1.00 30.84 353 THR A C 1
ATOM 2846 O O . THR A 1 353 ? -25.592 14.471 16.486 1.00 30.84 353 THR A O 1
ATOM 2849 N N . ARG A 1 354 ? -24.281 15.075 14.761 1.00 37.78 354 ARG A N 1
ATOM 2850 C CA . ARG A 1 354 ? -23.878 13.705 14.389 1.00 37.78 354 ARG A CA 1
ATOM 2851 C C . ARG A 1 354 ? -22.723 13.151 15.222 1.00 37.78 354 ARG A C 1
ATOM 2853 O O . ARG A 1 354 ? -22.398 11.979 15.065 1.00 37.78 354 ARG A O 1
ATOM 2860 N N . LEU A 1 355 ? -22.130 13.985 16.072 1.00 35.91 355 LEU A N 1
ATOM 2861 C CA . LEU A 1 355 ? -21.092 13.634 17.033 1.00 35.91 355 LEU A CA 1
ATOM 2862 C C . LEU A 1 355 ? -21.643 13.859 18.444 1.00 35.91 355 LEU A C 1
ATOM 2864 O O . LEU A 1 355 ? -21.285 14.822 19.123 1.00 35.91 355 LEU A O 1
ATOM 2868 N N . GLN A 1 356 ? -22.566 13.004 18.884 1.00 33.03 356 GLN A N 1
ATOM 2869 C CA . GLN A 1 356 ? -22.991 13.025 20.283 1.00 33.03 356 GLN A CA 1
ATOM 2870 C C . GLN A 1 356 ? -21.792 12.657 21.176 1.00 33.03 356 GLN A C 1
ATOM 2872 O O . GLN A 1 356 ? -21.181 11.611 20.985 1.00 33.03 356 GLN A O 1
ATOM 2877 N N . GLY A 1 357 ? -21.448 13.531 22.130 1.00 35.81 357 GLY A N 1
ATOM 2878 C CA . GLY A 1 357 ? -20.421 13.269 23.152 1.00 35.81 357 GLY A CA 1
ATOM 2879 C C . GLY A 1 357 ? -19.012 13.820 22.883 1.00 35.81 357 GLY A C 1
ATOM 2880 O O . GLY A 1 357 ? -18.109 13.535 23.658 1.00 35.81 357 GLY A O 1
ATOM 2881 N N . ASN A 1 358 ? -18.793 14.621 21.832 1.00 38.38 358 ASN A N 1
ATOM 2882 C CA . ASN A 1 358 ? -17.468 15.172 21.487 1.00 38.38 358 ASN A CA 1
ATOM 2883 C C . ASN A 1 358 ? -17.285 16.644 21.914 1.00 38.38 358 ASN A C 1
ATOM 2885 O O . ASN A 1 358 ? -16.922 17.495 21.101 1.00 38.38 358 ASN A O 1
ATOM 2889 N N . SER A 1 359 ? -17.483 16.967 23.197 1.00 36.28 359 SER A N 1
ATOM 2890 C CA . SER A 1 359 ? -17.127 18.291 23.756 1.00 36.28 359 SER A CA 1
ATOM 2891 C C . SER A 1 359 ? -15.622 18.612 23.672 1.00 36.28 359 SER A C 1
ATOM 2893 O O . SER A 1 359 ? -15.227 19.756 23.867 1.00 36.28 359 SER A O 1
ATOM 2895 N N . ASN A 1 360 ? -14.789 17.634 23.297 1.00 40.28 360 ASN A N 1
ATOM 2896 C CA . ASN A 1 360 ? -13.339 17.667 23.458 1.00 40.28 360 ASN A CA 1
ATOM 2897 C C . ASN A 1 360 ? -12.526 17.505 22.161 1.00 40.28 360 ASN A C 1
ATOM 2899 O O . ASN A 1 360 ? -11.333 17.263 22.247 1.00 40.28 360 ASN A O 1
ATOM 2903 N N . LEU A 1 361 ? -13.084 17.673 20.951 1.00 43.53 361 LEU A N 1
ATOM 2904 C CA . LEU A 1 361 ? -12.275 17.546 19.715 1.00 43.53 361 LEU A CA 1
ATOM 2905 C C . LEU A 1 361 ? -11.073 18.516 19.703 1.00 43.53 361 LEU A C 1
ATOM 2907 O O . LEU A 1 361 ? -9.985 18.160 19.263 1.00 43.53 361 LEU A O 1
ATOM 2911 N N . ILE A 1 362 ? -11.262 19.727 20.237 1.00 37.91 362 ILE A N 1
ATOM 2912 C CA . ILE A 1 362 ? -10.189 20.718 20.389 1.00 37.91 362 ILE A CA 1
ATOM 2913 C C . ILE A 1 362 ? -9.189 20.264 21.453 1.00 37.91 362 ILE A C 1
ATOM 2915 O O . ILE A 1 362 ? -7.996 20.331 21.186 1.00 37.91 362 ILE A O 1
ATOM 2919 N N . SER A 1 363 ? -9.649 19.738 22.597 1.00 37.91 363 SER A N 1
ATOM 2920 C CA . SER A 1 363 ? -8.745 19.213 23.628 1.00 37.91 363 SER A CA 1
ATOM 2921 C C . SER A 1 363 ? -8.005 17.955 23.173 1.00 37.91 363 SER A C 1
ATOM 2923 O O . SER A 1 363 ? -6.899 17.733 23.627 1.00 37.91 363 SER A O 1
ATOM 2925 N N . LEU A 1 364 ? -8.585 17.134 22.293 1.00 42.66 364 LEU A N 1
ATOM 2926 C CA . LEU A 1 364 ? -7.948 15.968 21.668 1.00 42.66 364 LEU A CA 1
ATOM 2927 C C . LEU A 1 364 ? -6.803 16.401 20.754 1.00 42.66 364 LEU A C 1
ATOM 2929 O O . LEU A 1 364 ? -5.723 15.826 20.782 1.00 42.66 364 LEU A O 1
ATOM 2933 N N . ILE A 1 365 ? -7.044 17.427 19.938 1.00 45.66 365 ILE A N 1
ATOM 2934 C CA . ILE A 1 365 ? -6.043 17.962 19.014 1.00 45.66 365 ILE A CA 1
ATOM 2935 C C . ILE A 1 365 ? -4.913 18.660 19.787 1.00 45.66 365 ILE A C 1
ATOM 2937 O O . ILE A 1 365 ? -3.763 18.551 19.378 1.00 45.66 365 ILE A O 1
ATOM 2941 N N . THR A 1 366 ? -5.215 19.329 20.907 1.00 39.56 366 THR A N 1
ATOM 2942 C CA . THR A 1 366 ? -4.214 20.044 21.716 1.00 39.56 366 THR A CA 1
ATOM 2943 C C . THR A 1 366 ? -3.541 19.200 22.807 1.00 39.56 366 THR A C 1
ATOM 2945 O O . THR A 1 366 ? -2.404 19.503 23.150 1.00 39.56 366 THR A O 1
ATOM 2948 N N . LYS A 1 367 ? -4.173 18.141 23.345 1.00 40.84 367 LYS A N 1
ATOM 2949 C CA . LYS A 1 367 ? -3.561 17.227 24.340 1.00 40.84 367 LYS A CA 1
ATOM 2950 C C . LYS A 1 367 ? -2.731 16.102 23.729 1.00 40.84 367 LYS A C 1
ATOM 2952 O O . LYS A 1 367 ? -1.967 15.486 24.461 1.00 40.84 367 LYS A O 1
ATOM 2957 N N . ASN A 1 368 ? -2.851 15.826 22.430 1.00 49.53 368 ASN A N 1
ATOM 2958 C CA . ASN A 1 368 ? -2.193 14.670 21.809 1.00 49.53 368 ASN A CA 1
ATOM 2959 C C . ASN A 1 368 ? -0.662 14.741 21.720 1.00 49.53 368 ASN A C 1
ATOM 2961 O O . ASN A 1 368 ? -0.088 13.830 21.125 1.00 49.53 368 ASN A O 1
ATOM 2965 N N . GLY A 1 369 ? -0.043 15.773 22.311 1.00 50.06 369 GLY A N 1
ATOM 2966 C CA . GLY A 1 369 ? 1.299 15.794 22.914 1.00 50.06 369 GLY A CA 1
ATOM 2967 C C . GLY A 1 369 ? 2.494 15.617 21.981 1.00 50.06 369 GLY A C 1
ATOM 2968 O O . GLY A 1 369 ? 3.438 16.391 22.053 1.00 50.06 369 GLY A O 1
ATOM 2969 N N . ASP A 1 370 ? 2.430 14.648 21.073 1.00 63.84 370 ASP A N 1
ATOM 2970 C CA . ASP A 1 370 ? 3.575 14.119 20.344 1.00 63.84 370 ASP A CA 1
ATOM 2971 C C . ASP A 1 370 ? 3.318 13.951 18.837 1.00 63.84 370 ASP A C 1
ATOM 2973 O O . ASP A 1 370 ? 4.264 13.955 18.045 1.00 63.84 370 ASP A O 1
ATOM 2977 N N . TYR A 1 371 ? 2.059 13.774 18.412 1.00 71.62 371 TYR A N 1
ATOM 2978 C CA . TYR A 1 371 ? 1.713 13.613 16.994 1.00 71.62 371 TYR A CA 1
ATOM 2979 C C . TYR A 1 371 ? 1.468 14.964 16.331 1.00 71.62 371 TYR A C 1
ATOM 2981 O O . TYR A 1 371 ? 0.554 15.699 16.707 1.00 71.62 371 TYR A O 1
ATOM 2989 N N . THR A 1 372 ? 2.205 15.255 15.259 1.00 74.94 372 THR A N 1
ATOM 2990 C CA . THR A 1 372 ? 1.937 16.452 14.458 1.00 74.94 372 THR A CA 1
ATOM 2991 C C . THR A 1 372 ? 0.611 16.319 13.705 1.00 74.94 372 THR A C 1
ATOM 2993 O O . THR A 1 372 ? 0.158 15.217 13.367 1.00 74.94 372 THR A O 1
ATOM 2996 N N . HIS A 1 373 ? 0.014 17.456 13.338 1.00 76.31 373 HIS A N 1
ATOM 2997 C CA . HIS A 1 373 ? -1.148 17.497 12.446 1.00 76.31 373 HIS A CA 1
ATOM 2998 C C . HIS A 1 373 ? -0.930 16.670 11.174 1.00 76.31 373 HIS A C 1
ATOM 3000 O O . HIS A 1 373 ? -1.813 15.917 10.758 1.00 76.31 373 HIS A O 1
ATOM 3006 N N . LYS A 1 374 ? 0.270 16.759 10.592 1.00 80.12 374 LYS A N 1
ATOM 3007 C CA . LYS A 1 374 ? 0.650 15.997 9.406 1.00 80.12 374 LYS A CA 1
ATOM 3008 C C . LYS A 1 374 ? 0.598 14.489 9.657 1.00 80.12 374 LYS A C 1
ATOM 3010 O O . LYS A 1 374 ? 0.046 13.781 8.817 1.00 80.12 374 LYS A O 1
ATOM 3015 N N . ASN A 1 375 ? 1.126 14.000 10.786 1.00 83.31 375 ASN A N 1
ATOM 3016 C CA . ASN A 1 375 ? 1.085 12.571 11.122 1.00 83.31 375 ASN A CA 1
ATOM 3017 C C . ASN A 1 375 ? -0.369 12.071 11.152 1.00 83.31 375 ASN A C 1
ATOM 3019 O O . ASN A 1 375 ? -0.710 11.112 10.461 1.00 83.31 375 ASN A O 1
ATOM 3023 N N . LEU A 1 376 ? -1.247 12.774 11.875 1.00 81.19 376 LEU A N 1
ATOM 3024 C CA . LEU A 1 376 ? -2.655 12.391 12.023 1.00 81.19 376 LEU A CA 1
ATOM 3025 C C . LEU A 1 376 ? -3.418 12.432 10.693 1.00 81.19 376 LEU A C 1
ATOM 3027 O O . LEU A 1 376 ? -4.156 11.497 10.381 1.00 81.19 376 LEU A O 1
ATOM 3031 N N . ILE A 1 377 ? -3.224 13.470 9.873 1.00 81.69 377 ILE A N 1
ATOM 3032 C CA . ILE A 1 377 ? -3.866 13.562 8.551 1.00 81.69 377 ILE A CA 1
ATOM 3033 C C . ILE A 1 377 ? -3.403 12.411 7.648 1.00 81.69 377 ILE A C 1
ATOM 3035 O O . ILE A 1 377 ? -4.218 11.824 6.935 1.00 81.69 377 ILE A O 1
ATOM 3039 N N . LEU A 1 378 ? -2.115 12.060 7.676 1.00 88.00 378 LEU A N 1
ATOM 3040 C CA . LEU A 1 378 ? -1.593 10.938 6.896 1.00 88.00 378 LEU A CA 1
ATOM 3041 C C . LEU A 1 378 ? -2.159 9.593 7.387 1.00 88.00 378 LEU A C 1
ATOM 3043 O O . LEU A 1 378 ? -2.562 8.788 6.547 1.00 88.00 378 LEU A O 1
ATOM 3047 N N . CYS A 1 379 ? -2.322 9.387 8.701 1.00 89.06 379 CYS A N 1
ATOM 3048 C CA . CYS A 1 379 ? -3.044 8.225 9.245 1.00 89.06 379 CYS A CA 1
ATOM 3049 C C . CYS A 1 379 ? -4.470 8.136 8.690 1.00 89.06 379 CYS A C 1
ATOM 3051 O O . CYS A 1 379 ? -4.890 7.084 8.202 1.00 89.06 379 CYS A O 1
ATOM 3053 N N . VAL A 1 380 ? -5.201 9.254 8.700 1.00 86.81 380 VAL A N 1
ATOM 3054 C CA . VAL A 1 380 ? -6.563 9.315 8.156 1.00 86.81 380 VAL A CA 1
ATOM 3055 C C . VAL A 1 380 ? -6.580 8.985 6.666 1.00 86.81 380 VAL A C 1
ATOM 3057 O O . VAL A 1 380 ? -7.412 8.197 6.225 1.00 86.81 380 VAL A O 1
ATOM 3060 N N . LEU A 1 381 ? -5.665 9.559 5.879 1.00 87.81 381 LEU A N 1
ATOM 3061 C CA . LEU A 1 381 ? -5.556 9.299 4.441 1.00 87.81 381 LEU A CA 1
ATOM 3062 C C . LEU A 1 381 ? -5.241 7.832 4.136 1.00 87.81 381 LEU A C 1
ATOM 3064 O O . LEU A 1 381 ? -5.732 7.291 3.144 1.00 87.81 381 LEU A O 1
ATOM 3068 N N . SER A 1 382 ? -4.421 7.207 4.975 1.00 91.69 382 SER A N 1
ATOM 3069 C CA . SER A 1 382 ? -4.032 5.809 4.840 1.00 91.69 382 SER A CA 1
ATOM 3070 C C . SER A 1 382 ? -5.223 4.874 5.065 1.00 91.69 382 SER A C 1
ATOM 3072 O O . SER A 1 382 ? -5.522 4.028 4.219 1.00 91.69 382 SER A O 1
ATOM 3074 N N . LEU A 1 383 ? -5.989 5.107 6.136 1.00 91.44 383 LEU A N 1
ATOM 3075 C CA . LEU A 1 383 ? -7.216 4.361 6.421 1.00 91.44 383 LEU A CA 1
ATOM 3076 C C . LEU A 1 383 ? -8.331 4.652 5.412 1.00 91.44 383 LEU A C 1
ATOM 3078 O O . LEU A 1 383 ? -8.997 3.722 4.964 1.00 91.44 383 LEU A O 1
ATOM 3082 N N . ASP A 1 384 ? -8.505 5.909 4.987 1.00 87.19 384 ASP A N 1
ATOM 3083 C CA . ASP A 1 384 ? -9.451 6.300 3.927 1.00 87.19 384 ASP A CA 1
ATOM 3084 C C . ASP A 1 384 ? -9.200 5.521 2.625 1.00 87.19 384 ASP A C 1
ATOM 3086 O O . ASP A 1 384 ? -10.134 5.153 1.909 1.00 87.19 384 ASP A O 1
ATOM 3090 N N . GLN A 1 385 ? -7.930 5.263 2.308 1.00 87.38 385 GLN A N 1
ATOM 3091 C CA . GLN A 1 385 ? -7.556 4.548 1.096 1.00 87.38 385 GLN A CA 1
ATOM 3092 C C . GLN A 1 385 ? -8.001 3.080 1.131 1.00 87.38 385 GLN A C 1
ATOM 3094 O O . GLN A 1 385 ? -8.381 2.554 0.083 1.00 87.38 385 GLN A O 1
ATOM 3099 N N . VAL A 1 386 ? -8.002 2.424 2.293 1.00 90.06 386 VAL A N 1
ATOM 3100 C CA . VAL A 1 386 ? -8.275 0.979 2.393 1.00 90.06 386 VAL A CA 1
ATOM 3101 C C . VAL A 1 386 ? -9.670 0.639 2.915 1.00 90.06 386 VAL A C 1
ATOM 3103 O O . VAL A 1 386 ? -10.212 -0.419 2.597 1.00 90.06 386 VAL A O 1
ATOM 3106 N N . LEU A 1 387 ? -10.300 1.546 3.662 1.00 88.69 387 LEU A N 1
ATOM 3107 C CA . LEU A 1 387 ? -11.630 1.344 4.225 1.00 88.69 387 LEU A CA 1
ATOM 3108 C C . LEU A 1 387 ? -12.725 1.908 3.315 1.00 88.69 387 LEU A C 1
ATOM 3110 O O . LEU A 1 387 ? -12.822 3.107 3.045 1.00 88.69 387 LEU A O 1
ATOM 3114 N N . ALA A 1 388 ? -13.620 1.022 2.879 1.00 83.06 388 ALA A N 1
ATOM 3115 C CA . ALA A 1 388 ? -14.837 1.404 2.177 1.00 83.06 388 ALA A CA 1
ATOM 3116 C C . ALA A 1 388 ? -15.975 1.677 3.175 1.00 83.06 388 ALA A C 1
ATOM 3118 O O . ALA A 1 388 ? -16.509 0.750 3.791 1.00 83.06 388 ALA A O 1
ATOM 3119 N N . PHE A 1 389 ? -16.365 2.950 3.280 1.00 83.06 389 PHE A N 1
ATOM 3120 C CA . PHE A 1 389 ? -17.546 3.397 4.023 1.00 83.06 389 PHE A CA 1
ATOM 3121 C C . PHE A 1 389 ? -18.699 3.743 3.080 1.00 83.06 389 PHE A C 1
ATOM 3123 O O . PHE A 1 389 ? -18.500 4.387 2.040 1.00 83.06 389 PHE A O 1
ATOM 3130 N N . ASN A 1 390 ? -19.914 3.367 3.467 1.00 83.56 390 ASN A N 1
ATOM 3131 C CA . ASN A 1 390 ? -21.146 3.861 2.869 1.00 83.56 390 ASN A CA 1
ATOM 3132 C C . ASN A 1 390 ? -21.582 5.157 3.555 1.00 83.56 390 ASN A C 1
ATOM 3134 O O . ASN A 1 390 ? -21.271 5.400 4.714 1.00 83.56 390 ASN A O 1
ATOM 3138 N N . LYS A 1 391 ? -22.361 5.987 2.854 1.00 76.19 391 LYS A N 1
ATOM 3139 C CA . LYS A 1 391 ? -22.860 7.262 3.406 1.00 76.19 391 LYS A CA 1
ATOM 3140 C C . LYS A 1 391 ? -23.739 7.102 4.652 1.00 76.19 391 LYS A C 1
ATOM 3142 O O . LYS A 1 391 ? -23.855 8.052 5.416 1.00 76.19 391 LYS A O 1
ATOM 3147 N N . ASN A 1 392 ? -24.365 5.938 4.802 1.00 81.88 392 ASN A N 1
ATOM 3148 C CA . ASN A 1 392 ? -25.269 5.627 5.905 1.00 81.88 392 ASN A CA 1
ATOM 3149 C C . ASN A 1 392 ? -24.574 4.814 7.005 1.00 81.88 392 ASN A C 1
ATOM 3151 O O . ASN A 1 392 ? -25.242 4.425 7.956 1.00 81.88 392 ASN A O 1
ATOM 3155 N N . ASP A 1 393 ? -23.272 4.533 6.869 1.00 85.50 393 ASP A N 1
ATOM 3156 C CA . ASP A 1 393 ? -22.543 3.851 7.932 1.00 85.50 393 ASP A CA 1
ATOM 3157 C C . ASP A 1 393 ? -22.476 4.781 9.161 1.00 85.50 393 ASP A C 1
ATOM 3159 O O . ASP A 1 393 ? -22.087 5.950 9.064 1.00 85.50 393 ASP A O 1
ATOM 3163 N N . THR A 1 394 ? -22.840 4.242 10.321 1.00 84.25 394 THR A N 1
ATOM 3164 C CA . THR A 1 394 ? -22.580 4.833 11.638 1.00 84.25 394 THR A CA 1
ATOM 3165 C C . THR A 1 394 ? -21.409 4.105 12.287 1.00 84.25 394 THR A C 1
ATOM 3167 O O . THR A 1 394 ? -21.421 2.870 12.364 1.00 84.25 394 THR A O 1
ATOM 3170 N N . ILE A 1 395 ? -20.426 4.871 12.759 1.00 84.94 395 ILE A N 1
ATOM 3171 C CA . ILE A 1 395 ? -19.257 4.384 13.495 1.00 84.94 395 ILE A CA 1
ATOM 3172 C C . ILE A 1 395 ? -19.551 4.416 14.997 1.00 84.94 395 ILE A C 1
ATOM 3174 O O . ILE A 1 395 ? -19.934 5.448 15.537 1.00 84.94 395 ILE A O 1
ATOM 3178 N N . GLY A 1 396 ? -19.339 3.295 15.671 1.00 85.31 396 GLY A N 1
ATOM 3179 C CA . GLY A 1 396 ? -19.272 3.181 17.118 1.00 85.31 396 GLY A CA 1
ATOM 3180 C C . GLY A 1 396 ? -17.818 3.102 17.550 1.00 85.31 396 GLY A C 1
ATOM 3181 O O . GLY A 1 396 ? -17.114 2.182 17.141 1.00 85.31 396 GLY A O 1
ATOM 3182 N N . LEU A 1 397 ? -17.359 4.059 18.347 1.00 84.00 397 LEU A N 1
ATOM 3183 C CA . LEU A 1 397 ? -15.993 4.093 18.855 1.00 84.00 397 LEU A CA 1
ATOM 3184 C C . LEU A 1 397 ? -16.006 3.758 20.346 1.00 84.00 397 LEU A C 1
ATOM 3186 O O . LEU A 1 397 ? -16.615 4.481 21.133 1.00 84.00 397 LEU A O 1
ATOM 3190 N N . THR A 1 398 ? -15.344 2.665 20.722 1.00 84.88 398 THR A N 1
ATOM 3191 C CA . THR A 1 398 ? -15.204 2.249 22.133 1.00 84.88 398 THR A CA 1
ATOM 3192 C C . THR A 1 398 ? -13.818 2.568 22.692 1.00 84.88 398 THR A C 1
ATOM 3194 O O . THR A 1 398 ? -13.563 2.387 23.878 1.00 84.88 398 THR A O 1
ATOM 3197 N N . ILE A 1 399 ? -12.902 3.000 21.825 1.00 81.62 399 ILE A N 1
ATOM 3198 C CA . ILE A 1 399 ? -11.539 3.372 22.187 1.00 81.62 399 ILE A CA 1
ATOM 3199 C C . ILE A 1 399 ? -11.577 4.720 22.905 1.00 81.62 399 ILE A C 1
ATOM 3201 O O . ILE A 1 399 ? -12.298 5.632 22.489 1.00 81.62 399 ILE A O 1
ATOM 3205 N N . GLN A 1 400 ? -10.784 4.846 23.967 1.00 74.19 400 GLN A N 1
ATOM 3206 C CA . GLN A 1 400 ? -10.697 6.085 24.730 1.00 74.19 400 GLN A CA 1
ATOM 3207 C C . GLN A 1 400 ? -10.253 7.261 23.833 1.00 74.19 400 GLN A C 1
ATOM 3209 O O . GLN A 1 400 ? -9.349 7.093 23.008 1.00 74.19 400 GLN A O 1
ATOM 3214 N N . PRO A 1 401 ? -10.881 8.448 23.954 1.00 67.25 401 PRO A N 1
ATOM 3215 C CA . PRO A 1 401 ? -10.620 9.573 23.052 1.00 67.25 401 PRO A CA 1
ATOM 3216 C C . PRO A 1 401 ? -9.190 10.131 23.082 1.00 67.25 401 PRO A C 1
ATOM 3218 O O . PRO A 1 401 ? -8.779 10.781 22.128 1.00 67.25 401 PRO A O 1
ATOM 3221 N N . ASP A 1 402 ? -8.442 9.912 24.158 1.00 67.25 402 ASP A N 1
ATOM 3222 C CA . ASP A 1 402 ? -7.043 10.326 24.319 1.00 67.25 402 ASP A CA 1
ATOM 3223 C C . ASP A 1 402 ? -6.058 9.459 23.517 1.00 67.25 402 ASP A C 1
ATOM 3225 O O . ASP A 1 402 ? -4.926 9.873 23.272 1.00 67.25 402 ASP A O 1
ATOM 3229 N N . LYS A 1 403 ? -6.479 8.279 23.044 1.00 76.38 403 LYS A N 1
ATOM 3230 C CA . LYS A 1 403 ? -5.640 7.439 22.188 1.00 76.38 403 LYS A CA 1
ATOM 3231 C C . LYS A 1 403 ? -5.565 8.012 20.764 1.00 76.38 403 LYS A C 1
ATOM 3233 O O . LYS A 1 403 ? -6.602 8.289 20.151 1.00 76.38 403 LYS A O 1
ATOM 3238 N N . PRO A 1 404 ? -4.371 8.089 20.143 1.00 78.38 404 PRO A N 1
ATOM 3239 C CA . PRO A 1 404 ? -4.204 8.622 18.788 1.00 78.38 404 PRO A CA 1
ATOM 3240 C C . PRO A 1 404 ? -5.120 7.979 17.736 1.00 78.38 404 PRO A C 1
ATOM 3242 O O . PRO A 1 404 ? -5.656 8.668 16.867 1.00 78.38 404 PRO A O 1
ATOM 3245 N N . ILE A 1 405 ? -5.350 6.664 17.818 1.00 85.56 405 ILE A N 1
ATOM 3246 C CA . ILE A 1 405 ? -6.204 5.941 16.866 1.00 85.56 405 ILE A CA 1
ATOM 3247 C C . ILE A 1 405 ? -7.680 6.365 16.955 1.00 85.56 405 ILE A C 1
ATOM 3249 O O . ILE A 1 405 ? -8.351 6.477 15.926 1.00 85.56 405 ILE A O 1
ATOM 3253 N N . ALA A 1 406 ? -8.173 6.702 18.152 1.00 81.81 406 ALA A N 1
ATOM 3254 C CA . ALA A 1 406 ? -9.520 7.234 18.352 1.00 81.81 406 ALA A CA 1
ATOM 3255 C C . ALA A 1 406 ? -9.687 8.593 17.653 1.00 81.81 406 ALA A C 1
ATOM 3257 O O . ALA A 1 406 ? -10.697 8.854 16.986 1.00 81.81 406 ALA A O 1
ATOM 3258 N N . VAL A 1 407 ? -8.655 9.438 17.727 1.00 78.31 407 VAL A N 1
ATOM 3259 C CA . VAL A 1 407 ? -8.616 10.741 17.048 1.00 78.31 407 VAL A CA 1
ATOM 3260 C C . VAL A 1 407 ? -8.628 10.562 15.534 1.00 78.31 407 VAL A C 1
ATOM 3262 O O . VAL A 1 407 ? -9.405 11.218 14.839 1.00 78.31 407 VAL A O 1
ATOM 3265 N N . VAL A 1 408 ? -7.825 9.631 15.014 1.00 84.94 408 VAL A N 1
ATOM 3266 C CA . VAL A 1 408 ? -7.776 9.312 13.581 1.00 84.94 408 VAL A CA 1
ATOM 3267 C C . VAL A 1 408 ? -9.151 8.880 13.065 1.00 84.94 408 VAL A C 1
ATOM 3269 O O . VAL A 1 408 ? -9.626 9.425 12.066 1.00 84.94 408 VAL A O 1
ATOM 3272 N N . PHE A 1 409 ? -9.838 7.958 13.744 1.00 85.19 409 PHE A N 1
ATOM 3273 C CA . PHE A 1 409 ? -11.174 7.534 13.317 1.00 85.19 409 PHE A CA 1
ATOM 3274 C C . PHE A 1 409 ? -12.228 8.633 13.456 1.00 85.19 409 PHE A C 1
ATOM 3276 O O . PHE A 1 409 ? -13.116 8.732 12.607 1.00 85.19 409 PHE A O 1
ATOM 3283 N N . THR A 1 410 ? -12.078 9.517 14.442 1.00 79.06 410 THR A N 1
ATOM 3284 C CA . THR A 1 410 ? -12.952 10.684 14.589 1.00 79.06 410 THR A CA 1
ATOM 3285 C C . THR A 1 410 ? -12.801 11.669 13.433 1.00 79.06 410 THR A C 1
ATOM 3287 O O . THR A 1 410 ? -13.785 12.114 12.836 1.00 79.06 410 THR A O 1
ATOM 3290 N N . LEU A 1 411 ? -11.561 11.968 13.043 1.00 77.62 411 LEU A N 1
ATOM 3291 C CA . LEU A 1 411 ? -11.279 12.799 11.874 1.00 77.62 411 LEU A CA 1
ATOM 3292 C C . LEU A 1 411 ? -11.777 12.140 10.585 1.00 77.62 411 LEU A C 1
ATOM 3294 O O . LEU A 1 411 ? -12.365 12.811 9.737 1.00 77.62 411 LEU A O 1
ATOM 3298 N N . LEU A 1 412 ? -11.588 10.829 10.442 1.00 83.00 412 LEU A N 1
ATOM 3299 C CA . LEU A 1 412 ? -12.074 10.069 9.294 1.00 83.00 412 LEU A CA 1
ATOM 3300 C C . LEU A 1 412 ? -13.602 10.161 9.165 1.00 83.00 412 LEU A C 1
ATOM 3302 O O . LEU A 1 412 ? -14.098 10.445 8.073 1.00 83.00 412 LEU A O 1
ATOM 3306 N N . ALA A 1 413 ? -14.340 9.984 10.266 1.00 76.75 413 ALA A N 1
ATOM 3307 C CA . ALA A 1 413 ? -15.795 10.116 10.296 1.00 76.75 413 ALA A CA 1
ATOM 3308 C C . ALA A 1 413 ? -16.242 11.516 9.845 1.00 76.75 413 ALA A C 1
ATOM 3310 O O . ALA A 1 413 ? -17.094 11.637 8.962 1.00 76.75 413 ALA A O 1
ATOM 3311 N N . LEU A 1 414 ? -15.597 12.565 10.367 1.00 73.12 414 LEU A N 1
ATOM 3312 C CA . LEU A 1 414 ? -15.833 13.963 9.991 1.00 73.12 414 LEU A CA 1
ATOM 3313 C C . LEU A 1 414 ? -15.566 14.238 8.506 1.00 73.12 414 LEU A C 1
ATOM 3315 O O . LEU A 1 414 ? -16.387 14.843 7.817 1.00 73.12 414 LEU A O 1
ATOM 3319 N N . ILE A 1 415 ? -14.432 13.769 7.987 1.00 72.38 415 ILE A N 1
ATOM 3320 C CA . ILE A 1 415 ? -14.048 13.941 6.578 1.00 72.38 415 ILE A CA 1
ATOM 3321 C C . ILE A 1 415 ? -15.006 13.196 5.649 1.00 72.38 415 ILE A C 1
ATOM 3323 O O . ILE A 1 415 ? -15.174 13.583 4.495 1.00 72.38 415 ILE A O 1
ATOM 3327 N N . LYS A 1 416 ? -15.631 12.123 6.127 1.00 73.06 416 LYS A N 1
ATOM 3328 C CA . LYS A 1 416 ? -16.590 11.323 5.364 1.00 73.06 416 LYS A CA 1
ATOM 3329 C C . LYS A 1 416 ? -18.042 11.752 5.553 1.00 73.06 416 LYS A C 1
ATOM 3331 O O . LYS A 1 416 ? -18.892 11.306 4.781 1.00 73.06 416 LYS A O 1
ATOM 3336 N N . GLY A 1 417 ? -18.325 12.595 6.544 1.00 71.12 417 GLY A N 1
ATOM 3337 C CA . GLY A 1 417 ? -19.679 12.966 6.951 1.00 71.12 417 GLY A CA 1
ATOM 3338 C C . GLY A 1 417 ? -20.478 11.815 7.570 1.00 71.12 417 GLY A C 1
ATOM 3339 O O . GLY A 1 417 ? -21.708 11.805 7.455 1.00 71.12 417 GLY A O 1
ATOM 3340 N N . LEU A 1 418 ? -19.796 10.844 8.186 1.00 74.62 418 LEU A N 1
ATOM 3341 C CA . LEU A 1 418 ? -20.414 9.696 8.857 1.00 74.62 418 LEU A CA 1
ATOM 3342 C C . LEU A 1 418 ? -20.956 10.103 10.230 1.00 74.62 418 LEU A C 1
ATOM 3344 O O . LEU A 1 418 ? -20.431 11.015 10.870 1.00 74.62 418 LEU A O 1
ATOM 3348 N N . LYS A 1 419 ? -22.009 9.419 10.689 1.00 74.75 419 LYS A N 1
ATOM 3349 C CA . LYS A 1 419 ? -22.444 9.512 12.090 1.00 74.75 419 LYS A CA 1
ATOM 3350 C C . LYS A 1 419 ? -21.420 8.758 12.939 1.00 74.75 419 LYS A C 1
ATOM 3352 O O . LYS A 1 419 ? -21.012 7.662 12.557 1.00 74.75 419 LYS A O 1
ATOM 3357 N N . GLN A 1 420 ? -21.020 9.327 14.071 1.00 77.81 420 GLN A N 1
ATOM 3358 C CA . GLN A 1 420 ? -20.178 8.632 15.041 1.00 77.81 420 GLN A CA 1
ATOM 3359 C C . GLN A 1 420 ? -20.781 8.740 16.436 1.00 77.81 420 GLN A C 1
ATOM 3361 O O . GLN A 1 420 ? -21.249 9.801 16.850 1.00 77.81 420 GLN A O 1
ATOM 3366 N N . ILE A 1 421 ? -20.748 7.620 17.145 1.00 75.75 421 ILE A N 1
ATOM 3367 C CA . ILE A 1 421 ? -21.195 7.470 18.522 1.00 75.75 421 ILE A CA 1
ATOM 3368 C C . ILE A 1 421 ? -19.982 7.014 19.329 1.00 75.75 421 ILE A C 1
ATOM 3370 O O . ILE A 1 421 ? -19.365 6.002 18.998 1.00 75.75 421 ILE A O 1
ATOM 3374 N N . ASN A 1 422 ? -19.623 7.776 20.359 1.00 71.25 422 ASN A N 1
ATOM 3375 C CA . ASN A 1 422 ? -18.601 7.365 21.316 1.00 71.25 422 ASN A CA 1
ATOM 3376 C C . ASN A 1 422 ? -19.280 6.645 22.475 1.00 71.25 422 ASN A C 1
ATOM 3378 O O . ASN A 1 422 ? -20.235 7.171 23.052 1.00 71.25 422 ASN A O 1
ATOM 3382 N N . PHE A 1 423 ? -18.773 5.474 22.829 1.00 68.19 423 PHE A N 1
ATOM 3383 C CA . PHE A 1 423 ? -19.278 4.717 23.962 1.00 68.19 423 PHE A CA 1
ATOM 3384 C C . PHE A 1 423 ? -18.373 4.912 25.171 1.00 68.19 423 PHE A C 1
ATOM 3386 O O . PHE A 1 423 ? -17.153 4.795 25.072 1.00 68.19 423 PHE A O 1
ATOM 3393 N N . SER A 1 424 ? -18.979 5.212 26.321 1.00 57.75 424 SER A N 1
ATOM 3394 C CA . SER A 1 424 ? -18.317 5.004 27.603 1.00 57.75 424 SER A CA 1
ATOM 3395 C C . SER A 1 424 ? -18.283 3.505 27.904 1.00 57.75 424 SER A C 1
ATOM 3397 O O . SER A 1 424 ? -19.157 2.757 27.463 1.00 57.75 424 SER A O 1
ATOM 3399 N N . ILE A 1 425 ? -17.286 3.078 28.681 1.00 50.97 425 ILE A N 1
ATOM 3400 C CA . ILE A 1 425 ? -17.068 1.679 29.095 1.00 50.97 425 ILE A CA 1
ATOM 3401 C C . ILE A 1 425 ? -18.327 1.063 29.750 1.00 50.97 425 ILE A C 1
ATOM 3403 O O . ILE A 1 425 ? -18.508 -0.148 29.735 1.00 50.97 425 ILE A O 1
ATOM 3407 N N . GLU A 1 426 ? -19.234 1.891 30.270 1.00 48.06 426 GLU A N 1
ATOM 3408 C CA . GLU A 1 426 ? -20.430 1.480 31.012 1.00 48.06 426 GLU A CA 1
ATOM 3409 C C . GLU A 1 426 ? -21.684 1.258 30.144 1.00 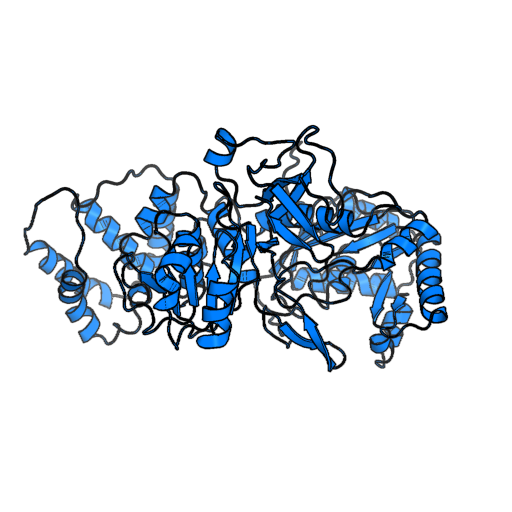48.06 426 GLU A C 1
ATOM 3411 O O . GLU A 1 426 ? -22.705 0.778 30.642 1.00 48.06 426 GLU A O 1
ATOM 3416 N N . ASN A 1 427 ? -21.656 1.614 28.855 1.00 52.47 427 ASN A N 1
ATOM 3417 C CA . ASN A 1 427 ? -22.867 1.667 28.037 1.00 52.47 427 ASN A CA 1
ATOM 3418 C C . ASN A 1 427 ? -23.159 0.311 27.362 1.00 52.47 427 ASN A C 1
ATOM 3420 O O . ASN A 1 427 ? -22.517 -0.050 26.380 1.00 52.47 427 ASN A O 1
ATOM 3424 N N . LYS A 1 428 ? -24.139 -0.444 27.879 1.00 52.75 428 LYS A N 1
ATOM 3425 C CA . LYS A 1 428 ? -24.495 -1.798 27.393 1.00 52.75 428 LYS A CA 1
ATOM 3426 C C . LYS A 1 428 ? -25.406 -1.823 26.152 1.00 52.75 428 LYS A C 1
ATOM 3428 O O . LYS A 1 428 ? -25.601 -2.882 25.567 1.00 52.75 428 LYS A O 1
ATOM 3433 N N . ASP A 1 429 ? -25.944 -0.680 25.723 1.00 59.25 429 ASP A N 1
ATOM 3434 C CA . ASP A 1 429 ? -26.912 -0.556 24.612 1.00 59.25 429 ASP A CA 1
ATOM 3435 C C . ASP A 1 429 ? -26.236 -0.181 23.263 1.00 59.25 429 ASP A C 1
ATOM 3437 O O . ASP A 1 429 ? -26.753 0.607 22.471 1.00 59.25 429 ASP A O 1
ATOM 3441 N N . ILE A 1 430 ? -25.049 -0.734 22.983 1.00 61.81 430 ILE A N 1
ATOM 3442 C CA . ILE A 1 430 ? -24.189 -0.354 21.836 1.00 61.81 430 ILE A CA 1
ATOM 3443 C C . ILE A 1 430 ? -24.801 -0.661 20.460 1.00 61.81 430 ILE A C 1
ATOM 3445 O O . ILE A 1 430 ? -24.463 -0.013 19.466 1.00 61.81 430 ILE A O 1
ATOM 3449 N N . ASN A 1 431 ? -25.715 -1.629 20.386 1.00 63.22 431 ASN A N 1
ATOM 3450 C CA . ASN A 1 431 ? -26.152 -2.203 19.109 1.00 63.22 431 ASN A CA 1
ATOM 3451 C C . ASN A 1 431 ? -27.170 -1.340 18.359 1.00 63.22 431 ASN A C 1
ATOM 3453 O O . ASN A 1 431 ? -27.311 -1.463 17.142 1.00 63.22 431 ASN A O 1
ATOM 3457 N N . LYS A 1 432 ? -27.891 -0.456 19.057 1.00 62.91 432 LYS A N 1
ATOM 3458 C CA . LYS A 1 432 ? -28.910 0.387 18.426 1.00 62.91 432 LYS A CA 1
ATOM 3459 C C . LYS A 1 432 ? -28.210 1.558 17.733 1.00 62.91 432 LYS A C 1
ATOM 3461 O O . LYS A 1 432 ? -27.632 2.417 18.385 1.00 62.91 432 LYS A O 1
ATOM 3466 N N . ASP A 1 433 ? -28.270 1.574 16.402 1.00 72.38 433 ASP A N 1
ATOM 3467 C CA . ASP A 1 433 ? -27.779 2.622 15.488 1.00 72.38 433 ASP A CA 1
ATOM 3468 C C . ASP A 1 433 ? -26.326 2.532 14.992 1.00 72.38 433 ASP A C 1
ATOM 3470 O O . ASP A 1 433 ? -25.916 3.417 14.233 1.00 72.38 433 ASP A O 1
ATOM 3474 N N . VAL A 1 434 ? -25.548 1.503 15.344 1.00 83.19 434 VAL A N 1
ATOM 3475 C CA . VAL A 1 434 ? -24.154 1.358 14.879 1.00 83.19 434 VAL A CA 1
ATOM 3476 C C . VAL A 1 434 ? -24.018 0.274 13.817 1.00 83.19 434 VAL A C 1
ATOM 3478 O O . VAL A 1 434 ? -24.469 -0.849 13.983 1.00 83.19 434 VAL A O 1
ATOM 3481 N N . SER A 1 435 ? -23.320 0.606 12.730 1.00 88.62 435 SER A N 1
ATOM 3482 C CA . SER A 1 435 ? -23.030 -0.334 11.636 1.00 88.62 435 SER A CA 1
ATOM 3483 C C . SER A 1 435 ? -21.586 -0.848 11.637 1.00 88.62 435 SER A C 1
ATOM 3485 O O . SER A 1 435 ? -21.301 -1.898 11.060 1.00 88.62 435 SER A O 1
ATOM 3487 N N . ILE A 1 436 ? -20.667 -0.089 12.245 1.00 91.62 436 ILE A N 1
ATOM 3488 C CA . ILE A 1 436 ? -19.232 -0.375 12.302 1.00 91.62 436 ILE A CA 1
ATOM 3489 C C . ILE A 1 436 ? -18.754 -0.083 13.716 1.00 91.62 436 ILE A C 1
ATOM 3491 O O . ILE A 1 436 ? -18.814 1.070 14.129 1.00 91.62 436 ILE A O 1
ATOM 3495 N N . ILE A 1 437 ? -18.237 -1.081 14.423 1.00 91.81 437 ILE A N 1
ATOM 3496 C CA . ILE A 1 437 ? -17.572 -0.867 15.715 1.00 91.81 437 ILE A CA 1
ATOM 3497 C C . ILE A 1 437 ? -16.063 -0.802 15.500 1.00 91.81 437 ILE A C 1
ATOM 3499 O O . ILE A 1 437 ? -15.506 -1.568 14.716 1.00 91.81 437 ILE A O 1
ATOM 3503 N N . ILE A 1 438 ? -15.407 0.118 16.196 1.00 92.62 438 ILE A N 1
ATOM 3504 C CA . ILE A 1 438 ? -13.957 0.284 16.206 1.00 92.62 438 ILE A CA 1
ATOM 3505 C C . ILE A 1 438 ? -13.500 0.185 17.651 1.00 92.62 438 ILE A C 1
ATOM 3507 O O . ILE A 1 438 ? -13.941 0.973 18.496 1.00 92.62 438 ILE A O 1
ATOM 3511 N N . SER A 1 439 ? -12.660 -0.807 17.926 1.00 92.06 439 SER A N 1
ATOM 3512 C CA . SER A 1 439 ? -12.385 -1.237 19.288 1.00 92.06 439 SER A CA 1
ATOM 3513 C C . SER A 1 439 ? -10.990 -1.833 19.453 1.00 92.06 439 SER A C 1
ATOM 3515 O O . SER A 1 439 ? -10.364 -2.274 18.489 1.00 92.06 439 SER A O 1
ATOM 3517 N N . GLU A 1 440 ? -10.538 -1.864 20.701 1.00 92.25 440 GLU A N 1
ATOM 3518 C CA . GLU A 1 440 ? -9.376 -2.638 21.125 1.00 92.25 440 GLU A CA 1
ATOM 3519 C C . GLU A 1 440 ? -9.796 -4.068 21.459 1.00 92.25 440 GLU A C 1
ATOM 3521 O O . GLU A 1 440 ? -10.919 -4.331 21.897 1.00 92.25 440 GLU A O 1
ATOM 3526 N N . LYS A 1 441 ? -8.864 -4.996 21.287 1.00 93.94 441 LYS A N 1
ATOM 3527 C CA . LYS A 1 441 ? -9.035 -6.429 21.471 1.00 93.94 441 LYS A CA 1
ATOM 3528 C C . LYS A 1 441 ? -9.678 -6.741 22.816 1.00 93.94 441 LYS A C 1
ATOM 3530 O O . LYS A 1 441 ? -10.699 -7.421 22.848 1.00 93.94 441 LYS A O 1
ATOM 3535 N N . LYS A 1 442 ? -9.116 -6.201 23.902 1.00 92.50 442 LYS A N 1
ATOM 3536 C CA . LYS A 1 442 ? -9.584 -6.456 25.271 1.00 92.50 442 LYS A CA 1
ATOM 3537 C C . LYS A 1 442 ? -11.063 -6.107 25.449 1.00 92.50 442 LYS A C 1
ATOM 3539 O O . LYS A 1 442 ? -11.815 -6.881 26.027 1.00 92.50 442 LYS A O 1
ATOM 3544 N N . TRP A 1 443 ? -11.491 -4.968 24.905 1.00 90.62 443 TRP A N 1
ATOM 3545 C CA . TRP A 1 443 ? -12.884 -4.543 25.004 1.00 90.62 443 TRP A CA 1
ATOM 3546 C C . TRP A 1 443 ? -13.815 -5.518 24.275 1.00 90.62 443 TRP A C 1
ATOM 3548 O O . TRP A 1 443 ? -14.865 -5.877 24.803 1.00 90.62 443 TRP A O 1
ATOM 3558 N N . VAL A 1 444 ? -13.421 -5.989 23.086 1.00 92.06 444 VAL A N 1
ATOM 3559 C CA . VAL A 1 444 ? -14.203 -6.988 22.344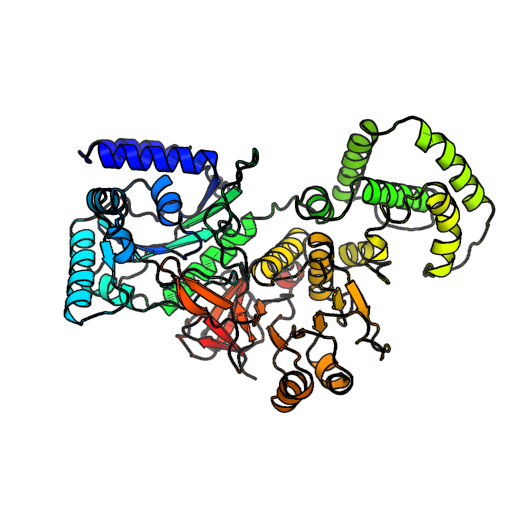 1.00 92.06 444 VAL A CA 1
ATOM 3560 C C . VAL A 1 444 ? -14.261 -8.309 23.110 1.00 92.06 444 VAL A C 1
ATOM 3562 O O . VAL A 1 444 ? -15.339 -8.880 23.228 1.00 92.06 444 VAL A O 1
ATOM 3565 N N . GLU A 1 445 ? -13.148 -8.774 23.679 1.00 93.62 445 GLU A N 1
ATOM 3566 C CA . GLU A 1 445 ? -13.102 -10.007 24.481 1.00 93.62 445 GLU A CA 1
ATOM 3567 C C . GLU A 1 445 ? -14.029 -9.959 25.705 1.00 93.62 445 GLU A C 1
ATOM 3569 O O . GLU A 1 445 ? -14.631 -10.971 26.057 1.00 93.62 445 GLU A O 1
ATOM 3574 N N . GLU A 1 446 ? -14.208 -8.786 26.309 1.00 90.69 446 GLU A N 1
ATOM 3575 C CA . GLU A 1 446 ? -15.093 -8.588 27.462 1.00 90.69 446 GLU A CA 1
ATOM 3576 C C . GLU A 1 446 ? -16.576 -8.418 27.074 1.00 90.69 446 GLU A C 1
ATOM 3578 O O . GLU A 1 446 ? -17.454 -8.666 27.899 1.00 90.69 446 GLU A O 1
ATOM 3583 N N . ASN A 1 447 ? -16.876 -8.006 25.833 1.00 88.06 447 ASN A N 1
ATOM 3584 C CA . ASN A 1 447 ? -18.222 -7.558 25.443 1.00 88.06 447 ASN A CA 1
ATOM 3585 C C . ASN A 1 447 ? -18.844 -8.293 24.244 1.00 88.06 447 ASN A C 1
ATOM 3587 O O . ASN A 1 447 ? -19.993 -8.012 23.905 1.00 88.06 447 ASN A O 1
ATOM 3591 N N . TYR A 1 448 ? -18.140 -9.229 23.597 1.00 88.69 448 TYR A N 1
ATOM 3592 C CA . TYR A 1 448 ? -18.599 -9.859 22.349 1.00 88.69 448 TYR A CA 1
ATOM 3593 C C . TYR A 1 448 ? -19.967 -10.552 22.459 1.00 88.69 448 TYR A C 1
ATOM 3595 O O . TYR A 1 448 ? -20.727 -10.510 21.498 1.00 88.69 448 TYR A O 1
ATOM 3603 N N . LEU A 1 449 ? -20.312 -11.107 23.628 1.00 87.19 449 LEU A N 1
ATOM 3604 C CA . LEU A 1 449 ? -21.610 -11.748 23.891 1.00 87.19 449 LEU A CA 1
ATOM 3605 C C . LEU A 1 449 ? -22.796 -10.773 23.839 1.00 87.19 449 LEU A C 1
ATOM 3607 O O . LEU A 1 449 ? -23.937 -11.190 23.657 1.00 87.19 449 LEU A O 1
ATOM 3611 N N . PHE A 1 450 ? -22.541 -9.475 24.021 1.00 80.75 450 PHE A N 1
ATOM 3612 C CA . PHE A 1 450 ? -23.568 -8.439 23.956 1.00 80.75 450 PHE A CA 1
ATOM 3613 C C . PHE A 1 450 ? -23.698 -7.833 22.561 1.00 80.75 450 PHE A C 1
ATOM 3615 O O . PHE A 1 450 ? -24.612 -7.044 22.347 1.00 80.75 450 PHE A O 1
ATOM 3622 N N . LEU A 1 451 ? -22.812 -8.159 21.616 1.00 81.62 451 LEU A N 1
ATOM 3623 C CA . LEU A 1 451 ? -22.854 -7.611 20.262 1.00 81.62 451 LEU A CA 1
ATOM 3624 C C . LEU A 1 451 ? -23.886 -8.379 19.438 1.00 81.62 451 LEU A C 1
ATOM 3626 O O . LEU A 1 451 ? -23.656 -9.521 19.068 1.00 81.62 451 LEU A O 1
ATOM 3630 N N . SER A 1 452 ? -25.033 -7.763 19.161 1.00 69.56 452 SER A N 1
ATOM 3631 C CA . SER A 1 452 ? -26.174 -8.415 18.505 1.00 69.56 452 SER A CA 1
ATOM 3632 C C . SER A 1 452 ? -26.328 -8.028 17.031 1.00 69.56 452 SER A C 1
ATOM 3634 O O . SER A 1 452 ? -25.573 -7.216 16.486 1.00 69.56 452 SER A O 1
ATOM 3636 N N . ASP A 1 453 ? -27.385 -8.563 16.419 1.00 63.88 453 ASP A N 1
ATOM 3637 C CA . ASP A 1 453 ? -27.862 -8.202 15.087 1.00 63.88 453 ASP A CA 1
ATOM 3638 C C . ASP A 1 453 ? -27.946 -6.676 14.902 1.00 63.88 453 ASP A C 1
ATOM 3640 O O . ASP A 1 453 ? -28.535 -5.961 15.717 1.00 63.88 453 ASP A O 1
ATOM 3644 N N . GLY A 1 454 ? -27.335 -6.177 13.822 1.00 71.62 454 GLY A N 1
ATOM 3645 C CA . GLY A 1 454 ? -27.307 -4.755 13.445 1.00 71.62 454 GLY A CA 1
ATOM 3646 C C . GLY A 1 454 ? -25.906 -4.228 13.116 1.00 71.62 454 GLY A C 1
ATOM 3647 O O . GLY A 1 454 ? -25.747 -3.415 12.200 1.00 71.62 454 GLY A O 1
ATOM 3648 N N . VAL A 1 455 ? -24.874 -4.749 13.786 1.00 85.81 455 VAL A N 1
ATOM 3649 C CA . VAL A 1 455 ? -23.474 -4.397 13.509 1.00 85.81 455 VAL A CA 1
ATOM 3650 C C . VAL A 1 455 ? -22.982 -5.183 12.294 1.00 85.81 455 VAL A C 1
ATOM 3652 O O . VAL A 1 455 ? -22.897 -6.402 12.313 1.00 85.81 455 VAL A O 1
ATOM 3655 N N . GLY A 1 456 ? -22.611 -4.501 11.210 1.00 86.88 456 GLY A N 1
ATOM 3656 C CA . GLY A 1 456 ? -22.139 -5.180 9.997 1.00 86.88 456 GLY A CA 1
ATOM 3657 C C . GLY A 1 456 ? -20.671 -5.610 10.060 1.00 86.88 456 GLY A C 1
ATOM 3658 O O . GLY A 1 456 ? -20.266 -6.562 9.386 1.00 86.88 456 GLY A O 1
ATOM 3659 N N . LYS A 1 457 ? -19.840 -4.878 10.812 1.00 91.44 457 LYS A N 1
ATOM 3660 C CA . LYS A 1 457 ? -18.404 -5.162 10.938 1.00 91.44 457 LYS A CA 1
ATOM 3661 C C . LYS A 1 457 ? -17.806 -4.604 12.236 1.00 91.44 457 LYS A C 1
ATOM 3663 O O . LYS A 1 457 ? -18.240 -3.557 12.717 1.00 91.44 457 LYS A O 1
ATOM 3668 N N . ILE A 1 458 ? -16.758 -5.254 12.731 1.00 93.56 458 ILE A N 1
ATOM 3669 C CA . ILE A 1 458 ? -15.916 -4.794 13.843 1.00 93.56 458 ILE A CA 1
ATOM 3670 C C . ILE A 1 458 ? -14.480 -4.657 13.333 1.00 93.56 458 ILE A C 1
ATOM 3672 O O . ILE A 1 458 ? -13.972 -5.562 12.675 1.00 93.56 458 ILE A O 1
ATOM 3676 N N . ILE A 1 459 ? -13.832 -3.534 13.634 1.00 95.56 459 ILE A N 1
ATOM 3677 C CA . ILE A 1 459 ? -12.407 -3.298 13.394 1.00 95.56 459 ILE A CA 1
ATOM 3678 C C . ILE A 1 459 ? -11.685 -3.375 14.740 1.00 95.56 459 ILE A C 1
ATOM 3680 O O . ILE A 1 459 ? -11.946 -2.553 15.618 1.00 95.56 459 ILE A O 1
ATOM 3684 N N . VAL A 1 460 ? -10.785 -4.347 14.874 1.00 95.69 460 VAL A N 1
ATOM 3685 C CA . VAL A 1 460 ? -9.925 -4.543 16.050 1.00 95.69 460 VAL A CA 1
ATOM 3686 C C . VAL A 1 460 ? -8.563 -3.922 15.756 1.00 95.69 460 VAL A C 1
ATOM 3688 O O . VAL A 1 460 ? -7.950 -4.256 14.742 1.00 95.69 460 VAL A O 1
ATOM 3691 N N . THR A 1 461 ? -8.099 -2.986 16.584 1.00 93.69 461 THR A N 1
ATOM 3692 C CA . THR A 1 461 ? -6.948 -2.129 16.234 1.00 93.69 461 THR A CA 1
ATOM 3693 C C . THR A 1 461 ? -5.578 -2.661 16.656 1.00 93.69 461 THR A C 1
ATOM 3695 O O . THR A 1 461 ? -4.573 -2.230 16.102 1.00 93.69 461 THR A O 1
ATOM 3698 N N . ASP A 1 462 ? -5.523 -3.583 17.609 1.00 91.69 462 ASP A N 1
ATOM 3699 C CA . ASP A 1 462 ? -4.334 -3.941 18.399 1.00 91.69 462 ASP A CA 1
ATOM 3700 C C . ASP A 1 462 ? -4.067 -5.460 18.457 1.00 91.69 462 ASP A C 1
ATOM 3702 O O . ASP A 1 462 ? -3.309 -5.932 19.304 1.00 91.69 462 ASP A O 1
ATOM 3706 N N . GLY A 1 463 ? -4.647 -6.247 17.545 1.00 92.19 463 GLY A N 1
ATOM 3707 C CA . GLY A 1 463 ? -4.254 -7.643 17.350 1.00 92.19 463 GLY A CA 1
ATOM 3708 C C . GLY A 1 463 ? -5.383 -8.607 16.997 1.00 92.19 463 GLY A C 1
ATOM 3709 O O . GLY A 1 463 ? -6.402 -8.241 16.414 1.00 92.19 463 GLY A O 1
ATOM 3710 N N . LEU A 1 464 ? -5.144 -9.881 17.328 1.00 94.62 464 LEU A N 1
ATOM 3711 C CA . LEU A 1 464 ? -6.004 -11.014 16.980 1.00 94.62 464 LEU A CA 1
ATOM 3712 C C . LEU A 1 464 ? -6.899 -11.440 18.148 1.00 94.62 464 LEU A C 1
ATOM 3714 O O . LEU A 1 464 ? -6.415 -11.627 19.271 1.00 94.62 464 LEU A O 1
ATOM 3718 N N . LEU A 1 465 ? -8.171 -11.680 17.847 1.00 94.88 465 LEU A N 1
ATOM 3719 C CA . LEU A 1 465 ? -9.150 -12.339 18.704 1.00 94.88 465 LEU A CA 1
ATOM 3720 C C . LEU A 1 465 ? -8.986 -13.863 18.656 1.00 94.88 465 LEU A C 1
ATOM 3722 O O . LEU A 1 465 ? -8.464 -14.436 17.692 1.00 94.88 465 LEU A O 1
ATOM 3726 N N . SER A 1 466 ? -9.476 -14.535 19.699 1.00 94.00 466 SER A N 1
ATOM 3727 C CA . SER A 1 466 ? -9.538 -15.996 19.726 1.00 94.00 466 SER A CA 1
ATOM 3728 C C . SER A 1 466 ? -10.459 -16.536 18.621 1.00 94.00 466 SER A C 1
ATOM 3730 O O . SER A 1 466 ? -11.390 -15.868 18.160 1.00 94.00 466 SER A O 1
ATOM 3732 N N . ALA A 1 467 ? -10.204 -17.772 18.183 1.00 91.81 467 ALA A N 1
ATOM 3733 C CA . ALA A 1 467 ? -11.042 -18.434 17.184 1.00 91.81 467 ALA A CA 1
ATOM 3734 C C . ALA A 1 467 ? -12.499 -18.584 17.659 1.00 91.81 467 ALA A C 1
ATOM 3736 O O . ALA A 1 467 ? -13.420 -18.453 16.857 1.00 91.81 467 ALA A O 1
ATOM 3737 N N . GLU A 1 468 ? -12.700 -18.799 18.960 1.00 92.69 468 GLU A N 1
ATOM 3738 C CA . GLU A 1 468 ? -14.013 -18.890 19.601 1.00 92.69 468 GLU A CA 1
ATOM 3739 C C . GLU A 1 468 ? -14.814 -17.592 19.446 1.00 92.69 468 GLU A C 1
ATOM 3741 O O . GLU A 1 468 ? -15.914 -17.610 18.895 1.00 92.69 468 GLU A O 1
ATOM 3746 N N . ILE A 1 469 ? -14.222 -16.453 19.817 1.00 94.19 469 ILE A N 1
ATOM 3747 C CA . ILE A 1 469 ? -14.878 -15.142 19.713 1.00 94.19 469 ILE A CA 1
ATOM 3748 C C . ILE A 1 469 ? -15.188 -14.813 18.252 1.00 94.19 469 ILE A C 1
ATOM 3750 O O . ILE A 1 469 ? -16.285 -14.358 17.928 1.00 94.19 469 ILE A O 1
ATOM 3754 N N . LYS A 1 470 ? -14.248 -15.081 17.337 1.00 92.50 470 LYS A N 1
ATOM 3755 C CA . LYS A 1 470 ? -14.478 -14.863 15.902 1.00 92.50 470 LYS A CA 1
ATOM 3756 C C . LYS A 1 470 ? -15.609 -15.718 15.357 1.00 92.50 470 LYS A C 1
ATOM 3758 O O . LYS A 1 470 ? -16.382 -15.227 14.531 1.00 92.50 470 LYS A O 1
ATOM 3763 N N . LYS A 1 471 ? -15.701 -16.974 15.799 1.00 90.00 471 LYS A N 1
ATOM 3764 C CA . LYS A 1 471 ? -16.761 -17.893 15.389 1.00 90.00 471 LYS A CA 1
ATOM 3765 C C . LYS A 1 471 ? -18.122 -17.390 15.855 1.00 90.00 471 LYS A C 1
ATOM 3767 O O . LYS A 1 471 ? -19.013 -17.343 15.010 1.00 90.00 471 LYS A O 1
ATOM 3772 N N . HIS A 1 472 ? -18.243 -16.963 17.114 1.00 90.69 472 HIS A N 1
ATOM 3773 C CA . HIS A 1 472 ? -19.466 -16.363 17.654 1.00 90.69 472 HIS A CA 1
ATOM 3774 C C . HIS A 1 472 ? -19.877 -15.137 16.826 1.00 90.69 472 HIS A C 1
ATOM 3776 O O . HIS A 1 472 ? -20.897 -15.151 16.143 1.00 90.69 472 HIS A O 1
ATOM 3782 N N . LEU A 1 473 ? -19.000 -14.130 16.737 1.00 90.62 473 LEU A N 1
ATOM 3783 C CA . LEU A 1 473 ? -19.291 -12.884 16.020 1.00 90.62 473 LEU A CA 1
ATOM 3784 C C . LEU A 1 473 ? -19.653 -13.110 14.545 1.00 90.62 473 LEU A C 1
ATOM 3786 O O . LEU A 1 473 ? -20.592 -12.498 14.042 1.00 90.62 473 LEU A O 1
ATOM 3790 N N . SER A 1 474 ? -18.931 -13.988 13.844 1.00 87.19 474 SER A N 1
ATOM 3791 C CA . SER A 1 474 ? -19.116 -14.168 12.399 1.00 87.19 474 SER A CA 1
ATOM 3792 C C . SER A 1 474 ? -20.255 -15.123 12.052 1.00 87.19 474 SER A C 1
ATOM 3794 O O . SER A 1 474 ? -21.018 -14.843 11.130 1.00 87.19 474 SER A O 1
ATOM 3796 N N . SER A 1 475 ? -20.344 -16.267 12.735 1.00 81.44 475 SER A N 1
ATOM 3797 C CA . SER A 1 475 ? -21.257 -17.355 12.354 1.00 81.44 475 SER A CA 1
ATOM 3798 C C . SER A 1 475 ? -22.629 -17.202 12.993 1.00 81.44 475 SER A C 1
ATOM 3800 O O . SER A 1 475 ? -23.623 -17.537 12.358 1.00 81.44 475 SER A O 1
ATOM 3802 N N . GLU A 1 476 ? -22.681 -16.713 14.233 1.00 77.31 476 GLU A N 1
ATOM 3803 C CA . GLU A 1 476 ? -23.928 -16.591 14.993 1.00 77.31 476 GLU A CA 1
ATOM 3804 C C . GLU A 1 476 ? -24.580 -15.224 14.746 1.00 77.31 476 GLU A C 1
ATOM 3806 O O . GLU A 1 476 ? -25.794 -15.157 14.581 1.00 77.31 476 GLU A O 1
ATOM 3811 N N . ASN A 1 477 ? -23.777 -14.162 14.595 1.00 79.38 477 ASN A N 1
ATOM 3812 C CA . ASN A 1 477 ? -24.276 -12.781 14.505 1.00 79.38 477 ASN A CA 1
ATOM 3813 C C . ASN A 1 477 ? -24.027 -12.128 13.128 1.00 79.38 477 ASN A C 1
ATOM 3815 O O . ASN A 1 477 ? -24.410 -10.982 12.891 1.00 79.38 477 ASN A O 1
ATOM 3819 N N . GLY A 1 478 ? -23.347 -12.820 12.203 1.00 86.06 478 GLY A N 1
ATOM 3820 C CA . GLY A 1 478 ? -23.058 -12.308 10.855 1.00 86.06 478 GLY A CA 1
ATOM 3821 C C . GLY A 1 478 ? -22.082 -11.122 10.804 1.00 86.06 478 GLY A C 1
ATOM 3822 O O . GLY A 1 478 ? -21.962 -10.462 9.765 1.00 86.06 478 GLY A O 1
ATOM 3823 N N . ILE A 1 479 ? -21.377 -10.833 11.901 1.00 90.62 479 ILE A N 1
ATOM 3824 C CA . ILE A 1 479 ? -20.502 -9.670 12.052 1.00 90.62 479 ILE A CA 1
ATOM 3825 C C . ILE A 1 479 ? -19.126 -9.970 11.460 1.00 90.62 479 ILE A C 1
ATOM 3827 O O . ILE A 1 479 ? -18.419 -10.883 11.881 1.00 90.62 479 ILE A O 1
ATOM 3831 N N . LYS A 1 480 ? -18.684 -9.147 10.504 1.00 91.44 480 LYS A N 1
ATOM 3832 C CA . LYS A 1 480 ? -17.341 -9.289 9.922 1.00 91.44 480 LYS A CA 1
ATOM 3833 C C . LYS A 1 480 ? -16.275 -8.719 10.852 1.00 91.44 480 LYS A C 1
ATOM 3835 O O . LYS A 1 480 ? -16.246 -7.511 11.078 1.00 91.44 480 LYS A O 1
ATOM 3840 N N . VAL A 1 481 ? -15.359 -9.564 11.312 1.00 93.94 481 VAL A N 1
ATOM 3841 C CA . VAL A 1 481 ? -14.209 -9.150 12.126 1.00 93.94 481 VAL A CA 1
ATOM 3842 C C . VAL A 1 481 ? -13.024 -8.786 11.229 1.00 93.94 481 VAL A C 1
ATOM 3844 O O . VAL A 1 481 ? -12.600 -9.573 10.384 1.00 93.94 481 VAL A O 1
ATOM 3847 N N . LEU A 1 482 ? -12.487 -7.582 11.415 1.00 95.31 482 LEU A N 1
ATOM 3848 C CA . LEU A 1 482 ? -11.327 -7.049 10.709 1.00 95.31 482 LEU A CA 1
ATOM 3849 C C . LEU A 1 482 ? -10.216 -6.759 11.717 1.00 95.31 482 LEU A C 1
ATOM 3851 O O .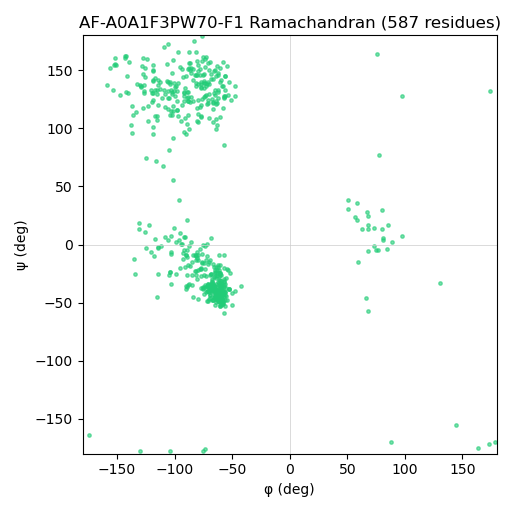 LEU A 1 482 ? -10.249 -5.753 12.420 1.00 95.31 482 LEU A O 1
ATOM 3855 N N . GLU A 1 483 ? -9.245 -7.661 11.791 1.00 96.44 483 GLU A N 1
ATOM 3856 C CA . GLU A 1 483 ? -8.130 -7.578 12.737 1.00 96.44 483 GLU A CA 1
ATOM 3857 C C . GLU A 1 483 ? -6.982 -6.762 12.130 1.00 96.44 483 GLU A C 1
ATOM 3859 O O . GLU A 1 483 ? -6.584 -6.994 10.983 1.00 96.44 483 GLU A O 1
ATOM 3864 N N . GLY A 1 484 ? -6.467 -5.799 12.885 1.00 96.00 484 GLY A N 1
ATOM 3865 C CA . GLY A 1 484 ? -5.320 -4.976 12.533 1.00 96.00 484 GLY A CA 1
ATOM 3866 C C . GLY A 1 484 ? -4.292 -4.930 13.653 1.00 96.00 484 GLY A C 1
ATOM 3867 O O . GLY A 1 484 ? -4.435 -5.587 14.682 1.00 96.00 484 GLY A O 1
ATOM 3868 N N . TYR A 1 485 ? -3.239 -4.158 13.427 1.00 94.38 485 TYR A N 1
ATOM 3869 C CA . TYR A 1 485 ? -2.172 -3.957 14.396 1.00 94.38 485 TYR A CA 1
ATOM 3870 C C . TYR A 1 485 ? -1.720 -2.503 14.367 1.00 94.38 485 TYR A C 1
ATOM 3872 O O . TYR A 1 485 ? -1.451 -1.956 13.294 1.00 94.38 485 TYR A O 1
ATOM 3880 N N . GLY A 1 486 ? -1.647 -1.897 15.545 1.00 89.69 486 GLY A N 1
ATOM 3881 C CA . GLY A 1 486 ? -0.921 -0.674 15.848 1.00 89.69 486 GLY A CA 1
ATOM 3882 C C . GLY A 1 486 ? 0.140 -0.984 16.899 1.00 89.69 486 GLY A C 1
ATOM 3883 O O . GLY A 1 486 ? 0.002 -1.941 17.658 1.00 89.69 486 GLY A O 1
ATOM 3884 N N . ASP A 1 487 ? 1.193 -0.183 16.915 1.00 83.56 487 ASP A N 1
ATOM 3885 C CA . ASP A 1 487 ? 2.262 -0.280 17.909 1.00 83.56 487 ASP A CA 1
ATOM 3886 C C . ASP A 1 487 ? 2.184 0.925 18.853 1.00 83.56 487 ASP A C 1
ATOM 3888 O O . ASP A 1 487 ? 1.464 1.885 18.571 1.00 83.56 487 ASP A O 1
ATOM 3892 N N . GLU A 1 488 ? 2.949 0.915 19.943 1.00 75.06 488 GLU A N 1
ATOM 3893 C CA . GLU A 1 488 ? 2.967 1.984 20.958 1.00 75.06 488 GLU A CA 1
ATOM 3894 C C . GLU A 1 488 ? 3.069 3.392 20.340 1.00 75.06 488 GLU A C 1
ATOM 3896 O O . GLU A 1 488 ? 2.385 4.337 20.739 1.00 75.06 488 GLU A O 1
ATOM 3901 N N . PHE A 1 489 ? 3.887 3.506 19.294 1.00 73.69 489 PHE A N 1
ATOM 3902 C CA . PHE A 1 489 ? 4.191 4.754 18.605 1.00 73.69 489 PHE A CA 1
ATOM 3903 C C . PHE A 1 489 ? 3.562 4.880 17.216 1.00 73.69 489 PHE A C 1
ATOM 3905 O O . PHE A 1 489 ? 3.879 5.812 16.483 1.00 73.69 489 PHE A O 1
ATOM 3912 N N . PHE A 1 490 ? 2.705 3.941 16.819 1.00 77.06 490 PHE A N 1
ATOM 3913 C CA . PHE A 1 490 ? 2.051 3.955 15.515 1.00 77.06 490 PHE A CA 1
ATOM 3914 C C . PHE A 1 490 ? 0.571 3.603 15.665 1.00 77.06 490 PHE A C 1
ATOM 3916 O O . PHE A 1 490 ? 0.254 2.435 15.889 1.00 77.06 490 PHE A O 1
ATOM 3923 N N . PRO A 1 491 ? -0.355 4.556 15.430 1.00 82.56 491 PRO A N 1
ATOM 3924 C CA . PRO A 1 491 ? -1.776 4.352 15.713 1.00 82.56 491 PRO A CA 1
ATOM 3925 C C . PRO A 1 491 ? -2.367 3.145 14.981 1.00 82.56 491 PRO A C 1
ATOM 3927 O O . PRO A 1 491 ? -3.248 2.471 15.502 1.00 82.56 491 PRO A O 1
ATOM 3930 N N . MET A 1 492 ? -1.895 2.893 13.757 1.00 89.50 492 MET A N 1
ATOM 3931 C CA . MET A 1 492 ? -2.209 1.691 12.998 1.00 89.50 492 MET A CA 1
ATOM 3932 C C . MET A 1 492 ? -1.148 1.457 11.919 1.00 89.50 492 MET A C 1
ATOM 3934 O O . MET A 1 492 ? -0.727 2.390 11.234 1.00 89.50 492 MET A O 1
ATOM 3938 N N . ILE A 1 493 ? -0.734 0.206 11.762 1.00 92.56 493 ILE A N 1
ATOM 3939 C CA . ILE A 1 493 ? 0.349 -0.250 10.882 1.00 92.56 493 ILE A CA 1
ATOM 3940 C C . ILE A 1 493 ? -0.203 -1.157 9.789 1.00 92.56 493 ILE A C 1
ATOM 3942 O O . ILE A 1 493 ? 0.147 -1.002 8.616 1.00 92.56 493 ILE A O 1
ATOM 3946 N N . SER A 1 494 ? -1.067 -2.102 10.154 1.00 95.50 494 SER A N 1
ATOM 3947 C CA . SER A 1 494 ? -1.670 -3.058 9.228 1.00 95.50 494 SER A CA 1
ATOM 3948 C C . SER A 1 494 ? -3.140 -3.301 9.550 1.00 95.50 494 SER A C 1
ATOM 3950 O O . SER A 1 494 ? -3.590 -3.065 10.672 1.00 95.50 494 SER A O 1
ATOM 3952 N N . LEU A 1 495 ? -3.901 -3.746 8.548 1.00 96.38 495 LEU A N 1
ATOM 3953 C CA . LEU A 1 495 ? -5.327 -4.030 8.707 1.00 96.38 495 LEU A CA 1
ATOM 3954 C C . LEU A 1 495 ? -5.817 -5.078 7.704 1.00 96.38 495 LEU A C 1
ATOM 3956 O O . LEU A 1 495 ? -5.545 -4.981 6.504 1.00 96.38 495 LEU A O 1
ATOM 3960 N N . ASN A 1 496 ? -6.566 -6.073 8.182 1.00 96.25 496 ASN A N 1
ATOM 3961 C CA . ASN A 1 496 ? -7.397 -6.915 7.329 1.00 96.25 496 ASN A CA 1
ATOM 3962 C C . ASN A 1 496 ? -8.605 -6.116 6.836 1.00 96.25 496 ASN A C 1
ATOM 3964 O O . ASN A 1 496 ? -9.247 -5.399 7.598 1.00 96.25 496 ASN A O 1
ATOM 3968 N N . THR A 1 497 ? -8.962 -6.265 5.564 1.00 93.50 497 THR A N 1
ATOM 3969 C CA . THR A 1 497 ? -10.158 -5.622 4.997 1.00 93.50 497 THR A CA 1
ATOM 3970 C C . THR A 1 497 ? -11.043 -6.652 4.302 1.00 93.50 497 THR A C 1
ATOM 3972 O O . THR A 1 497 ? -10.565 -7.742 3.991 1.00 93.50 497 THR A O 1
ATOM 3975 N N . PRO A 1 498 ? -12.336 -6.360 4.071 1.00 89.50 498 PRO A N 1
ATOM 3976 C CA . PRO A 1 498 ? -13.219 -7.299 3.394 1.00 89.50 498 PRO A CA 1
ATOM 3977 C C . PRO A 1 498 ? -12.724 -7.622 1.983 1.00 89.50 498 PRO A C 1
ATOM 3979 O O . PRO A 1 498 ? -12.303 -6.720 1.254 1.00 89.50 498 PRO A O 1
ATOM 3982 N N . ASP A 1 499 ? -12.838 -8.889 1.591 1.00 90.44 499 ASP A N 1
ATOM 3983 C CA . ASP A 1 499 ? -12.520 -9.338 0.239 1.00 90.44 499 ASP A CA 1
ATOM 3984 C C . ASP A 1 499 ? -13.324 -8.577 -0.818 1.00 90.44 499 ASP A C 1
ATOM 3986 O O . ASP A 1 499 ? -14.499 -8.235 -0.637 1.00 90.44 499 ASP A O 1
ATOM 3990 N N . PHE A 1 500 ? -12.685 -8.336 -1.959 1.00 87.44 500 PHE A N 1
ATOM 3991 C CA . PHE A 1 500 ? -13.346 -7.762 -3.120 1.00 87.44 500 PHE A CA 1
ATOM 3992 C C . PHE A 1 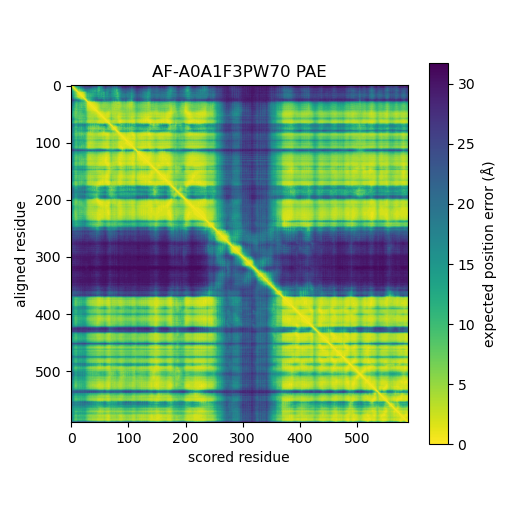500 ? -13.695 -8.870 -4.108 1.00 87.44 500 PHE A C 1
ATOM 3994 O O . PHE A 1 500 ? -12.821 -9.618 -4.531 1.00 87.44 500 PHE A O 1
ATOM 4001 N N . SER A 1 501 ? -14.955 -8.927 -4.533 1.00 87.25 501 SER A N 1
ATOM 4002 C CA . SER A 1 501 ? -15.408 -9.785 -5.633 1.00 87.25 501 SER A CA 1
ATOM 4003 C C . SER A 1 501 ? -15.935 -8.919 -6.773 1.00 87.25 501 SER A C 1
ATOM 4005 O O . SER A 1 501 ? -16.701 -7.978 -6.546 1.00 87.25 501 SER A O 1
ATOM 4007 N N . GLY A 1 502 ? -15.521 -9.202 -8.008 1.00 85.06 502 GLY A N 1
ATOM 4008 C CA . GLY A 1 502 ? -15.951 -8.424 -9.167 1.00 85.06 502 GLY A CA 1
ATOM 4009 C C . GLY A 1 502 ? -15.480 -8.991 -10.500 1.00 85.06 502 GLY A C 1
ATOM 4010 O O . GLY A 1 502 ? -15.072 -10.142 -10.589 1.00 85.06 502 GLY A O 1
ATOM 4011 N N . LYS A 1 503 ? -15.550 -8.161 -11.548 1.00 79.06 503 LYS A N 1
ATOM 4012 C CA . LYS A 1 503 ? -15.102 -8.499 -12.907 1.00 79.06 503 LYS A CA 1
ATOM 4013 C C . LYS A 1 503 ? -13.881 -7.676 -13.302 1.00 79.06 503 LYS A C 1
ATOM 4015 O O . LYS A 1 503 ? -13.796 -6.492 -12.960 1.00 79.06 503 LYS A O 1
ATOM 4020 N N . ASP A 1 504 ? -12.929 -8.305 -13.979 1.00 74.44 504 ASP A N 1
ATOM 4021 C CA . ASP A 1 504 ? -11.750 -7.638 -14.525 1.00 74.44 504 ASP A CA 1
ATOM 4022 C C . ASP A 1 504 ? -12.093 -6.821 -15.789 1.00 74.44 504 ASP A C 1
ATOM 4024 O O . ASP A 1 504 ? -13.251 -6.721 -16.204 1.00 74.44 504 ASP A O 1
ATOM 4028 N N . ILE A 1 505 ? -11.082 -6.206 -16.410 1.00 67.56 505 ILE A N 1
ATOM 4029 C CA . ILE A 1 505 ? -11.264 -5.413 -17.639 1.00 67.56 505 ILE A CA 1
ATOM 4030 C C . ILE A 1 505 ? -11.748 -6.238 -18.841 1.00 67.56 505 ILE A C 1
ATOM 4032 O O . ILE A 1 505 ? -12.270 -5.662 -19.791 1.00 67.56 505 ILE A O 1
ATOM 4036 N N . ALA A 1 506 ? -11.573 -7.560 -18.807 1.00 67.31 506 ALA A N 1
ATOM 4037 C CA . ALA A 1 506 ? -12.032 -8.497 -19.824 1.00 67.31 506 ALA A CA 1
ATOM 4038 C C . ALA A 1 506 ? -13.391 -9.129 -19.463 1.00 67.31 506 ALA A C 1
ATOM 4040 O O . ALA A 1 506 ? -13.887 -9.981 -20.195 1.00 67.31 506 ALA A O 1
ATOM 4041 N N . GLY A 1 507 ? -14.006 -8.713 -18.350 1.00 72.75 507 GLY A N 1
ATOM 4042 C CA . GLY A 1 507 ? -15.286 -9.232 -17.878 1.00 72.75 507 GLY A CA 1
ATOM 4043 C C . GLY A 1 507 ? -15.196 -10.555 -17.111 1.00 72.75 507 GLY A C 1
ATOM 4044 O O . GLY A 1 507 ? -16.243 -11.095 -16.752 1.00 72.75 507 GLY A O 1
ATOM 4045 N N . LYS A 1 508 ? -13.991 -11.069 -16.831 1.00 79.75 508 LYS A N 1
ATOM 4046 C CA . LYS A 1 508 ? -13.781 -12.310 -16.076 1.00 79.75 508 LYS A CA 1
ATOM 4047 C C . LYS A 1 508 ? -13.978 -12.066 -14.583 1.00 79.75 508 LYS A C 1
ATOM 4049 O O . LYS A 1 508 ? -13.459 -11.095 -14.038 1.00 79.75 508 LYS A O 1
ATOM 4054 N N . GLU A 1 509 ? -14.709 -12.957 -13.923 1.00 85.56 509 GLU A N 1
ATOM 4055 C CA . GLU A 1 509 ? -14.902 -12.902 -12.473 1.00 85.56 509 GLU A CA 1
ATOM 4056 C C . GLU A 1 509 ? -13.619 -13.256 -11.719 1.00 85.56 509 GLU A C 1
ATOM 4058 O O . GLU A 1 509 ? -12.880 -14.167 -12.102 1.00 85.56 509 GLU A O 1
ATOM 4063 N N . PHE A 1 510 ? -13.348 -12.504 -10.655 1.00 86.12 510 PHE A N 1
ATOM 4064 C CA . PHE A 1 510 ? -12.194 -12.701 -9.791 1.00 86.12 510 PHE A CA 1
ATOM 4065 C C . PHE A 1 510 ? -12.488 -12.224 -8.366 1.00 86.12 510 PHE A C 1
ATOM 4067 O O . PHE A 1 510 ? -13.339 -11.354 -8.137 1.00 86.12 510 PHE A O 1
ATOM 4074 N N . VAL A 1 511 ? -11.750 -12.796 -7.418 1.00 88.75 511 VAL A N 1
ATOM 4075 C CA . VAL A 1 511 ? -11.780 -12.433 -6.002 1.00 88.75 511 VAL A CA 1
ATOM 4076 C C . VAL A 1 511 ? -10.387 -11.969 -5.604 1.00 88.75 511 VAL A C 1
ATOM 4078 O O . VAL A 1 511 ? -9.400 -12.645 -5.883 1.00 88.75 511 VAL A O 1
ATOM 4081 N N . GLN A 1 512 ? -10.306 -10.815 -4.948 1.00 89.19 512 GLN A N 1
ATOM 4082 C CA . GLN A 1 512 ? -9.088 -10.354 -4.298 1.00 89.19 512 GLN A CA 1
ATOM 4083 C C . GLN A 1 512 ? -9.210 -10.570 -2.802 1.00 89.19 512 GLN A C 1
ATOM 4085 O O . GLN A 1 512 ? -10.021 -9.918 -2.140 1.00 89.19 512 GLN A O 1
ATOM 4090 N N . HIS A 1 513 ? -8.355 -11.449 -2.286 1.00 91.00 513 HIS A N 1
ATOM 4091 C CA . HIS A 1 513 ? -8.232 -11.679 -0.857 1.00 91.00 513 HIS A CA 1
ATOM 4092 C C . HIS A 1 513 ? -7.558 -10.480 -0.183 1.00 91.00 513 HIS A C 1
ATOM 4094 O O . HIS A 1 513 ? -6.443 -10.062 -0.534 1.00 91.00 513 HIS A O 1
ATOM 4100 N N . CYS A 1 514 ? -8.288 -9.898 0.756 1.00 90.31 514 CYS A N 1
ATOM 4101 C CA . CYS A 1 514 ? -7.990 -8.668 1.476 1.00 90.31 514 CYS A CA 1
ATOM 4102 C C . CYS A 1 514 ? -7.830 -8.913 2.982 1.00 90.31 514 CYS A C 1
ATOM 4104 O O . CYS A 1 514 ? -7.339 -8.031 3.694 1.00 90.31 514 CYS A O 1
ATOM 4106 N N . SER A 1 515 ? -8.182 -10.115 3.435 1.00 92.56 515 SER A N 1
ATOM 4107 C CA . SER A 1 515 ? -7.857 -10.654 4.745 1.00 92.56 515 SER A CA 1
ATOM 4108 C C . SER A 1 515 ? -7.125 -11.994 4.629 1.00 92.56 515 SER A C 1
ATOM 4110 O O . SER A 1 515 ? -7.170 -12.668 3.594 1.00 92.56 515 SER A O 1
ATOM 4112 N N . ARG A 1 516 ? -6.416 -12.372 5.695 1.00 94.06 516 ARG A N 1
ATOM 4113 C CA . ARG A 1 516 ? -5.814 -13.701 5.835 1.00 94.06 516 ARG A CA 1
ATOM 4114 C C . ARG A 1 516 ? -5.916 -14.169 7.278 1.00 94.06 516 ARG A C 1
ATOM 4116 O O . ARG A 1 516 ? -5.585 -13.420 8.196 1.00 94.06 516 ARG A O 1
ATOM 4123 N N . GLU A 1 517 ? -6.383 -15.398 7.461 1.00 92.19 517 GLU A N 1
ATOM 4124 C CA . GLU A 1 517 ? -6.525 -16.005 8.782 1.00 92.19 517 GLU A CA 1
ATOM 4125 C C . GLU A 1 517 ? -5.180 -16.038 9.518 1.00 92.19 517 GLU A C 1
ATOM 4127 O O . GLU A 1 517 ? -4.143 -16.327 8.923 1.00 92.19 517 GLU A O 1
ATOM 4132 N N . GLY A 1 518 ? -5.198 -15.682 10.804 1.00 93.19 518 GLY A N 1
ATOM 4133 C CA . GLY A 1 518 ? -4.003 -15.596 11.647 1.00 93.19 518 GLY A CA 1
ATOM 4134 C C . GLY A 1 518 ? -3.107 -14.380 11.380 1.00 93.19 518 GLY A C 1
ATOM 4135 O O . GLY A 1 518 ? -2.145 -14.177 12.115 1.00 93.19 518 GLY A O 1
ATOM 4136 N N . SER A 1 519 ? -3.408 -13.561 10.369 1.00 96.25 519 SER A N 1
ATOM 4137 C CA . SER A 1 519 ? -2.666 -12.331 10.085 1.00 96.25 519 SER A CA 1
ATOM 4138 C C . SER A 1 519 ? -3.332 -11.117 10.724 1.00 96.25 519 SER A C 1
ATOM 4140 O O . SER A 1 519 ? -4.555 -11.061 10.833 1.00 96.25 519 SER A O 1
ATOM 4142 N N . VAL A 1 520 ? -2.545 -10.088 11.030 1.00 96.56 520 VAL A N 1
ATOM 4143 C CA . VAL A 1 520 ? -3.036 -8.740 11.381 1.00 96.56 520 VAL A CA 1
ATOM 4144 C C . VAL A 1 520 ? -3.206 -7.850 10.138 1.00 96.56 520 VAL A C 1
ATOM 4146 O O . VAL A 1 520 ? -3.203 -6.618 10.210 1.00 96.56 520 VAL A O 1
ATOM 4149 N N . GLY A 1 521 ? -3.331 -8.477 8.964 1.00 95.75 521 GLY A N 1
ATOM 4150 C CA . GLY A 1 521 ? -3.595 -7.812 7.698 1.00 95.75 521 GLY A CA 1
ATOM 4151 C C . GLY A 1 521 ? -2.364 -7.348 6.934 1.00 95.75 521 GLY A C 1
ATOM 4152 O O . GLY A 1 521 ? -1.225 -7.688 7.246 1.00 95.75 521 GLY A O 1
ATOM 4153 N N . ARG A 1 522 ? -2.603 -6.565 5.879 1.00 95.62 522 ARG A N 1
ATOM 4154 C CA . ARG A 1 522 ? -1.532 -5.971 5.066 1.00 95.62 522 ARG A CA 1
ATOM 4155 C C . ARG A 1 522 ? -1.109 -4.622 5.633 1.00 95.62 522 ARG A C 1
ATOM 4157 O O . ARG A 1 522 ? -1.929 -3.901 6.199 1.00 95.62 522 ARG A O 1
ATOM 4164 N N . MET A 1 523 ? 0.156 -4.260 5.413 1.00 94.81 523 MET A N 1
ATOM 4165 C CA . MET A 1 523 ? 0.687 -2.926 5.725 1.00 94.81 523 MET A CA 1
ATOM 4166 C C . MET A 1 523 ? -0.159 -1.832 5.077 1.00 94.81 523 MET A C 1
ATOM 4168 O O . MET A 1 523 ? -0.369 -1.843 3.859 1.00 94.81 523 MET A O 1
ATOM 4172 N N . LEU A 1 524 ? -0.573 -0.863 5.883 1.00 94.56 524 LEU A N 1
ATOM 4173 C CA . LEU A 1 524 ? -1.318 0.297 5.432 1.00 94.56 524 LEU A CA 1
ATOM 4174 C C . LEU A 1 524 ? -0.515 1.131 4.407 1.00 94.56 524 LEU A C 1
ATOM 4176 O O . LEU A 1 524 ? 0.727 1.120 4.408 1.00 94.56 524 LEU A O 1
ATOM 4180 N N . PRO A 1 525 ? -1.196 1.852 3.497 1.00 93.25 525 PRO A N 1
ATOM 4181 C CA . PRO A 1 525 ? -0.538 2.753 2.561 1.00 93.25 525 PRO A CA 1
ATOM 4182 C C . PRO A 1 525 ? 0.305 3.798 3.283 1.00 93.25 525 PRO A C 1
ATOM 4184 O O . PRO A 1 525 ? -0.173 4.405 4.234 1.00 93.25 525 PRO A O 1
ATOM 4187 N N . GLY A 1 526 ? 1.543 4.013 2.845 1.00 92.81 526 GLY A N 1
ATOM 4188 C CA . GLY A 1 526 ? 2.488 4.924 3.506 1.00 92.81 526 GLY A CA 1
ATOM 4189 C C . GLY A 1 526 ? 3.228 4.356 4.727 1.00 92.81 526 GLY A C 1
ATOM 4190 O O . GLY A 1 526 ? 3.999 5.082 5.353 1.00 92.81 526 GLY A O 1
ATOM 4191 N N . VAL A 1 527 ? 3.028 3.076 5.050 1.00 93.88 527 VAL A N 1
ATOM 4192 C CA . VAL A 1 527 ? 3.790 2.345 6.074 1.00 93.88 527 VAL A CA 1
ATOM 4193 C C . VAL A 1 527 ? 4.629 1.259 5.406 1.00 93.88 527 VAL A C 1
ATOM 4195 O O . VAL A 1 527 ? 4.120 0.525 4.559 1.00 93.88 527 VAL A O 1
ATOM 4198 N N . ALA A 1 528 ? 5.897 1.144 5.789 1.00 94.38 528 ALA A N 1
ATOM 4199 C CA . ALA A 1 528 ? 6.811 0.084 5.384 1.00 94.38 528 ALA A CA 1
ATOM 4200 C C . ALA A 1 528 ? 7.289 -0.696 6.610 1.00 94.38 528 ALA A C 1
ATOM 4202 O O . ALA A 1 528 ? 7.566 -0.107 7.654 1.00 94.38 528 ALA A O 1
ATOM 4203 N N . ILE A 1 529 ? 7.413 -2.013 6.459 1.00 93.19 529 ILE A N 1
ATOM 4204 C CA . ILE A 1 529 ? 7.963 -2.913 7.472 1.00 93.19 529 ILE A CA 1
ATOM 4205 C C . ILE A 1 529 ? 9.028 -3.774 6.810 1.00 93.19 529 ILE A C 1
ATOM 4207 O O . ILE A 1 529 ? 8.810 -4.315 5.722 1.00 93.19 529 ILE A O 1
ATOM 4211 N N . LYS A 1 530 ? 10.150 -3.935 7.502 1.00 91.44 530 LYS A N 1
ATOM 4212 C CA . LYS A 1 530 ? 11.129 -4.987 7.239 1.00 91.44 530 LYS A CA 1
ATOM 4213 C C . LYS A 1 530 ? 11.252 -5.875 8.474 1.00 91.44 530 LYS A C 1
ATOM 4215 O O . LYS A 1 530 ? 11.039 -5.416 9.595 1.00 91.44 530 LYS A O 1
ATOM 4220 N N . ILE A 1 531 ? 11.573 -7.140 8.238 1.00 92.94 531 ILE A N 1
ATOM 4221 C CA . ILE A 1 531 ? 11.811 -8.127 9.288 1.00 92.94 531 ILE A CA 1
ATOM 4222 C C . ILE A 1 531 ? 13.319 -8.344 9.363 1.00 92.94 531 ILE A C 1
ATOM 4224 O O . ILE A 1 531 ? 13.957 -8.593 8.337 1.00 92.94 531 ILE A O 1
ATOM 4228 N N . CYS A 1 532 ? 13.887 -8.185 10.553 1.00 90.25 532 CYS A N 1
ATOM 4229 C CA . CYS A 1 532 ? 15.326 -8.255 10.784 1.00 90.25 532 CYS A CA 1
ATOM 4230 C C . CYS A 1 532 ? 15.654 -9.280 11.873 1.00 90.25 532 CYS A C 1
ATOM 4232 O O . CYS A 1 532 ? 14.843 -9.523 12.764 1.00 90.25 532 CYS A O 1
ATOM 4234 N N . ASP A 1 533 ? 16.843 -9.877 11.805 1.00 84.00 533 ASP A N 1
ATOM 4235 C CA . ASP A 1 533 ? 17.350 -10.709 12.901 1.00 84.00 533 ASP A CA 1
ATOM 4236 C C . ASP A 1 533 ? 17.478 -9.897 14.204 1.00 84.00 533 ASP A C 1
ATOM 4238 O O . ASP A 1 533 ? 17.868 -8.728 14.173 1.00 84.00 533 ASP A O 1
ATOM 4242 N N . GLU A 1 534 ? 17.148 -10.511 15.341 1.00 70.69 534 GLU A N 1
ATOM 4243 C CA . GLU A 1 534 ? 17.241 -9.874 16.658 1.00 70.69 534 GLU A CA 1
ATOM 4244 C C . GLU A 1 534 ? 18.690 -9.668 17.108 1.00 70.69 534 GLU A C 1
ATOM 4246 O O . GLU A 1 534 ? 18.983 -8.670 17.768 1.00 70.69 534 GLU A O 1
ATOM 4251 N N . ASN A 1 535 ? 19.585 -10.591 16.738 1.00 67.06 535 ASN A N 1
ATOM 4252 C CA . ASN A 1 535 ? 20.967 -10.616 17.219 1.00 67.06 535 ASN A CA 1
ATOM 4253 C C . ASN A 1 535 ? 21.880 -9.708 16.394 1.00 67.06 535 ASN A C 1
ATOM 4255 O O . ASN A 1 535 ? 22.759 -9.050 16.944 1.00 67.06 535 ASN A O 1
ATOM 4259 N N . ASP A 1 536 ? 21.617 -9.624 15.088 1.00 59.47 536 ASP A N 1
ATOM 4260 C CA . ASP A 1 536 ? 22.462 -8.883 14.150 1.00 59.47 536 ASP A CA 1
ATOM 4261 C C . ASP A 1 536 ? 21.792 -7.628 13.576 1.00 59.47 536 ASP A C 1
ATOM 4263 O O . ASP A 1 536 ? 22.421 -6.941 12.776 1.00 59.47 536 ASP A O 1
ATOM 4267 N N . GLY A 1 537 ? 20.531 -7.325 13.933 1.00 55.56 537 GLY A N 1
ATOM 4268 C CA . GLY A 1 537 ? 19.785 -6.076 13.657 1.00 55.56 537 GLY A CA 1
ATOM 4269 C C . GLY A 1 537 ? 19.582 -5.674 12.186 1.00 55.56 537 GLY A C 1
ATOM 4270 O O . GLY A 1 537 ? 18.751 -4.826 11.863 1.00 55.56 537 GLY A O 1
ATOM 4271 N N . PHE A 1 538 ? 20.322 -6.275 11.257 1.00 64.88 538 PHE A N 1
ATOM 4272 C CA . PHE A 1 538 ? 20.529 -5.742 9.912 1.00 64.88 538 PHE A CA 1
ATOM 4273 C C . PHE A 1 538 ? 20.401 -6.793 8.814 1.00 64.88 538 PHE A C 1
ATOM 4275 O O . PHE A 1 538 ? 20.297 -6.421 7.643 1.00 64.88 538 PHE A O 1
ATOM 4282 N N . VAL A 1 539 ? 20.384 -8.084 9.157 1.00 70.56 539 VAL A N 1
ATOM 4283 C CA . VAL A 1 539 ? 20.113 -9.139 8.178 1.00 70.56 539 VAL A CA 1
ATOM 4284 C C . VAL A 1 539 ? 18.612 -9.160 7.915 1.00 70.56 539 VAL A C 1
ATOM 4286 O O . VAL A 1 539 ? 17.818 -9.515 8.786 1.00 70.56 539 VAL A O 1
ATOM 4289 N N . LEU A 1 540 ? 18.232 -8.720 6.714 1.00 82.12 540 LEU A N 1
ATOM 4290 C CA . LEU A 1 540 ? 16.860 -8.793 6.226 1.00 82.12 540 LEU A CA 1
ATOM 4291 C C . LEU A 1 540 ? 16.442 -10.257 6.120 1.00 82.12 540 LEU A C 1
ATOM 4293 O O . LEU A 1 540 ? 17.062 -11.029 5.389 1.00 82.12 540 LEU A O 1
ATOM 4297 N N . LYS A 1 541 ? 15.371 -10.604 6.826 1.00 86.69 541 LYS A N 1
ATOM 4298 C CA . LYS A 1 541 ? 14.739 -11.915 6.750 1.00 86.69 541 LYS A CA 1
ATOM 4299 C C . LYS A 1 541 ? 13.957 -12.058 5.446 1.00 86.69 541 LYS A C 1
ATOM 4301 O O . LYS A 1 541 ? 13.426 -11.080 4.905 1.00 86.69 541 LYS A O 1
ATOM 4306 N N . GLY A 1 542 ? 13.933 -13.279 4.929 1.00 86.94 542 GLY A N 1
ATOM 4307 C CA . GLY A 1 542 ? 13.215 -13.664 3.724 1.00 86.94 542 GLY A CA 1
ATOM 4308 C C . GLY A 1 542 ? 11.698 -13.742 3.910 1.00 86.94 542 GLY A C 1
ATOM 4309 O O . GLY A 1 542 ? 11.135 -13.429 4.957 1.00 86.94 542 GLY A O 1
ATOM 4310 N N . GLU A 1 543 ? 11.021 -14.178 2.851 1.00 91.38 543 GLU A N 1
ATOM 4311 C CA . GLU A 1 543 ? 9.586 -14.473 2.876 1.00 91.38 543 GLU A CA 1
ATOM 4312 C C . GLU A 1 543 ? 9.273 -15.523 3.957 1.00 91.38 543 GLU A C 1
ATOM 4314 O O . GLU A 1 543 ? 9.845 -16.609 3.939 1.00 91.38 543 GLU A O 1
ATOM 4319 N N . GLY A 1 544 ? 8.342 -15.223 4.869 1.00 92.69 544 GLY A N 1
ATOM 4320 C CA . GLY A 1 544 ? 7.905 -16.170 5.904 1.00 92.69 544 GLY A CA 1
ATOM 4321 C C . GLY A 1 544 ? 8.866 -16.362 7.081 1.00 92.69 544 GLY A C 1
ATOM 4322 O O . GLY A 1 544 ? 8.520 -17.063 8.027 1.00 92.69 544 GLY A O 1
ATOM 4323 N N . GLU A 1 545 ? 10.045 -15.744 7.051 1.00 93.00 545 GLU A N 1
ATOM 4324 C CA . GLU A 1 545 ? 11.022 -15.845 8.130 1.00 93.00 545 GLU A CA 1
ATOM 4325 C C . GLU A 1 545 ? 10.691 -14.884 9.277 1.00 93.00 545 GLU A C 1
ATOM 4327 O O . GLU A 1 545 ? 10.343 -13.721 9.063 1.00 93.00 545 GLU A O 1
ATOM 4332 N N . GLU A 1 546 ? 10.813 -15.387 10.503 1.00 93.56 546 GLU A N 1
ATOM 4333 C CA . GLU A 1 546 ? 10.512 -14.645 11.723 1.00 93.56 546 GLU A CA 1
ATOM 4334 C C . GLU A 1 546 ? 11.677 -13.744 12.144 1.00 93.56 546 GLU A C 1
ATOM 4336 O O . GLU A 1 546 ? 12.855 -14.076 11.978 1.00 93.56 546 GLU A O 1
ATOM 4341 N N . GLY A 1 547 ? 11.335 -12.596 12.719 1.00 92.62 547 GLY A N 1
ATOM 4342 C CA . GLY A 1 547 ? 12.295 -11.673 13.301 1.00 92.62 547 GLY A CA 1
ATOM 4343 C C . GLY A 1 547 ? 11.626 -10.423 13.852 1.00 92.62 547 GLY A C 1
ATOM 4344 O O . GLY A 1 547 ? 10.397 -10.324 13.921 1.00 92.62 547 GLY A O 1
ATOM 4345 N N . ARG A 1 548 ? 12.453 -9.445 14.211 1.00 92.62 548 ARG A N 1
ATOM 4346 C CA . ARG A 1 548 ? 12.006 -8.170 14.761 1.00 92.62 548 ARG A CA 1
ATOM 4347 C C . ARG A 1 548 ? 11.461 -7.257 13.681 1.00 92.62 548 ARG A C 1
ATOM 4349 O O . ARG A 1 548 ? 12.078 -7.089 12.624 1.00 92.62 548 ARG A O 1
ATOM 4356 N N . LEU A 1 549 ? 10.324 -6.629 13.967 1.00 93.00 549 LEU A N 1
ATOM 4357 C CA . LEU A 1 549 ? 9.738 -5.632 13.084 1.00 93.00 549 LEU A CA 1
ATOM 4358 C C . LEU A 1 549 ? 10.542 -4.334 13.173 1.00 93.00 549 LEU A C 1
ATOM 4360 O O . LEU A 1 549 ? 10.723 -3.760 14.247 1.00 93.00 549 LEU A O 1
ATOM 4364 N N . GLN A 1 550 ? 10.965 -3.826 12.020 1.00 91.75 550 GLN A N 1
ATOM 4365 C CA . GLN A 1 550 ? 11.414 -2.448 11.887 1.00 91.75 550 GLN A CA 1
ATOM 4366 C C . GLN A 1 550 ? 10.469 -1.695 10.953 1.00 91.75 550 GLN A C 1
ATOM 4368 O O . GLN A 1 550 ? 10.177 -2.153 9.846 1.00 91.75 550 GLN A O 1
ATOM 4373 N N . ILE A 1 551 ? 9.989 -0.536 11.396 1.00 91.31 551 ILE A N 1
ATOM 4374 C CA . ILE A 1 551 ? 8.879 0.195 10.785 1.00 91.31 551 ILE A CA 1
ATOM 4375 C C . ILE A 1 551 ? 9.354 1.573 10.313 1.00 91.31 551 ILE A C 1
ATOM 4377 O O . ILE A 1 551 ? 10.120 2.264 10.987 1.00 91.31 551 ILE A O 1
ATOM 4381 N N . LYS A 1 552 ? 8.870 1.994 9.146 1.00 89.69 552 LYS A N 1
ATOM 4382 C CA . LYS A 1 552 ? 9.051 3.342 8.597 1.00 89.69 552 LYS A CA 1
ATOM 4383 C C . LYS A 1 552 ? 7.709 3.863 8.094 1.00 89.69 552 LYS A C 1
ATOM 4385 O O . LYS A 1 552 ? 6.951 3.129 7.463 1.00 89.69 552 LYS A O 1
ATOM 4390 N N . GLY A 1 553 ? 7.397 5.128 8.354 1.00 87.12 553 GLY A N 1
ATOM 4391 C CA . GLY A 1 553 ? 6.152 5.730 7.883 1.00 87.12 553 GLY A CA 1
ATOM 4392 C C . GLY A 1 553 ? 5.789 7.022 8.600 1.00 87.12 553 GLY A C 1
ATOM 4393 O O . GLY A 1 553 ? 6.527 7.525 9.443 1.00 87.12 553 GLY A O 1
ATOM 4394 N N . PHE A 1 554 ? 4.615 7.549 8.264 1.00 75.69 554 PHE A N 1
ATOM 4395 C CA . PHE A 1 554 ? 4.095 8.832 8.749 1.00 75.69 554 PHE A CA 1
ATOM 4396 C C . PHE A 1 554 ? 3.576 8.815 10.193 1.00 75.69 554 PHE A C 1
ATOM 4398 O O . PHE A 1 554 ? 3.074 9.835 10.648 1.00 75.69 554 PHE A O 1
ATOM 4405 N N . GLY A 1 555 ? 3.616 7.681 10.890 1.00 64.00 555 GLY A N 1
ATOM 4406 C CA . GLY A 1 555 ? 3.083 7.553 12.247 1.00 64.00 555 GLY A CA 1
ATOM 4407 C C . GLY A 1 555 ? 4.084 7.879 13.354 1.00 64.00 555 GLY A C 1
ATOM 4408 O O . GLY A 1 555 ? 3.675 7.923 14.497 1.00 64.00 555 GLY A O 1
ATOM 4409 N N . LEU A 1 556 ? 5.354 8.149 13.040 1.00 69.88 556 LEU A N 1
ATOM 4410 C CA . LEU A 1 556 ? 6.364 8.473 14.052 1.00 69.88 556 LEU A CA 1
ATOM 4411 C C . LEU A 1 556 ? 6.115 9.863 14.649 1.00 69.88 556 LEU A C 1
ATOM 4413 O O . LEU A 1 556 ? 6.086 10.854 13.912 1.00 69.88 556 LEU A O 1
ATOM 4417 N N . SER A 1 557 ? 5.939 9.914 15.967 1.00 66.06 557 SER A N 1
ATOM 4418 C CA . SER A 1 557 ? 5.727 11.131 16.751 1.00 66.06 557 SER A CA 1
ATOM 4419 C C . SER A 1 557 ? 7.071 11.746 17.186 1.00 66.06 557 SER A C 1
ATOM 4421 O O . SER A 1 557 ? 8.114 11.087 17.116 1.00 66.06 557 SER A O 1
ATOM 4423 N N . GLU A 1 558 ? 7.089 13.002 17.650 1.00 65.00 558 GLU A N 1
ATOM 4424 C CA . GLU A 1 558 ? 8.321 13.593 18.211 1.00 65.00 558 GLU A CA 1
ATOM 4425 C C . GLU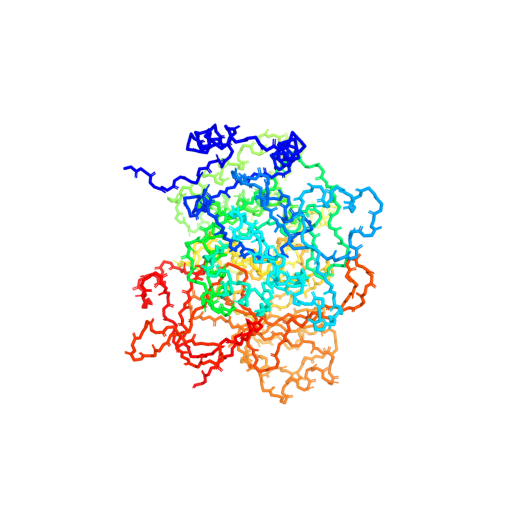 A 1 558 ? 8.814 12.833 19.447 1.00 65.00 558 GLU A C 1
ATOM 4427 O O . GLU A 1 558 ? 10.019 12.682 19.649 1.00 65.00 558 GLU A O 1
ATOM 4432 N N . LYS A 1 559 ? 7.887 12.311 20.253 1.00 65.31 559 LYS A N 1
ATOM 4433 C CA . LYS A 1 559 ? 8.206 11.430 21.375 1.00 65.31 559 LYS A CA 1
ATOM 4434 C C . LYS A 1 559 ? 8.819 10.122 20.907 1.00 65.31 559 LYS A C 1
ATOM 4436 O O . LYS A 1 559 ? 9.824 9.709 21.477 1.00 65.31 559 LYS A O 1
ATOM 4441 N N . THR A 1 560 ? 8.307 9.523 19.827 1.00 66.75 560 THR A N 1
ATOM 4442 C CA . THR A 1 560 ? 8.939 8.339 19.234 1.00 66.75 560 THR A CA 1
ATOM 4443 C C . THR A 1 560 ? 10.396 8.623 18.922 1.00 66.75 560 THR A C 1
ATOM 4445 O O . THR A 1 560 ? 11.253 7.857 19.331 1.00 66.75 560 THR A O 1
ATOM 4448 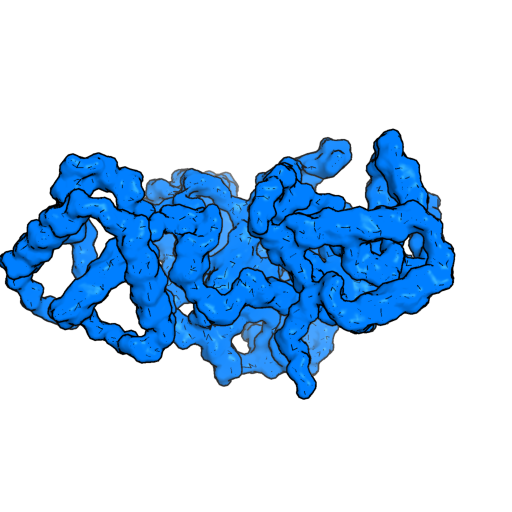N N . LEU A 1 561 ? 10.695 9.754 18.273 1.00 71.88 561 LEU A N 1
ATOM 4449 C CA . LEU A 1 561 ? 12.068 10.143 17.931 1.00 71.88 561 LEU A CA 1
ATOM 4450 C C . LEU A 1 561 ? 12.996 10.288 19.151 1.00 71.88 561 LEU A C 1
ATOM 4452 O O . LEU A 1 561 ? 14.205 10.134 18.992 1.00 71.88 561 LEU A O 1
ATOM 4456 N N . LYS A 1 562 ? 12.456 10.584 20.341 1.00 75.81 562 LYS A N 1
ATOM 4457 C CA . LYS A 1 562 ? 13.224 10.753 21.586 1.00 75.81 562 LYS A CA 1
ATOM 4458 C C . LYS A 1 562 ? 13.385 9.456 22.381 1.00 75.81 562 LYS A C 1
ATOM 4460 O O . LYS A 1 562 ? 14.439 9.246 22.971 1.00 75.81 562 LYS A O 1
ATOM 4465 N N . GLU A 1 563 ? 12.350 8.622 22.427 1.00 78.50 563 GLU A N 1
ATOM 4466 C CA . GLU A 1 563 ? 12.272 7.471 23.339 1.00 78.50 563 GLU A CA 1
ATOM 4467 C C . GLU A 1 563 ? 12.506 6.128 22.644 1.00 78.50 563 GLU A C 1
ATOM 4469 O O . GLU A 1 563 ? 12.951 5.167 23.271 1.00 78.50 563 GLU A O 1
ATOM 4474 N N . ALA A 1 564 ? 12.221 6.041 21.346 1.00 80.75 564 ALA A N 1
ATOM 4475 C CA . ALA A 1 564 ? 12.295 4.789 20.621 1.00 80.75 564 ALA A CA 1
ATOM 4476 C C . ALA A 1 564 ? 13.693 4.510 20.061 1.00 80.75 564 ALA A C 1
ATOM 4478 O O . ALA A 1 564 ? 14.453 5.406 19.690 1.00 80.75 564 ALA A O 1
ATOM 4479 N N . ARG A 1 565 ? 14.013 3.221 19.912 1.00 83.75 565 ARG A N 1
ATOM 4480 C CA . ARG A 1 565 ? 15.223 2.786 19.213 1.00 83.75 565 ARG A CA 1
ATOM 4481 C C . ARG A 1 565 ? 15.048 2.973 17.707 1.00 83.75 565 ARG A C 1
ATOM 4483 O O . ARG A 1 565 ? 14.105 2.444 17.117 1.00 83.75 565 ARG A O 1
ATOM 4490 N N . PHE A 1 566 ? 16.005 3.658 17.083 1.00 84.44 566 PHE A N 1
ATOM 4491 C CA . PHE A 1 566 ? 16.092 3.788 15.630 1.00 84.44 566 PHE A CA 1
ATOM 4492 C C . PHE A 1 566 ? 17.357 3.163 15.069 1.00 84.44 566 PHE A C 1
ATOM 4494 O O . PHE A 1 566 ? 18.445 3.312 15.618 1.00 84.44 566 PHE A O 1
ATOM 4501 N N . GLU A 1 567 ? 17.221 2.551 13.898 1.00 81.81 567 GLU A N 1
ATOM 4502 C CA . GLU A 1 567 ? 18.331 1.991 13.142 1.00 81.81 567 GLU A CA 1
ATOM 4503 C C . GLU A 1 567 ? 18.245 2.403 11.679 1.00 81.81 567 GLU A C 1
ATOM 4505 O O . GLU A 1 567 ? 17.322 2.028 10.955 1.00 81.81 567 GLU A O 1
ATOM 4510 N N . LYS A 1 568 ? 19.217 3.203 11.219 1.00 81.94 568 LYS A N 1
ATOM 4511 C CA . LYS A 1 568 ? 19.274 3.713 9.834 1.00 81.94 568 LYS A CA 1
ATOM 4512 C C . LYS A 1 568 ? 17.945 4.357 9.385 1.00 81.94 568 LYS A C 1
ATOM 4514 O O . LYS A 1 568 ? 17.508 4.171 8.250 1.00 81.94 568 LYS A O 1
ATOM 4519 N N . GLY A 1 569 ? 17.286 5.082 10.293 1.00 82.44 569 GLY A N 1
ATOM 4520 C CA . GLY A 1 569 ? 16.006 5.754 10.041 1.00 82.44 569 GLY A CA 1
ATOM 4521 C C . GLY A 1 569 ? 14.763 4.858 10.122 1.00 82.44 569 GLY A C 1
ATOM 4522 O O . GLY A 1 569 ? 13.696 5.279 9.680 1.00 82.44 569 GLY A O 1
ATOM 4523 N N . TRP A 1 570 ? 14.885 3.644 10.665 1.00 88.50 570 TRP A N 1
ATOM 4524 C CA . TRP A 1 570 ? 13.767 2.741 10.941 1.00 88.50 570 TRP A CA 1
ATOM 4525 C C . TRP A 1 570 ? 13.519 2.629 12.438 1.00 88.50 570 TRP A C 1
ATOM 4527 O O . TRP A 1 570 ? 14.465 2.417 13.190 1.00 88.50 570 TRP A O 1
ATOM 4537 N N . TYR A 1 571 ? 12.263 2.737 12.856 1.00 88.31 571 TYR A N 1
ATOM 4538 C CA . TYR A 1 571 ? 11.859 2.471 14.233 1.00 88.31 571 TYR A CA 1
ATOM 4539 C C . TYR A 1 571 ? 11.902 0.964 14.498 1.00 88.31 571 TYR A C 1
ATOM 4541 O O . TYR A 1 571 ? 11.335 0.192 13.727 1.00 88.31 571 TYR A O 1
ATOM 4549 N N . VAL A 1 572 ? 12.579 0.547 15.565 1.00 89.44 572 VAL A N 1
ATOM 4550 C CA . VAL A 1 572 ? 12.659 -0.854 15.989 1.00 89.44 572 VAL A CA 1
ATOM 4551 C C . VAL A 1 572 ? 11.520 -1.135 16.967 1.00 89.44 572 VAL A C 1
ATOM 4553 O O . VAL A 1 572 ? 11.549 -0.657 18.100 1.00 89.44 572 VAL A O 1
ATOM 4556 N N . SER A 1 573 ? 10.530 -1.908 16.521 1.00 88.44 573 SER A N 1
ATOM 4557 C CA . SER A 1 573 ? 9.384 -2.310 17.340 1.00 88.44 573 SER A CA 1
ATOM 4558 C C . SER A 1 573 ? 9.791 -3.327 18.407 1.00 88.44 573 SER A C 1
ATOM 4560 O O . SER A 1 573 ? 10.754 -4.082 18.239 1.00 88.44 573 SER A O 1
ATOM 4562 N N . CYS A 1 574 ? 9.008 -3.391 19.483 1.00 87.12 574 CYS A N 1
ATOM 4563 C CA . CYS A 1 574 ? 9.072 -4.473 20.466 1.00 87.12 574 CYS A CA 1
ATOM 4564 C C . CYS A 1 574 ? 8.411 -5.769 19.964 1.00 87.12 574 CYS A C 1
ATOM 4566 O O . CYS A 1 574 ? 8.505 -6.796 20.629 1.00 87.12 574 CYS A O 1
ATOM 4568 N N . SER A 1 575 ? 7.730 -5.729 18.815 1.00 90.69 575 SER A N 1
ATOM 4569 C CA . SER A 1 575 ? 7.013 -6.876 18.264 1.00 90.69 575 SER A CA 1
ATOM 4570 C C . SER A 1 575 ? 7.859 -7.690 17.289 1.00 90.69 575 SER A C 1
ATOM 4572 O O . SER A 1 575 ? 8.611 -7.151 16.469 1.00 90.69 575 SER A O 1
ATOM 4574 N N . ASN A 1 576 ? 7.653 -9.005 17.338 1.00 93.25 576 ASN A N 1
ATOM 4575 C CA . ASN A 1 576 ? 8.220 -9.973 16.409 1.00 93.25 576 ASN A CA 1
ATOM 4576 C C . ASN A 1 576 ? 7.152 -10.496 15.449 1.00 93.25 576 ASN A C 1
ATOM 4578 O O . ASN A 1 576 ? 5.952 -10.480 15.737 1.00 93.25 576 ASN A O 1
ATOM 4582 N N . GLY A 1 577 ? 7.582 -10.966 14.284 1.00 95.19 577 GLY A N 1
ATOM 4583 C CA . GLY A 1 577 ? 6.667 -11.464 13.271 1.00 95.19 577 GLY A CA 1
ATOM 4584 C C . GLY A 1 577 ? 7.337 -11.809 11.953 1.00 95.19 577 GLY A C 1
ATOM 4585 O O . GLY A 1 577 ? 8.559 -11.797 11.832 1.00 95.19 577 GLY A O 1
ATOM 4586 N N . TYR A 1 578 ? 6.511 -12.109 10.957 1.00 96.06 578 TYR A N 1
ATOM 4587 C CA . TYR A 1 578 ? 6.941 -12.370 9.586 1.00 96.06 578 TYR A CA 1
ATOM 4588 C C . TYR A 1 578 ? 5.946 -11.795 8.573 1.00 96.06 578 TYR A C 1
ATOM 4590 O O . TYR A 1 578 ? 4.791 -11.500 8.896 1.00 96.06 578 TYR A O 1
ATOM 4598 N N . ILE A 1 579 ? 6.396 -11.644 7.326 1.00 96.00 579 ILE A N 1
ATOM 4599 C CA . ILE A 1 579 ? 5.563 -11.205 6.200 1.00 96.00 579 ILE A CA 1
ATOM 4600 C C . ILE A 1 579 ? 5.536 -12.316 5.153 1.00 96.00 579 ILE A C 1
ATOM 4602 O O . ILE A 1 579 ? 6.584 -12.822 4.750 1.00 96.00 579 ILE A O 1
ATOM 4606 N N . ASP A 1 580 ? 4.344 -12.685 4.692 1.00 94.94 580 ASP A N 1
ATOM 4607 C CA . ASP A 1 580 ? 4.193 -13.692 3.639 1.00 94.94 580 ASP A CA 1
ATOM 4608 C C . ASP A 1 580 ? 4.358 -13.118 2.213 1.00 94.94 580 ASP A C 1
ATOM 4610 O O . ASP A 1 580 ? 4.460 -11.904 2.002 1.00 94.94 580 ASP A O 1
ATOM 4614 N N . LYS A 1 581 ? 4.336 -13.991 1.194 1.00 91.25 581 LYS A N 1
ATOM 4615 C CA . LYS A 1 581 ? 4.418 -13.596 -0.231 1.00 91.25 581 LYS A CA 1
ATOM 4616 C C . LYS A 1 581 ? 3.369 -12.581 -0.687 1.00 91.25 581 LYS A C 1
ATOM 4618 O O . LYS A 1 581 ? 3.608 -11.837 -1.640 1.00 91.25 581 LYS A O 1
ATOM 4623 N N . ASP A 1 582 ? 2.196 -12.583 -0.058 1.00 91.38 582 ASP A N 1
ATOM 4624 C CA . ASP A 1 582 ? 1.066 -11.734 -0.433 1.00 91.38 582 ASP A CA 1
ATOM 4625 C C . ASP A 1 582 ? 1.032 -10.439 0.387 1.00 91.38 582 ASP A C 1
ATOM 4627 O O . ASP A 1 582 ? 0.166 -9.580 0.172 1.00 91.38 582 ASP A O 1
ATOM 4631 N N . GLY A 1 583 ? 2.006 -10.280 1.288 1.00 93.19 583 GLY A N 1
ATOM 4632 C CA . GLY A 1 583 ? 2.242 -9.087 2.066 1.00 93.19 583 GLY A CA 1
ATOM 4633 C C . GLY A 1 583 ? 1.442 -8.963 3.347 1.00 93.19 583 GLY A C 1
ATOM 4634 O O . GLY A 1 583 ? 1.326 -7.837 3.839 1.00 93.19 583 GLY A O 1
ATOM 4635 N N . PHE A 1 584 ? 0.865 -10.059 3.835 1.00 96.31 584 PHE A N 1
ATOM 4636 C CA . PHE A 1 584 ? 0.197 -10.089 5.129 1.00 96.31 584 PHE A CA 1
ATOM 4637 C C . PHE A 1 584 ? 1.226 -10.219 6.248 1.00 96.31 584 PHE A C 1
ATOM 4639 O O . PHE A 1 584 ? 2.192 -10.974 6.128 1.00 96.31 584 PHE A O 1
ATOM 4646 N N . LEU A 1 585 ? 1.010 -9.455 7.316 1.00 96.94 585 LEU A N 1
ATOM 4647 C CA . LEU A 1 585 ? 1.826 -9.452 8.519 1.00 96.94 585 LEU A CA 1
ATOM 4648 C C . LEU A 1 585 ? 1.250 -10.441 9.535 1.00 96.94 585 LEU A C 1
ATOM 4650 O O . LEU A 1 585 ? 0.058 -10.405 9.843 1.00 96.94 585 LEU A O 1
ATOM 4654 N N . PHE A 1 586 ? 2.115 -11.280 10.088 1.00 97.00 586 PHE A N 1
ATOM 4655 C CA . PHE A 1 586 ? 1.793 -12.211 11.161 1.00 97.00 586 PHE A CA 1
ATOM 4656 C C . PHE A 1 586 ? 2.652 -11.874 12.369 1.00 97.00 586 PHE A C 1
ATOM 4658 O O . PHE A 1 586 ? 3.876 -11.840 12.258 1.00 97.00 586 PHE A O 1
ATOM 4665 N N . LEU A 1 587 ? 2.011 -11.626 13.509 1.00 95.00 587 LEU A N 1
ATOM 4666 C CA . LEU A 1 587 ? 2.711 -11.356 14.761 1.00 95.00 587 LEU A CA 1
ATOM 4667 C C . LEU A 1 587 ? 3.060 -12.663 15.473 1.00 95.00 587 LEU A C 1
ATOM 4669 O O . LEU A 1 587 ? 2.318 -13.648 15.395 1.00 95.00 587 LEU A O 1
ATOM 4673 N N . LYS A 1 588 ? 4.185 -12.653 16.182 1.00 91.56 588 LYS A N 1
ATOM 4674 C CA . LYS A 1 588 ? 4.660 -13.738 17.039 1.00 91.56 588 LYS A CA 1
ATOM 4675 C C . LYS A 1 588 ? 4.662 -13.256 18.486 1.00 91.56 588 LYS A C 1
ATOM 4677 O O . LYS A 1 588 ? 4.908 -12.079 18.741 1.00 91.56 588 LYS A O 1
ATOM 4682 N N . LYS A 1 589 ? 4.277 -14.161 19.386 1.00 67.44 589 LYS A N 1
ATOM 4683 C CA . LYS A 1 589 ? 4.227 -13.907 20.828 1.00 67.44 589 LYS A CA 1
ATOM 4684 C C . LYS A 1 589 ? 5.610 -13.983 21.443 1.00 67.44 589 LYS A C 1
ATOM 4686 O O . LYS A 1 589 ? 6.401 -14.812 20.943 1.00 67.44 589 LYS A O 1
#

Solvent-accessible surface area (backbone atoms only — not comparable to full-atom values): 32634 Å² total; per-residue (Å²): 130,88,84,83,68,74,46,55,57,95,68,41,68,66,55,56,51,53,41,60,61,51,66,74,51,93,65,62,70,64,61,57,50,51,37,50,50,30,29,53,52,41,59,65,53,31,43,57,36,46,42,48,71,84,49,58,77,90,66,58,34,29,39,37,41,34,69,52,57,40,80,48,44,68,45,57,57,44,30,69,49,87,57,79,63,26,41,61,40,60,39,72,61,50,70,41,80,68,58,15,61,51,42,53,75,61,55,43,42,63,41,70,92,76,72,55,74,65,60,51,50,50,42,45,50,51,53,29,51,44,24,73,72,40,31,36,37,34,46,57,37,52,80,57,66,57,48,43,57,48,79,68,32,48,48,61,71,60,41,58,38,21,52,76,52,64,22,41,31,30,40,36,32,70,36,70,48,62,63,36,61,47,7,40,39,46,82,42,78,61,60,33,70,81,69,96,52,99,69,49,50,58,29,37,36,34,34,38,64,76,37,62,26,81,57,46,48,61,59,53,50,45,52,41,30,47,45,36,15,59,48,48,56,70,79,51,53,87,86,45,41,60,68,54,48,45,68,70,38,92,60,34,60,61,55,75,64,54,55,50,50,52,52,51,48,53,52,48,40,41,76,67,68,75,53,93,77,87,83,84,52,70,65,59,59,50,52,50,51,54,46,55,57,57,49,71,78,66,72,63,78,77,63,64,69,62,50,57,58,55,54,52,62,59,68,72,62,87,74,88,83,71,91,82,87,77,84,54,76,67,61,58,44,71,71,50,47,63,72,32,59,79,68,71,39,58,88,74,72,44,72,64,70,39,43,55,86,62,93,44,64,67,56,43,70,69,63,48,86,37,61,50,46,45,30,46,52,47,53,28,52,25,49,57,42,46,53,73,79,60,82,83,40,18,38,30,35,60,46,60,64,83,42,66,45,38,46,29,53,52,50,41,31,47,41,64,53,33,40,39,41,66,49,60,100,82,60,84,74,64,46,77,82,24,32,33,40,38,35,43,50,68,60,46,76,76,43,52,93,71,60,48,75,63,34,54,28,37,39,26,42,63,35,84,78,56,71,67,60,51,45,47,41,36,73,75,41,60,21,44,78,25,28,7,28,36,52,100,57,25,60,65,47,22,41,24,39,82,62,47,75,46,50,51,98,86,66,49,78,50,72,48,83,36,53,53,91,89,32,27,8,31,54,35,56,27,36,23,70,49,33,17,38,80,91,70,68,68,51,73,48,60,75,60,35,72,22,32,35,29,40,39,46,51,48,68,23,63,52,39,73,72,75,52,54,67,56,99,83,23,41,54,52,95,50,34,22,29,38,42,73,57,45,36,34,30,77,52,134

pLDDT: mean 71.61, std 22.23, range [22.73, 97.44]

Sequence (589 aa):
MDHDCPVNYFTSRYYKAVYKIIQKKKSLMITEIVRYTFRVIGKLLYKVRVTGAENFPLKGGALLIPNHNSLLDAAIVASGEPRMIRFVIYKEVFKTPILGKFLFSLRMIPIASTRSKTELMDFYGKCCREINAGEIVCVFPEGEMPRNGFMLGFKKGFELIARQSKSPIIPFYVDNALGSPFTFKTGKSKPVKLKISPFRTPITISIGEKLPFDTSSFQIRQKLKELESEAFTYRVKNEESISYYLLFSKKSSVSYLDLAISARFLKTMKKQNLIYMDFNSDEYQFFIKIILLAGKTMITKDIANNYSDFIRIVNEKNTFIGEDLVFTTKELKNTISPVCMANGILGKLFPFTRLQGNSNLISLITKNGDYTHKNLILCVLSLDQVLAFNKNDTIGLTIQPDKPIAVVFTLLALIKGLKQINFSIENKDINKDVSIIISEKKWVEENYLFLSDGVGKIIVTDGLLSAEIKKHLSSENGIKVLEGYGDEFFPMISLNTPDFSGKDIAGKEFVQHCSREGSVGRMLPGVAIKICDENDGFVLKGEGEEGRLQIKGFGLSEKTLKEARFEKGWYVSCSNGYIDKDGFLFLKK

Mean predicted aligned error: 13.46 Å

Foldseek 3Di:
DDPPDQPQQVDDPVLVVLLVVLVVDDDPPLLVVLLCVLLVVCVQAERETEAPLVQADSWAFAEEEEAAFFPCPQSNVSNRDSAQEQEEDEQVQLVDPPRVVVNVVSNHQYDYPDDDVVRLVVSLVSLLVCRRVTHYYYDHQQVAHDQQLDGWFGHFSQLSSLVVNQHWYKYKYKPQCALGARGHARQDFDGRHHDSDPDHGYMYIYIDHTHTSNDGSFNSVLVNLVSQLVRLLVVDDLPQFLVNCLDPPPLFPDDLVLLLVVLVVVVVCVVVVVDDDDDPDPVNVVSVVVSVVVVVVDDDPPVVVVVVVLVVVVVVDDDDDDDDDDDDPVNVCVSCVVVCVVPVCPVPNPLVVLEPPCPCLVVLSVVLPWARSSLLVSLLVLCSRRDDDDLQAEEEEADDSNQSLVNSVVSNCRSNSHRYDYDDLPDLPRQPRHQEYEDAQVSCVVRLVSHAARHQEYEHAAFDHDPVSCCCQCVVHVYHYKAFHAAPQFSGFFIQDDKHWAAGPVRDTDIDGRDDPQFNTATTRSKRWFFDAPVPRPPTDDAFDKHWIWMRHSRGTNVCVVPFDDDPRTTTGPWMWGAHSGRTTHTDD

Secondary structure (DSSP, 8-state):
-------BTTT-HHHHHHHHHHTTS---HHHHHHHHHHHHHHHHHEEEEEE-GGGS-SSS-EEEEE----TTHHHHHHHH-SS-EEEEEEGGGGGSTTHHHHHHHTT-EEE-SS--HHHHHHHHHHHHHHHHTTPEEE--TTSS--SSSS--PPPTHHHHHHHHHTPPEEEEEEES-TTSTT-B-TT-SSBPPP---SSPEEEEEEEPPPBPTT--HHHHHHHHHHHHHHHHGGGS-TT--HHHHHHH-TT----HHHHHHHHHHHHHHHHTT--------HHHHHHHHHHHHHHHTT--THHHHHHHHHHHHHHT------S-----HHHHHHHHHHHHHTTT-TTTS-GGGGEET-TTHHHHHHH-TT--HHHHHHHHHHHHHH----TTPEEEE-S-TTSHHHHHHHHHHHHHT-EEEEPPTT---TTTT-SEEEE-HHHHHHHGGG--TT--EEEESSSPPPHHHHHIIIIIS-PEEEEEEEETTEEEEEE--PPEEEE-TTS-EEEE----TT---EEPTTEEEEEE-TTTS--B--TT--EEEEEEETT--HHHHHHS-EETTEEEEEEEEEE-TT-BEEEE-

Radius of gyration: 27.03 Å; Cα contacts (8 Å, |Δi|>4): 1004; chains: 1; bounding box: 61×67×76 Å

Nearest PDB structures (foldseek):
  5c5h-assembly1_A  TM=8.151E-01  e=4.625E-08  Escherichia coli K-12
  5c5h-assembly2_B  TM=8.124E-01  e=2.927E-07  Escherichia coli K-12
  5kym-assembly2_B  TM=6.804E-01  e=7.740E-09  Thermotoga maritima MSB8
  6nj0-assembly1_A  TM=7.827E-01  e=2.927E-07  Escherichia coli K-12
  3wvn-assembly2_B  TM=8.258E-01  e=2.088E-05  Streptomyces halstedii